Protein AF-A0A6N8WZN9-F1 (afdb_monomer_lite)

Secondary structure (DSSP, 8-state):
-HHHHHHTTS-HHHHHHHHHHHHHHHHHHHHHHHHHHHHHHHHHHHHHHHHHHHHHHTT-HHHHHHHHHHHHHHHHHHHHHHHHHHHHHHHHHHHHHHHHHHHHHHTT-GGGSPPSSS-TT-TT-SPPTT-TTTTTTT-SSTTSHHHHH----SHHHHHHHHHHHHH---HHHHHHHHHHHHHHHH-HHHHHHHHHHHHHHHS-HHHHTSPPPS-------PPPP---SPP--------PPPPHHHHHHHHHHSPPSGGGGHHHHHHHHHHHHHHHHHHHHHHTTSS-HHHHHHHHHHHHHHHGGGHHHHHHHHHHHHHHHHHHHTTHHHHHHHHTS---SHHHHHHHHHTT--S-TTTTTS------TTTTSPPHHHHHHHHHHHHHHHGGGG-HHHHHHHHHHH-HHHHHHHHHHHHHHHHHHHHHHH-

Structure (mmCIF, N/CA/C/O backbone):
data_AF-A0A6N8WZN9-F1
#
_entry.id   AF-A0A6N8WZN9-F1
#
loop_
_atom_site.group_PDB
_atom_site.id
_atom_site.type_symbol
_atom_site.label_atom_id
_atom_site.label_alt_id
_atom_site.label_comp_id
_atom_site.label_asym_id
_atom_site.label_entity_id
_atom_site.label_seq_id
_atom_site.pdbx_PDB_ins_code
_atom_site.Cartn_x
_atom_site.Cartn_y
_atom_site.Cartn_z
_atom_site.occupancy
_atom_site.B_iso_or_equiv
_atom_site.auth_seq_id
_atom_site.auth_comp_id
_atom_site.auth_asym_id
_atom_site.auth_atom_id
_atom_site.pdbx_PDB_model_num
ATOM 1 N N . MET A 1 1 ? -2.997 -20.801 25.954 1.00 38.22 1 MET A N 1
ATOM 2 C CA . MET A 1 1 ? -4.298 -21.282 26.477 1.00 38.22 1 MET A CA 1
ATOM 3 C C . MET A 1 1 ? -4.704 -20.659 27.819 1.00 38.22 1 MET A C 1
ATOM 5 O O . MET A 1 1 ? -5.592 -19.821 27.805 1.00 38.22 1 MET A O 1
ATOM 9 N N . GLN A 1 2 ? -4.076 -20.957 28.968 1.00 27.75 2 GLN A N 1
ATOM 10 C CA . GLN A 1 2 ? -4.517 -20.388 30.267 1.00 27.75 2 GLN A CA 1
ATOM 11 C C . GLN A 1 2 ? -4.234 -18.873 30.415 1.00 27.75 2 GLN A C 1
ATOM 13 O O . GLN A 1 2 ? -5.063 -18.150 30.956 1.00 27.75 2 GLN A O 1
ATOM 18 N N . ARG A 1 3 ? -3.135 -18.368 29.821 1.00 36.88 3 ARG A N 1
ATOM 19 C CA . ARG A 1 3 ? -2.824 -16.921 29.720 1.00 36.88 3 ARG A CA 1
ATOM 20 C C . ARG A 1 3 ? -3.699 -16.141 28.725 1.00 36.88 3 ARG A C 1
ATOM 22 O O . ARG A 1 3 ? -3.828 -14.929 28.850 1.00 36.88 3 ARG A O 1
ATOM 29 N N . GLU A 1 4 ? -4.282 -16.811 27.730 1.00 39.22 4 GLU A N 1
ATOM 30 C CA . GLU A 1 4 ? -5.221 -16.179 26.784 1.00 39.22 4 GLU A CA 1
ATOM 31 C C . GLU A 1 4 ? -6.623 -16.084 27.380 1.00 39.22 4 GLU A C 1
ATOM 33 O O . GLU A 1 4 ? -7.263 -15.047 27.236 1.00 39.22 4 GLU A O 1
ATOM 38 N N . ARG A 1 5 ? -7.053 -17.114 28.128 1.00 37.19 5 ARG A N 1
ATOM 39 C CA . ARG A 1 5 ? -8.320 -17.105 28.877 1.00 37.19 5 ARG A CA 1
ATOM 40 C C . ARG A 1 5 ? -8.324 -16.106 30.038 1.00 37.19 5 ARG A C 1
ATOM 42 O O . ARG A 1 5 ? -9.349 -15.497 30.311 1.00 37.19 5 ARG A O 1
ATOM 49 N N . SER A 1 6 ? -7.188 -15.879 30.704 1.00 40.56 6 SER A N 1
ATOM 50 C CA . SER A 1 6 ? -7.097 -14.858 31.760 1.00 40.56 6 SER A CA 1
ATOM 51 C C . SER A 1 6 ? -7.102 -13.422 31.215 1.00 40.56 6 SER A C 1
ATOM 53 O O . SER A 1 6 ? -7.566 -12.517 31.899 1.00 40.56 6 SER A O 1
ATOM 55 N N . ARG A 1 7 ? -6.639 -13.201 29.974 1.00 47.66 7 ARG A N 1
ATOM 56 C CA . ARG A 1 7 ? -6.723 -11.896 29.287 1.00 47.66 7 ARG A CA 1
ATOM 57 C C . ARG A 1 7 ? -8.144 -11.529 28.858 1.00 47.66 7 ARG A C 1
ATOM 59 O O . ARG A 1 7 ? -8.436 -10.348 28.724 1.00 47.66 7 ARG A O 1
ATOM 66 N N . THR A 1 8 ? -9.022 -12.513 28.671 1.00 48.66 8 THR A N 1
ATOM 67 C CA . THR A 1 8 ? -10.415 -12.291 28.246 1.00 48.66 8 THR A CA 1
ATOM 68 C C . THR A 1 8 ? -11.313 -11.757 29.371 1.00 48.66 8 THR A C 1
ATOM 70 O O . THR A 1 8 ? -12.337 -11.158 29.073 1.00 48.66 8 THR A O 1
ATOM 73 N N . ASN A 1 9 ? -10.911 -11.908 30.643 1.00 53.53 9 ASN A N 1
ATOM 74 C CA . ASN A 1 9 ? -11.650 -11.405 31.815 1.00 53.53 9 ASN A CA 1
ATOM 75 C C . ASN A 1 9 ? -11.148 -10.050 32.350 1.00 53.53 9 ASN A C 1
ATOM 77 O O . ASN A 1 9 ? -11.740 -9.507 33.281 1.00 53.53 9 ASN A O 1
ATOM 81 N N . ALA A 1 10 ? -10.057 -9.499 31.808 1.00 63.69 10 ALA A N 1
ATOM 82 C CA . ALA A 1 10 ? -9.619 -8.152 32.164 1.00 63.69 10 ALA A CA 1
ATOM 83 C C . ALA A 1 10 ? -10.551 -7.112 31.511 1.00 63.69 10 ALA A C 1
ATOM 85 O O . ALA A 1 10 ? -10.981 -7.321 30.372 1.00 63.69 10 ALA A O 1
ATOM 86 N N . PRO A 1 11 ? -10.852 -5.978 32.174 1.00 83.31 11 PRO A N 1
ATOM 87 C CA . PRO A 1 11 ? -11.647 -4.924 31.555 1.00 83.31 11 PRO A CA 1
ATOM 88 C C . PRO A 1 11 ? -10.982 -4.486 30.235 1.00 83.31 11 PRO A C 1
ATOM 90 O O . PRO A 1 11 ? -9.763 -4.284 30.219 1.00 83.31 11 PRO A O 1
ATOM 93 N N . PRO A 1 12 ? -11.732 -4.307 29.128 1.00 84.75 12 PRO A N 1
ATOM 94 C CA . PRO A 1 12 ? -11.156 -4.037 27.806 1.00 84.75 12 PRO A CA 1
ATOM 95 C C . PRO A 1 12 ? -10.160 -2.868 27.773 1.00 84.75 12 PRO A C 1
ATOM 97 O O . PRO A 1 12 ? -9.165 -2.916 27.053 1.00 84.75 12 PRO A O 1
ATOM 100 N N . ALA A 1 13 ? -10.383 -1.843 28.602 1.00 89.50 13 ALA A N 1
ATOM 101 C CA . ALA A 1 13 ? -9.479 -0.705 28.750 1.00 89.50 13 ALA A CA 1
ATOM 102 C C . ALA A 1 13 ? -8.073 -1.106 29.238 1.00 89.50 13 ALA A C 1
ATOM 104 O O . ALA A 1 13 ? -7.085 -0.571 28.741 1.00 89.50 13 ALA A O 1
ATOM 105 N N . ALA A 1 14 ? -7.963 -2.075 30.153 1.00 92.38 14 ALA A N 1
ATOM 106 C CA . ALA A 1 14 ? -6.675 -2.566 30.645 1.00 92.38 14 ALA A CA 1
ATOM 107 C C . ALA A 1 14 ? -5.902 -3.324 29.555 1.00 92.38 14 ALA A C 1
ATOM 109 O O . ALA A 1 14 ? -4.689 -3.160 29.435 1.00 92.38 14 ALA A O 1
ATOM 110 N N . VAL A 1 15 ? -6.604 -4.096 28.715 1.00 92.06 15 VAL A N 1
ATOM 111 C CA . VAL A 1 15 ? -5.990 -4.785 27.567 1.00 92.06 15 VAL A CA 1
ATOM 112 C C . VAL A 1 15 ? -5.456 -3.770 26.557 1.00 92.06 15 VAL A C 1
ATOM 114 O O . VAL A 1 15 ? -4.318 -3.897 26.107 1.00 92.06 15 VAL A O 1
ATOM 117 N N . TYR A 1 16 ? -6.235 -2.734 26.227 1.00 93.06 16 TYR A N 1
ATOM 118 C CA . TYR A 1 16 ? -5.762 -1.660 25.351 1.00 93.06 16 TYR A CA 1
ATOM 119 C C . TYR A 1 16 ? -4.560 -0.910 25.951 1.00 93.06 16 TYR A C 1
ATOM 121 O O . TYR A 1 16 ? -3.616 -0.612 25.222 1.00 93.06 16 TYR A O 1
ATOM 129 N N . ALA A 1 17 ? -4.541 -0.660 27.265 1.00 94.56 17 ALA A N 1
ATOM 130 C CA . ALA A 1 17 ? -3.418 -0.004 27.938 1.00 94.56 17 ALA A CA 1
ATOM 131 C C . ALA A 1 17 ? -2.126 -0.842 27.883 1.00 94.56 17 ALA A C 1
ATOM 133 O O . ALA A 1 17 ? -1.100 -0.346 27.422 1.00 94.56 17 ALA A O 1
ATOM 134 N N . GLU A 1 18 ? -2.183 -2.135 28.241 1.00 95.56 18 GLU A N 1
ATOM 135 C CA . GLU A 1 18 ? -1.027 -3.050 28.165 1.00 95.56 18 GLU A CA 1
ATOM 136 C C . GLU A 1 18 ? -0.432 -3.080 26.747 1.00 95.56 18 GLU A C 1
ATOM 138 O O . GLU A 1 18 ? 0.789 -3.082 26.552 1.00 95.56 18 GLU A O 1
ATOM 143 N N . ARG A 1 19 ? -1.303 -3.099 25.734 1.00 94.62 19 ARG A N 1
ATOM 144 C CA . ARG A 1 19 ? -0.902 -3.142 24.327 1.00 94.62 19 ARG A CA 1
ATOM 145 C C . ARG A 1 19 ? -0.316 -1.821 23.847 1.00 94.62 19 ARG A C 1
ATOM 147 O O . ARG A 1 19 ? 0.688 -1.857 23.136 1.00 94.62 19 ARG A O 1
ATOM 154 N N . ALA A 1 20 ? -0.897 -0.685 24.236 1.00 94.81 20 ALA A N 1
ATOM 155 C CA . ALA A 1 20 ? -0.339 0.630 23.939 1.00 94.81 20 ALA A CA 1
ATOM 156 C C . ALA A 1 20 ? 1.097 0.742 24.476 1.00 94.81 20 ALA A C 1
ATOM 158 O O . ALA A 1 20 ? 2.012 1.026 23.703 1.00 94.81 20 ALA A O 1
ATOM 159 N N . ASP A 1 21 ? 1.316 0.370 25.741 1.00 96.44 21 ASP A N 1
ATOM 160 C CA . ASP A 1 21 ? 2.641 0.384 26.369 1.00 96.44 21 ASP A CA 1
ATOM 161 C C . ASP A 1 21 ? 3.634 -0.556 25.676 1.00 96.44 21 ASP A C 1
ATOM 163 O O . ASP A 1 21 ? 4.810 -0.222 25.500 1.00 96.44 21 ASP A O 1
ATOM 167 N N . ARG A 1 22 ? 3.183 -1.754 25.276 1.00 96.25 22 ARG A N 1
ATOM 168 C CA . ARG A 1 22 ? 4.009 -2.711 24.524 1.00 96.25 22 ARG A CA 1
ATOM 169 C C . ARG A 1 22 ? 4.514 -2.092 23.221 1.00 96.25 22 ARG A C 1
ATOM 171 O O . ARG A 1 22 ? 5.705 -2.189 22.927 1.00 96.25 22 ARG A O 1
ATOM 178 N N . PHE A 1 23 ? 3.625 -1.472 22.449 1.00 95.38 23 PHE A N 1
ATOM 179 C CA . PHE A 1 23 ? 3.979 -0.882 21.159 1.00 95.38 23 PHE A CA 1
ATOM 180 C C . PHE A 1 23 ? 4.780 0.417 21.297 1.00 95.38 23 PHE A C 1
ATOM 182 O O . PHE A 1 23 ? 5.635 0.687 20.457 1.00 95.38 23 PHE A O 1
ATOM 189 N N . ASP A 1 24 ? 4.599 1.175 22.379 1.00 94.06 24 ASP A N 1
ATOM 190 C CA . ASP A 1 24 ? 5.452 2.327 22.691 1.00 94.06 24 ASP A CA 1
ATOM 191 C C . ASP A 1 24 ? 6.895 1.907 23.012 1.00 94.06 24 ASP A C 1
ATOM 193 O O . ASP A 1 24 ? 7.856 2.535 22.547 1.00 94.06 24 ASP A O 1
ATOM 197 N N . ARG A 1 25 ? 7.074 0.796 23.740 1.00 95.56 25 ARG A N 1
ATOM 198 C CA . ARG A 1 25 ? 8.402 0.196 23.956 1.00 95.56 25 ARG A CA 1
ATOM 199 C C . ARG A 1 25 ? 9.020 -0.273 22.641 1.00 95.56 25 ARG A C 1
ATOM 201 O O . ARG A 1 25 ? 10.172 0.056 22.369 1.00 95.56 25 ARG A O 1
ATOM 208 N N . GLU A 1 26 ? 8.249 -0.956 21.794 1.00 94.69 26 GLU A N 1
ATOM 209 C CA . GLU A 1 26 ? 8.715 -1.393 20.473 1.00 94.69 26 GLU A CA 1
ATOM 210 C C . GLU A 1 26 ? 9.131 -0.205 19.588 1.00 94.69 26 GLU A C 1
ATOM 212 O O . GLU A 1 26 ? 10.206 -0.229 18.984 1.00 94.69 26 GLU A O 1
ATOM 217 N N . ALA A 1 27 ? 8.334 0.866 19.549 1.00 92.62 27 ALA A N 1
ATOM 218 C CA . ALA A 1 27 ? 8.673 2.086 18.821 1.00 92.62 27 ALA A CA 1
ATOM 219 C C . ALA A 1 27 ? 9.978 2.710 19.346 1.00 92.62 27 ALA A C 1
ATOM 221 O O . ALA A 1 27 ? 10.851 3.080 18.558 1.00 92.62 27 ALA A O 1
ATOM 222 N N . THR A 1 28 ? 10.152 2.761 20.669 1.00 93.88 28 THR A N 1
ATOM 223 C CA . THR A 1 28 ? 11.369 3.279 21.316 1.00 93.88 28 THR A CA 1
ATOM 224 C C . THR A 1 28 ? 12.602 2.439 20.972 1.00 93.88 28 THR A C 1
ATOM 226 O O . THR A 1 28 ? 13.665 2.986 20.659 1.00 93.88 28 THR A O 1
ATOM 229 N N . ASP A 1 29 ? 12.477 1.113 20.960 1.00 93.44 29 ASP A N 1
ATOM 230 C CA . ASP A 1 29 ? 13.573 0.218 20.584 1.00 93.44 29 ASP A CA 1
ATOM 231 C C . ASP A 1 29 ? 13.947 0.367 19.104 1.00 93.44 29 ASP A C 1
ATOM 233 O O . ASP A 1 29 ? 15.127 0.527 18.776 1.00 93.44 29 ASP A O 1
ATOM 237 N N . GLN A 1 30 ? 12.961 0.446 18.203 1.00 92.19 30 GLN A N 1
ATOM 238 C CA . GLN A 1 30 ? 13.226 0.731 16.788 1.00 92.19 30 GLN A CA 1
ATOM 239 C C . GLN A 1 30 ? 13.857 2.119 16.598 1.00 92.19 30 GLN A C 1
ATOM 241 O O . GLN A 1 30 ? 14.739 2.288 15.751 1.00 92.19 30 GLN A O 1
ATOM 246 N N . GLN A 1 31 ? 13.488 3.111 17.412 1.00 92.25 31 GLN A N 1
ATOM 247 C CA . GLN A 1 31 ? 14.110 4.434 17.386 1.00 92.25 31 GLN A CA 1
ATOM 248 C C . GLN A 1 31 ? 15.607 4.363 17.728 1.00 92.25 31 GLN A C 1
ATOM 250 O O . GLN A 1 31 ? 16.420 5.033 17.077 1.00 92.25 31 GLN A O 1
ATOM 255 N N . ARG A 1 32 ? 16.005 3.529 18.700 1.00 92.81 32 ARG A N 1
ATOM 256 C CA . ARG A 1 32 ? 17.423 3.278 19.023 1.00 92.81 32 ARG A CA 1
ATOM 257 C C . ARG A 1 32 ? 18.154 2.664 17.831 1.00 92.81 32 ARG A C 1
ATOM 259 O O . ARG A 1 32 ? 19.227 3.149 17.469 1.00 92.81 32 ARG A O 1
ATOM 266 N N . THR A 1 33 ? 17.551 1.684 17.157 1.00 91.69 33 THR A N 1
ATOM 267 C CA . THR A 1 33 ? 18.096 1.079 15.929 1.00 91.69 33 THR A CA 1
ATOM 268 C C . THR A 1 33 ? 18.265 2.101 14.799 1.00 91.69 33 THR A C 1
ATOM 270 O O . THR A 1 33 ? 19.305 2.135 14.139 1.00 91.69 33 THR A O 1
ATOM 273 N N . VAL A 1 34 ? 17.288 2.992 14.592 1.00 91.62 34 VAL A N 1
ATOM 274 C CA . VAL A 1 34 ? 17.375 4.066 13.586 1.00 91.62 34 VAL A CA 1
ATOM 275 C C . VAL A 1 34 ? 18.538 5.019 13.883 1.00 91.62 34 VAL A C 1
ATOM 277 O O . VAL A 1 34 ? 19.245 5.422 12.953 1.00 91.62 34 VAL A O 1
ATOM 280 N N . ARG A 1 35 ? 18.754 5.370 15.160 1.00 92.75 35 ARG A N 1
ATOM 281 C CA . ARG A 1 35 ? 19.885 6.208 15.598 1.00 92.75 35 ARG A CA 1
ATOM 282 C C . ARG A 1 35 ? 21.223 5.485 15.431 1.00 92.75 35 ARG A C 1
ATOM 284 O O . ARG A 1 35 ? 22.176 6.103 14.963 1.00 92.75 35 ARG A O 1
ATOM 291 N N . LEU A 1 36 ? 21.286 4.190 15.752 1.00 93.75 36 LEU A N 1
ATOM 292 C CA . LEU A 1 36 ? 22.482 3.362 15.581 1.00 93.75 36 LEU A CA 1
ATOM 293 C C . LEU A 1 36 ? 22.935 3.330 14.117 1.00 93.75 36 LEU A C 1
ATOM 295 O O . LEU A 1 36 ? 24.077 3.681 13.839 1.00 93.75 36 LEU A O 1
ATOM 299 N N . TYR A 1 37 ? 22.044 3.002 13.173 1.00 91.75 37 TYR A N 1
ATOM 300 C CA . TYR A 1 37 ? 22.396 3.008 11.747 1.00 91.75 37 TYR A CA 1
ATOM 301 C C . TYR A 1 37 ? 22.789 4.400 11.242 1.00 91.75 37 TYR A C 1
ATOM 303 O O . TYR A 1 37 ? 23.679 4.514 10.404 1.00 91.75 37 TYR A O 1
ATOM 311 N N . GLY A 1 38 ? 22.188 5.463 11.788 1.00 89.44 38 GLY A N 1
ATOM 312 C CA . GLY A 1 38 ? 22.617 6.835 11.513 1.00 89.44 38 GLY A CA 1
ATOM 313 C C . GLY A 1 38 ? 24.075 7.095 11.914 1.00 89.44 38 GLY A C 1
ATOM 314 O O . GLY A 1 38 ? 24.835 7.631 11.110 1.00 89.44 38 GLY A O 1
ATOM 315 N N . ARG A 1 39 ? 24.479 6.667 13.121 1.00 95.12 39 ARG A N 1
ATOM 316 C CA . ARG A 1 39 ? 25.863 6.791 13.619 1.00 95.12 39 ARG A CA 1
ATOM 317 C C . ARG A 1 39 ? 26.840 5.907 12.845 1.00 95.12 39 ARG A C 1
ATOM 319 O O . ARG A 1 39 ? 27.895 6.390 12.457 1.00 95.12 39 ARG A O 1
ATOM 326 N N . LEU A 1 40 ? 26.477 4.650 12.572 1.00 95.31 40 LEU A N 1
ATOM 327 C CA . LEU A 1 40 ? 27.309 3.718 11.797 1.00 95.31 40 LEU A CA 1
ATOM 328 C C . LEU A 1 40 ? 27.582 4.234 10.385 1.00 95.31 40 LEU A C 1
ATOM 330 O O . LEU A 1 40 ? 28.695 4.120 9.891 1.00 95.31 40 LEU A O 1
ATOM 334 N N . ARG A 1 41 ? 26.582 4.844 9.745 1.00 92.31 41 ARG A N 1
ATOM 335 C CA . ARG A 1 41 ? 26.726 5.446 8.420 1.00 92.31 41 ARG A CA 1
ATOM 336 C C . ARG A 1 41 ? 27.680 6.642 8.423 1.00 92.31 41 ARG A C 1
ATOM 338 O O . ARG A 1 41 ? 28.476 6.773 7.500 1.00 92.31 41 ARG A O 1
ATOM 345 N N . LEU A 1 42 ? 27.605 7.489 9.453 1.00 93.94 42 LEU A N 1
ATOM 346 C CA . LEU A 1 42 ? 28.535 8.606 9.630 1.00 93.94 42 LEU A CA 1
ATOM 347 C C . LEU A 1 42 ? 29.962 8.096 9.872 1.00 93.94 42 LEU A C 1
ATOM 349 O O . LEU A 1 42 ? 30.880 8.539 9.196 1.00 93.94 42 LEU A O 1
ATOM 353 N N . ALA A 1 43 ? 30.132 7.122 10.771 1.00 97.12 43 ALA A N 1
ATOM 354 C CA . ALA A 1 43 ? 31.428 6.506 11.043 1.00 97.12 43 ALA A CA 1
ATOM 355 C C . ALA A 1 43 ? 32.028 5.857 9.785 1.00 97.12 43 ALA A C 1
ATOM 357 O O . ALA A 1 43 ? 33.199 6.075 9.492 1.00 97.12 43 ALA A O 1
ATOM 358 N N . LEU A 1 44 ? 31.214 5.123 9.014 1.00 96.75 44 LEU A N 1
ATOM 359 C CA . LEU A 1 44 ? 31.620 4.515 7.748 1.00 96.75 44 LEU A CA 1
ATOM 360 C C . LEU A 1 44 ? 32.093 5.570 6.746 1.00 96.75 44 LEU A C 1
ATOM 362 O O . LEU A 1 44 ? 33.167 5.407 6.185 1.00 96.75 44 LEU A O 1
ATOM 366 N N . PHE A 1 45 ? 31.322 6.646 6.555 1.00 91.94 45 PHE A N 1
ATOM 367 C CA . PHE A 1 45 ? 31.671 7.727 5.632 1.00 91.94 45 PHE A CA 1
ATOM 368 C C . PHE A 1 45 ? 32.987 8.411 6.021 1.00 91.94 45 PHE A C 1
ATOM 370 O O . PHE A 1 45 ? 33.861 8.607 5.176 1.00 91.94 45 PHE A O 1
ATOM 377 N N . THR A 1 46 ? 33.158 8.741 7.303 1.00 96.88 46 THR A N 1
ATOM 378 C CA . THR A 1 46 ? 34.384 9.377 7.796 1.00 96.88 46 THR A CA 1
ATOM 379 C C . THR A 1 46 ? 35.587 8.444 7.646 1.00 96.88 46 THR A C 1
ATOM 381 O O . THR A 1 46 ? 36.609 8.852 7.100 1.00 96.88 46 THR A O 1
ATOM 384 N N . ALA A 1 47 ? 35.461 7.177 8.058 1.00 97.19 47 ALA A N 1
ATOM 385 C CA . ALA A 1 47 ? 36.541 6.197 7.964 1.00 97.19 47 ALA A CA 1
ATOM 386 C C . ALA A 1 47 ? 36.925 5.886 6.509 1.00 97.19 47 ALA A C 1
ATOM 388 O O . ALA A 1 47 ? 38.112 5.844 6.191 1.00 97.19 47 ALA A O 1
ATOM 389 N N . SER A 1 48 ? 35.946 5.721 5.610 1.00 93.88 48 SER A N 1
ATOM 390 C CA . SER A 1 48 ? 36.218 5.458 4.192 1.00 93.88 48 SER A CA 1
ATOM 391 C C . SER A 1 48 ? 36.872 6.650 3.503 1.00 93.88 48 SER A C 1
ATOM 393 O O . SER A 1 48 ? 37.747 6.456 2.668 1.00 93.88 48 SER A O 1
ATOM 395 N N . THR A 1 49 ? 36.483 7.876 3.862 1.00 92.75 49 THR A N 1
ATOM 396 C CA . THR A 1 49 ? 37.059 9.100 3.285 1.00 92.75 49 THR A CA 1
ATOM 397 C C . THR A 1 49 ? 38.508 9.289 3.730 1.00 92.75 49 THR A C 1
ATOM 399 O O . THR A 1 49 ? 39.381 9.493 2.889 1.00 92.75 49 THR A O 1
ATOM 402 N N . LEU A 1 50 ? 38.785 9.157 5.033 1.00 97.75 50 LEU A N 1
ATOM 403 C CA . LEU A 1 50 ? 40.147 9.257 5.569 1.00 97.75 50 LEU A CA 1
ATOM 404 C C . LEU A 1 50 ? 41.047 8.126 5.048 1.00 97.75 50 LEU A C 1
ATOM 406 O O . LEU A 1 50 ? 42.183 8.379 4.650 1.00 97.75 50 LEU A O 1
ATOM 410 N N . GLY A 1 51 ? 40.528 6.895 4.995 1.00 95.81 51 GLY A N 1
ATOM 411 C CA . GLY A 1 51 ? 41.250 5.740 4.464 1.00 95.81 51 GLY A CA 1
ATOM 412 C C . GLY A 1 51 ? 41.561 5.871 2.972 1.00 95.81 51 GLY A C 1
ATOM 413 O O . GLY A 1 51 ? 42.691 5.619 2.562 1.00 95.81 51 GLY A O 1
ATOM 414 N N . ALA A 1 52 ? 40.597 6.320 2.160 1.00 92.44 52 ALA A N 1
ATOM 415 C CA . ALA A 1 52 ? 40.820 6.553 0.735 1.00 92.44 52 ALA A CA 1
ATOM 416 C C . ALA A 1 52 ? 41.843 7.672 0.500 1.00 92.44 52 ALA A C 1
ATOM 418 O O . ALA A 1 52 ? 42.739 7.502 -0.321 1.00 92.44 52 ALA A O 1
ATOM 419 N N . TRP A 1 53 ? 41.757 8.778 1.249 1.00 96.38 53 TRP A N 1
ATOM 420 C CA . TRP A 1 53 ? 42.736 9.866 1.176 1.00 96.38 53 TRP A CA 1
ATOM 421 C C . TRP A 1 53 ? 44.163 9.379 1.466 1.00 96.38 53 TRP A C 1
ATOM 423 O O . TRP A 1 53 ? 45.071 9.652 0.683 1.00 96.38 53 TRP A O 1
ATOM 433 N N . TRP A 1 54 ? 44.354 8.590 2.529 1.00 97.38 54 TRP A N 1
ATOM 434 C CA . TRP A 1 54 ? 45.657 8.010 2.871 1.00 97.38 54 TRP A CA 1
ATOM 435 C C . TRP A 1 54 ? 46.177 7.026 1.803 1.00 97.38 54 TRP A C 1
ATOM 437 O O . TRP A 1 54 ? 47.357 7.054 1.449 1.00 97.38 54 TRP A O 1
ATOM 447 N N . LEU A 1 55 ? 45.303 6.188 1.234 1.00 94.75 55 LEU A N 1
ATOM 448 C CA . LEU A 1 55 ? 45.666 5.256 0.156 1.00 94.75 55 LEU A CA 1
ATOM 449 C C . LEU A 1 55 ? 46.046 5.975 -1.148 1.00 94.75 55 LEU A C 1
ATOM 451 O O . LEU A 1 55 ? 46.998 5.577 -1.817 1.00 94.75 55 LEU A O 1
ATOM 455 N N . PHE A 1 56 ? 45.355 7.063 -1.493 1.00 90.75 56 PHE A N 1
ATOM 456 C CA . PHE A 1 56 ? 45.748 7.903 -2.626 1.00 90.75 56 PHE A CA 1
ATOM 457 C C . PHE A 1 56 ? 47.084 8.607 -2.374 1.00 90.75 56 PHE A C 1
ATOM 459 O O . PHE A 1 56 ? 47.941 8.609 -3.256 1.00 90.75 56 PHE A O 1
ATOM 466 N N . ALA A 1 57 ? 47.295 9.145 -1.169 1.00 94.25 57 ALA A N 1
ATOM 467 C CA . ALA A 1 57 ? 48.543 9.812 -0.795 1.00 94.25 57 ALA A CA 1
ATOM 468 C C . ALA A 1 57 ? 49.757 8.862 -0.789 1.00 94.25 57 ALA A C 1
ATOM 470 O O . ALA A 1 57 ? 50.875 9.288 -1.058 1.00 94.25 57 ALA A O 1
ATOM 471 N N . SER A 1 58 ? 49.538 7.570 -0.532 1.00 93.44 58 SER A N 1
ATOM 472 C CA . SER A 1 58 ? 50.565 6.517 -0.587 1.00 93.44 58 SER A CA 1
ATOM 473 C C . SER A 1 58 ? 50.759 5.901 -1.983 1.00 93.44 58 SER A C 1
ATOM 475 O O . SER A 1 58 ? 51.465 4.905 -2.122 1.00 93.44 58 SER A O 1
ATOM 477 N N . GLY A 1 59 ? 50.140 6.463 -3.031 1.00 91.25 59 GLY A N 1
ATOM 478 C CA . GLY A 1 59 ? 50.284 5.999 -4.418 1.00 91.25 59 GLY A CA 1
ATOM 479 C C . GLY A 1 59 ? 49.496 4.727 -4.760 1.00 91.25 59 GLY A C 1
ATOM 480 O O . GLY A 1 59 ? 49.601 4.210 -5.870 1.00 91.25 59 GLY A O 1
ATOM 481 N N . SER A 1 60 ? 48.667 4.228 -3.840 1.00 83.00 60 SER A N 1
ATOM 482 C CA . SER A 1 60 ? 47.898 2.989 -3.991 1.00 83.00 60 SER A CA 1
ATOM 483 C C . SER A 1 60 ? 46.452 3.276 -4.425 1.00 83.00 60 SER A C 1
ATOM 485 O O . SER A 1 60 ? 45.500 3.108 -3.663 1.00 83.00 60 SER A O 1
ATOM 487 N N . GLY A 1 61 ? 46.266 3.707 -5.678 1.00 85.00 61 GLY A N 1
ATOM 488 C CA . GLY A 1 61 ? 44.955 4.138 -6.194 1.00 85.00 61 GLY A CA 1
ATOM 489 C C . GLY A 1 61 ? 43.905 3.024 -6.321 1.00 85.00 61 GLY A C 1
ATOM 490 O O . GLY A 1 61 ? 42.741 3.224 -5.975 1.00 85.00 61 GLY A O 1
ATOM 491 N N . THR A 1 62 ? 44.293 1.828 -6.773 1.00 87.81 62 THR A N 1
ATOM 492 C CA . THR A 1 62 ? 43.370 0.687 -6.935 1.00 87.81 62 THR A CA 1
ATOM 493 C C . THR A 1 62 ? 42.694 0.261 -5.620 1.00 87.81 62 THR A C 1
ATOM 495 O O . THR A 1 62 ? 41.463 0.180 -5.598 1.00 87.81 62 THR A O 1
ATOM 498 N N . PRO A 1 63 ? 43.415 0.027 -4.501 1.00 91.69 63 PRO A N 1
ATOM 499 C CA . PRO A 1 63 ? 42.763 -0.304 -3.233 1.00 91.69 63 PRO A CA 1
ATOM 500 C C . PRO A 1 63 ? 41.914 0.847 -2.673 1.00 91.69 63 PRO A C 1
ATOM 502 O O . PRO A 1 63 ? 40.910 0.572 -2.017 1.00 91.69 63 PRO A O 1
ATOM 505 N N . ALA A 1 64 ? 42.237 2.113 -2.969 1.00 87.94 64 ALA A N 1
ATOM 506 C CA . ALA A 1 64 ? 41.394 3.249 -2.587 1.00 87.94 64 ALA A CA 1
ATOM 507 C C . ALA A 1 64 ? 40.011 3.181 -3.261 1.00 87.94 64 ALA A C 1
ATOM 509 O O . ALA A 1 64 ? 38.984 3.314 -2.593 1.00 87.94 64 ALA A O 1
ATOM 510 N N . TRP A 1 65 ? 39.966 2.890 -4.566 1.00 83.38 65 TRP A N 1
ATOM 511 C CA . TRP A 1 65 ? 38.704 2.706 -5.291 1.00 83.38 65 TRP A CA 1
ATOM 512 C C . TRP A 1 65 ? 37.901 1.500 -4.795 1.00 83.38 65 TRP A C 1
ATOM 514 O O . TRP A 1 65 ? 36.683 1.604 -4.642 1.00 83.38 65 TRP A O 1
ATOM 524 N N . LEU A 1 66 ? 38.563 0.379 -4.484 1.00 87.81 66 LEU A N 1
ATOM 525 C CA . LEU A 1 66 ? 37.899 -0.796 -3.909 1.00 87.81 66 LEU A CA 1
ATOM 526 C C . LEU A 1 66 ? 37.300 -0.502 -2.525 1.00 87.81 66 LEU A C 1
ATOM 528 O O . LEU A 1 66 ? 36.163 -0.895 -2.260 1.00 87.81 66 LEU A O 1
ATOM 532 N N . LEU A 1 67 ? 38.018 0.234 -1.667 1.00 92.25 67 LEU A N 1
ATOM 533 C CA . LEU A 1 67 ? 37.516 0.678 -0.363 1.00 92.25 67 LEU A CA 1
ATOM 534 C C . LEU A 1 67 ? 36.265 1.551 -0.517 1.00 92.25 67 LEU A C 1
ATOM 536 O O . LEU A 1 67 ? 35.271 1.325 0.174 1.00 92.25 67 LEU A O 1
ATOM 540 N N . LEU A 1 68 ? 36.294 2.527 -1.432 1.00 85.81 68 LEU A N 1
ATOM 541 C CA . LEU A 1 68 ? 35.155 3.410 -1.693 1.00 85.81 68 LEU A CA 1
ATOM 542 C C . LEU A 1 68 ? 33.946 2.640 -2.238 1.00 85.81 68 LEU A C 1
ATOM 544 O O . LEU A 1 68 ? 32.827 2.865 -1.779 1.00 85.81 68 LEU A O 1
ATOM 548 N N . ALA A 1 69 ? 34.157 1.697 -3.161 1.00 80.75 69 ALA A N 1
ATOM 549 C CA . ALA A 1 69 ? 33.090 0.851 -3.693 1.00 80.75 69 ALA A CA 1
ATOM 550 C C . ALA A 1 69 ? 32.459 -0.032 -2.600 1.00 80.75 69 ALA A C 1
ATOM 552 O O . ALA A 1 69 ? 31.232 -0.099 -2.482 1.00 80.75 69 ALA A O 1
ATOM 553 N N . ALA A 1 70 ? 33.280 -0.657 -1.749 1.00 89.69 70 ALA A N 1
ATOM 554 C CA . ALA A 1 70 ? 32.807 -1.453 -0.618 1.00 89.69 70 ALA A CA 1
ATOM 555 C C . ALA A 1 70 ? 32.051 -0.596 0.414 1.00 89.69 70 ALA A C 1
ATOM 557 O O . ALA A 1 70 ? 30.979 -0.988 0.887 1.00 89.69 70 ALA A O 1
ATOM 558 N N . ALA A 1 71 ? 32.561 0.600 0.724 1.00 92.56 71 ALA A N 1
ATOM 559 C CA . ALA A 1 71 ? 31.900 1.550 1.612 1.00 92.56 71 ALA A CA 1
ATOM 560 C C . ALA A 1 71 ? 30.555 2.020 1.039 1.00 92.56 71 ALA A C 1
ATOM 562 O O . ALA A 1 71 ? 29.571 2.077 1.775 1.00 92.56 71 ALA A O 1
ATOM 563 N N . ALA A 1 72 ? 30.473 2.284 -0.268 1.00 83.81 72 ALA A N 1
ATOM 564 C CA . ALA A 1 72 ? 29.225 2.638 -0.939 1.00 83.81 72 ALA A CA 1
ATOM 565 C C . ALA A 1 72 ? 28.190 1.502 -0.854 1.00 83.81 72 ALA A C 1
ATOM 567 O O . ALA A 1 72 ? 27.038 1.745 -0.488 1.00 83.81 72 ALA A O 1
ATOM 568 N N . ALA A 1 73 ? 28.596 0.253 -1.103 1.00 86.38 73 ALA A N 1
ATOM 569 C CA . ALA A 1 73 ? 27.713 -0.906 -0.965 1.00 86.38 73 ALA A CA 1
ATOM 570 C C . ALA A 1 73 ? 27.193 -1.065 0.478 1.00 86.38 73 ALA A C 1
ATOM 572 O O . ALA A 1 73 ? 25.988 -1.220 0.702 1.00 86.38 73 ALA A O 1
ATOM 573 N N . LEU A 1 74 ? 28.074 -0.956 1.478 1.00 93.00 74 LEU A N 1
ATOM 574 C CA . LEU A 1 74 ? 27.691 -1.047 2.888 1.00 93.00 74 LEU A CA 1
ATOM 575 C C . LEU A 1 74 ? 26.805 0.131 3.331 1.00 93.00 74 LEU A C 1
ATOM 577 O O . LEU A 1 74 ? 25.858 -0.056 4.100 1.00 93.00 74 LEU A O 1
ATOM 581 N N . PHE A 1 75 ? 27.050 1.332 2.802 1.00 90.00 75 PHE A N 1
ATOM 582 C CA . PHE A 1 75 ? 26.214 2.508 3.030 1.00 90.00 75 PHE A CA 1
ATOM 583 C C . PHE A 1 75 ? 24.779 2.265 2.552 1.00 90.00 75 PHE A C 1
ATOM 585 O O . PHE A 1 75 ? 23.836 2.538 3.298 1.00 90.00 75 PHE A O 1
ATOM 592 N N . VAL A 1 76 ? 24.599 1.691 1.357 1.00 85.06 76 VAL A N 1
ATOM 593 C CA . VAL A 1 76 ? 23.275 1.316 0.833 1.00 85.06 76 VAL A CA 1
ATOM 594 C C . VAL A 1 76 ? 22.584 0.310 1.759 1.00 85.06 76 VAL A C 1
ATOM 596 O O . VAL A 1 76 ? 21.410 0.492 2.091 1.00 85.06 76 VAL A O 1
ATOM 599 N N . VAL A 1 77 ? 23.305 -0.698 2.262 1.00 90.62 77 VAL A N 1
ATOM 600 C CA . VAL A 1 77 ? 22.760 -1.669 3.230 1.00 90.62 77 VAL A CA 1
ATOM 601 C C . VAL A 1 77 ? 22.298 -0.982 4.520 1.00 90.62 77 VAL A C 1
ATOM 603 O O . VAL A 1 77 ? 21.203 -1.268 5.012 1.00 90.62 77 VAL A O 1
ATOM 606 N N . PHE A 1 78 ? 23.087 -0.057 5.073 1.00 90.88 78 PHE A N 1
ATOM 607 C CA . PHE A 1 78 ? 22.699 0.698 6.269 1.00 90.88 78 PHE A CA 1
ATOM 608 C C . PHE A 1 78 ? 21.497 1.606 6.026 1.00 90.88 78 PHE A C 1
ATOM 610 O O . PHE A 1 78 ? 20.610 1.664 6.878 1.00 90.88 78 PHE A O 1
ATOM 617 N N . VAL A 1 79 ? 21.417 2.260 4.865 1.00 88.06 79 VAL A N 1
ATOM 618 C CA . VAL A 1 79 ? 20.247 3.056 4.471 1.00 88.06 79 VAL A CA 1
ATOM 619 C C . VAL A 1 79 ? 19.004 2.169 4.403 1.00 88.06 79 VAL A C 1
ATOM 621 O O . VAL A 1 79 ? 17.999 2.497 5.032 1.00 88.06 79 VAL A O 1
ATOM 624 N N . ALA A 1 80 ? 19.075 1.015 3.737 1.00 87.38 80 ALA A N 1
ATOM 625 C CA . ALA A 1 80 ? 17.955 0.081 3.635 1.00 87.38 80 ALA A CA 1
ATOM 626 C C . ALA A 1 80 ? 17.507 -0.439 5.015 1.00 87.38 80 ALA A C 1
ATOM 628 O O . ALA A 1 80 ? 16.316 -0.440 5.335 1.00 87.38 80 ALA A O 1
ATOM 629 N N . ARG A 1 81 ? 18.456 -0.818 5.883 1.00 92.06 81 ARG A N 1
ATOM 630 C CA . ARG A 1 81 ? 18.167 -1.262 7.259 1.00 92.06 81 ARG A CA 1
ATOM 631 C C . ARG A 1 81 ? 17.560 -0.145 8.110 1.00 92.06 81 ARG A C 1
ATOM 633 O O . ARG A 1 81 ? 16.626 -0.402 8.869 1.00 92.06 81 ARG A O 1
ATOM 640 N N . GLN A 1 82 ? 18.038 1.090 7.958 1.00 91.25 82 GLN A N 1
ATOM 641 C CA . GLN A 1 82 ? 17.484 2.257 8.638 1.00 91.25 82 GLN A CA 1
ATOM 642 C C . GLN A 1 82 ? 16.056 2.554 8.170 1.00 91.25 82 GLN A C 1
ATOM 644 O O . GLN A 1 82 ? 15.190 2.816 9.001 1.00 91.25 82 GLN A O 1
ATOM 649 N N . GLN A 1 83 ? 15.794 2.503 6.862 1.00 89.56 83 GLN A N 1
ATOM 650 C CA . GLN A 1 83 ? 14.454 2.693 6.303 1.00 89.56 83 GLN A CA 1
ATOM 651 C C . GLN A 1 83 ? 13.485 1.617 6.809 1.00 89.56 83 GLN A C 1
ATOM 653 O O . GLN A 1 83 ? 12.385 1.948 7.251 1.00 89.56 83 GLN A O 1
ATOM 658 N N . ALA A 1 84 ? 13.914 0.352 6.837 1.00 90.31 84 ALA A N 1
ATOM 659 C CA . ALA A 1 84 ? 13.123 -0.740 7.399 1.00 90.31 84 ALA A CA 1
ATOM 660 C C . ALA A 1 84 ? 12.825 -0.529 8.894 1.00 90.31 84 ALA A C 1
ATOM 662 O O . ALA A 1 84 ? 11.685 -0.697 9.321 1.00 90.31 84 ALA A O 1
ATOM 663 N N . ALA A 1 85 ? 13.816 -0.109 9.689 1.00 91.75 85 ALA A N 1
ATOM 664 C CA . ALA A 1 85 ? 13.622 0.203 11.107 1.00 91.75 85 ALA A CA 1
ATOM 665 C C . ALA A 1 85 ? 12.664 1.391 11.318 1.00 91.75 85 ALA A C 1
ATOM 667 O O . ALA A 1 85 ? 11.796 1.329 12.185 1.00 91.75 85 ALA A O 1
ATOM 668 N N . ARG A 1 86 ? 12.744 2.439 10.484 1.00 91.56 86 ARG A N 1
ATOM 669 C CA . ARG A 1 86 ? 11.787 3.561 10.512 1.00 91.56 86 ARG A CA 1
ATOM 670 C C . ARG A 1 86 ? 10.362 3.108 10.210 1.00 91.56 86 ARG A C 1
ATOM 672 O O . ARG A 1 86 ? 9.438 3.570 10.868 1.00 91.56 86 ARG A O 1
ATOM 679 N N . LEU A 1 87 ? 10.177 2.206 9.246 1.00 89.88 87 LEU A N 1
ATOM 680 C CA . LEU A 1 87 ? 8.851 1.678 8.925 1.00 89.88 87 LEU A CA 1
ATOM 681 C C . LEU A 1 87 ? 8.274 0.854 10.086 1.00 89.88 87 LEU A C 1
ATOM 683 O O . LEU A 1 87 ? 7.106 1.028 10.424 1.00 89.88 87 LEU A O 1
ATOM 687 N N . ARG A 1 88 ? 9.093 0.016 10.739 1.00 92.12 88 ARG A N 1
ATOM 688 C CA . ARG A 1 88 ? 8.682 -0.729 11.945 1.00 92.12 88 ARG A CA 1
ATOM 689 C C . ARG A 1 88 ? 8.321 0.205 13.097 1.00 92.12 88 ARG A C 1
ATOM 691 O O . ARG A 1 88 ? 7.273 0.029 13.702 1.00 92.12 88 ARG A O 1
ATOM 698 N N . MET A 1 89 ? 9.137 1.235 13.336 1.00 92.56 89 MET A N 1
ATOM 699 C CA . MET A 1 89 ? 8.860 2.276 14.330 1.00 92.56 89 MET A CA 1
ATOM 700 C C . MET A 1 89 ? 7.503 2.943 14.070 1.00 92.56 89 MET A C 1
ATOM 702 O O . MET A 1 89 ? 6.664 2.988 14.960 1.00 92.56 89 MET A O 1
ATOM 706 N N . ARG A 1 90 ? 7.249 3.385 12.830 1.00 91.06 90 ARG A N 1
ATOM 707 C CA . ARG A 1 90 ? 5.966 3.986 12.429 1.00 91.06 90 ARG A CA 1
ATOM 708 C C . ARG A 1 90 ? 4.785 3.049 12.633 1.00 91.06 90 ARG A C 1
ATOM 710 O O . ARG A 1 90 ? 3.739 3.474 13.111 1.00 91.06 90 ARG A O 1
ATOM 717 N N . ARG A 1 91 ? 4.940 1.780 12.256 1.00 92.69 91 ARG A N 1
ATOM 718 C CA . ARG A 1 91 ? 3.902 0.765 12.446 1.00 92.69 91 ARG A CA 1
ATOM 719 C C . ARG A 1 91 ? 3.561 0.607 13.929 1.00 92.69 91 ARG A C 1
ATOM 721 O O . ARG A 1 91 ? 2.383 0.641 14.267 1.00 92.69 91 ARG A O 1
ATOM 728 N N . ALA A 1 92 ? 4.571 0.514 14.794 1.00 93.25 92 ALA A N 1
ATOM 729 C CA . ALA A 1 92 ? 4.392 0.427 16.241 1.00 93.25 92 ALA A CA 1
ATOM 730 C C . ALA A 1 92 ? 3.726 1.691 16.822 1.00 93.25 92 ALA A C 1
ATOM 732 O O . ALA A 1 92 ? 2.762 1.572 17.572 1.00 93.25 92 ALA A O 1
ATOM 733 N N . GLU A 1 93 ? 4.134 2.895 16.398 1.00 92.12 93 GLU A N 1
ATOM 734 C CA . GLU A 1 93 ? 3.475 4.158 16.784 1.00 92.12 93 GLU A CA 1
ATOM 735 C C . GLU A 1 93 ? 1.976 4.155 16.429 1.00 92.12 93 GLU A C 1
ATOM 737 O O . GLU A 1 93 ? 1.137 4.565 17.235 1.00 92.12 93 GLU A O 1
ATOM 742 N N . PHE A 1 94 ? 1.610 3.666 15.236 1.00 91.88 94 PHE A N 1
ATOM 743 C CA . PHE A 1 94 ? 0.205 3.564 14.837 1.00 91.88 94 PHE A CA 1
ATOM 744 C C . PHE A 1 94 ? -0.574 2.536 15.646 1.00 91.88 94 PHE A C 1
ATOM 746 O O . PHE A 1 94 ? -1.728 2.800 15.986 1.00 91.88 94 PHE A O 1
ATOM 753 N N . MET A 1 95 ? 0.038 1.396 15.968 1.00 92.81 95 MET A N 1
ATOM 754 C CA . MET A 1 95 ? -0.576 0.386 16.827 1.00 92.81 95 MET A CA 1
ATOM 755 C C . MET A 1 95 ? -0.806 0.930 18.241 1.00 92.81 95 MET A C 1
ATOM 757 O O . MET A 1 95 ? -1.903 0.776 18.778 1.00 92.81 95 MET A O 1
ATOM 761 N N . ALA A 1 96 ? 0.175 1.631 18.819 1.00 93.31 96 ALA A N 1
ATOM 762 C CA . ALA A 1 96 ? 0.030 2.282 20.119 1.00 93.31 96 ALA A CA 1
ATOM 763 C C . ALA A 1 96 ? -1.101 3.322 20.098 1.00 93.31 96 ALA A C 1
ATOM 765 O O . ALA A 1 96 ? -2.008 3.276 20.929 1.00 93.31 96 ALA A O 1
ATOM 766 N N . GLY A 1 97 ? -1.107 4.207 19.095 1.00 91.19 97 GLY A N 1
ATOM 767 C CA . GLY A 1 97 ? -2.154 5.215 18.922 1.00 91.19 97 GLY A CA 1
ATOM 768 C C . GLY A 1 97 ? -3.552 4.614 18.750 1.00 91.19 97 GLY A C 1
ATOM 769 O O . GLY A 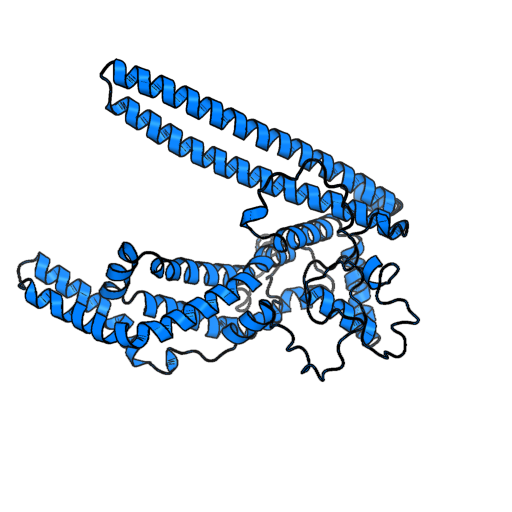1 97 ? -4.505 5.112 19.341 1.00 91.19 97 GLY A O 1
ATOM 770 N N . PHE A 1 98 ? -3.683 3.516 18.002 1.00 91.31 98 PHE A N 1
ATOM 771 C CA . PHE A 1 98 ? -4.960 2.818 17.833 1.00 91.31 98 PHE A CA 1
ATOM 772 C C . PHE A 1 98 ? -5.496 2.244 19.152 1.00 91.31 98 PHE A C 1
ATOM 774 O O . PHE A 1 98 ? -6.684 2.375 19.442 1.00 91.31 98 PHE A O 1
ATOM 781 N N . ASN A 1 99 ? -4.625 1.664 19.982 1.00 93.50 99 ASN A N 1
ATOM 782 C CA . ASN A 1 99 ? -5.016 1.161 21.298 1.00 93.50 99 ASN A CA 1
ATOM 783 C C . ASN A 1 99 ? -5.426 2.305 22.245 1.00 93.50 99 ASN A C 1
ATOM 785 O O . ASN A 1 99 ? -6.441 2.187 22.928 1.00 93.50 99 ASN A O 1
ATOM 789 N N . ARG A 1 100 ? -4.716 3.446 22.234 1.00 93.75 100 ARG A N 1
ATOM 790 C CA . ARG A 1 100 ? -5.115 4.639 23.012 1.00 93.75 100 ARG A CA 1
ATOM 791 C C . ARG A 1 100 ? -6.468 5.197 22.571 1.00 93.75 100 ARG A C 1
ATOM 793 O O . ARG A 1 100 ? -7.298 5.510 23.416 1.00 93.75 100 ARG A O 1
ATOM 800 N N . GLU A 1 101 ? -6.736 5.239 21.266 1.00 91.69 101 GLU A N 1
ATOM 801 C CA . GLU A 1 101 ? -8.073 5.575 20.759 1.00 91.69 101 GLU A CA 1
ATOM 802 C C . GLU A 1 101 ? -9.136 4.584 21.252 1.00 91.69 101 GLU A C 1
ATOM 804 O O . GLU A 1 101 ? -10.264 4.985 21.515 1.00 91.69 101 GLU A O 1
ATOM 809 N N . GLY A 1 102 ? -8.803 3.298 21.402 1.00 91.81 102 GLY A N 1
ATOM 810 C CA . GLY A 1 102 ? -9.690 2.301 22.008 1.00 91.81 102 GLY A CA 1
ATOM 811 C C . GLY A 1 102 ? -10.080 2.649 23.448 1.00 91.81 102 GLY A C 1
ATOM 812 O O . GLY A 1 102 ? -11.257 2.565 23.799 1.00 91.81 102 GLY A O 1
ATOM 813 N N . ILE A 1 103 ? -9.122 3.111 24.256 1.00 93.31 103 ILE A N 1
ATOM 814 C CA . ILE A 1 103 ? -9.364 3.597 25.626 1.00 93.31 103 ILE A CA 1
ATOM 815 C C . ILE A 1 103 ? -10.264 4.838 25.596 1.00 93.31 103 ILE A C 1
ATOM 817 O O . ILE A 1 103 ? -11.283 4.868 26.286 1.00 93.31 103 ILE A O 1
ATOM 821 N N . ALA A 1 104 ? -9.945 5.817 24.745 1.00 92.19 104 ALA A N 1
ATOM 822 C CA . ALA A 1 104 ? -10.732 7.040 24.592 1.00 92.19 104 ALA A CA 1
ATOM 823 C C . ALA A 1 104 ? -12.177 6.761 24.139 1.00 92.19 104 ALA A C 1
ATOM 825 O O . ALA A 1 104 ? -13.100 7.421 24.608 1.00 92.19 104 ALA A O 1
ATOM 826 N N . ARG A 1 105 ? -12.411 5.751 23.287 1.00 91.94 105 ARG A N 1
ATOM 827 C CA . ARG A 1 105 ? -13.769 5.319 22.894 1.00 91.94 105 ARG A CA 1
ATOM 828 C C . ARG A 1 105 ? -14.551 4.747 24.070 1.00 91.94 105 ARG A C 1
ATOM 830 O O . ARG A 1 105 ? -15.717 5.091 24.234 1.00 91.94 105 ARG A O 1
ATOM 837 N N . ILE A 1 106 ? -13.922 3.906 24.894 1.00 91.81 106 ILE A N 1
ATOM 838 C CA . ILE A 1 106 ? -14.560 3.347 26.099 1.00 91.81 106 ILE A CA 1
ATOM 839 C C . ILE A 1 106 ? -14.916 4.471 27.075 1.00 91.81 106 ILE A C 1
ATOM 841 O O . ILE A 1 106 ? -16.028 4.502 27.596 1.00 91.81 106 ILE A O 1
ATOM 845 N N . ALA A 1 107 ? -13.994 5.413 27.280 1.00 93.06 107 ALA A N 1
ATOM 846 C CA . ALA A 1 107 ? -14.188 6.568 28.152 1.00 93.06 107 ALA A CA 1
ATOM 847 C C . ALA A 1 107 ? -15.100 7.651 27.550 1.00 93.06 107 ALA A C 1
ATOM 849 O O . ALA A 1 107 ? -15.439 8.605 28.245 1.00 93.06 107 ALA A O 1
ATOM 850 N N . ARG A 1 108 ? -15.480 7.526 26.269 1.00 92.25 108 ARG A N 1
ATOM 851 C CA . ARG A 1 108 ? -16.191 8.556 25.499 1.00 92.25 108 ARG A CA 1
ATOM 852 C C . ARG A 1 108 ? -15.493 9.925 25.597 1.00 92.25 108 ARG A C 1
ATOM 854 O O . ARG A 1 108 ? -16.119 10.948 25.838 1.00 92.25 108 ARG A O 1
ATOM 861 N N . SER A 1 109 ? -14.171 9.942 25.425 1.00 90.94 109 SER A N 1
ATOM 862 C CA . SER A 1 109 ? -13.350 11.161 25.418 1.00 90.94 109 SER A CA 1
ATOM 863 C C . SER A 1 109 ? -13.108 11.630 23.980 1.00 90.94 109 SER A C 1
ATOM 865 O O . SER A 1 109 ? -12.107 11.285 23.355 1.00 90.94 109 SER A O 1
ATOM 867 N N . TRP A 1 110 ? -14.036 12.416 23.425 1.00 88.62 110 TRP A N 1
ATOM 868 C CA . TRP A 1 110 ? -13.922 12.964 22.063 1.00 88.62 110 TRP A CA 1
ATOM 869 C C . TRP A 1 110 ? -12.655 13.792 21.788 1.00 88.62 110 TRP A C 1
ATOM 871 O O . TRP A 1 110 ? -12.125 13.670 20.683 1.00 88.62 110 TRP A O 1
ATOM 881 N N . PRO A 1 111 ? -12.116 14.590 22.733 1.00 88.50 111 PRO A N 1
ATOM 882 C CA . PRO A 1 111 ? -10.870 15.329 22.511 1.00 88.50 111 PRO A CA 1
ATOM 883 C C . PRO A 1 111 ? -9.639 14.438 22.288 1.00 88.50 111 PRO A C 1
ATOM 885 O O . PRO A 1 111 ? -8.664 14.882 21.683 1.00 88.50 111 PRO A O 1
ATOM 888 N N . GLU A 1 112 ? -9.668 13.197 22.779 1.00 87.31 112 GLU A N 1
ATOM 889 C CA . GLU A 1 112 ? -8.583 12.219 22.622 1.00 87.31 112 GLU A CA 1
ATOM 890 C C . GLU A 1 112 ? -8.741 11.343 21.372 1.00 87.31 112 GLU A C 1
ATOM 892 O O . GLU A 1 112 ? -7.814 10.623 20.989 1.00 87.31 112 GLU A O 1
ATOM 897 N N . LEU A 1 113 ? -9.900 11.410 20.712 1.00 86.31 113 LEU A N 1
ATOM 898 C CA . LEU A 1 113 ? -10.115 10.789 19.412 1.00 86.31 113 LEU A CA 1
ATOM 899 C C . LEU A 1 113 ? -9.486 11.631 18.296 1.00 86.31 113 LEU A C 1
ATOM 901 O O . LEU A 1 113 ? -9.076 12.781 18.465 1.00 86.31 113 LEU A O 1
ATOM 905 N N . ARG A 1 114 ? -9.393 11.034 17.105 1.00 82.12 114 ARG A N 1
ATOM 906 C CA . ARG A 1 114 ? -8.945 11.761 15.913 1.00 82.12 114 ARG A CA 1
ATOM 907 C C . ARG A 1 114 ? -9.902 12.929 15.645 1.00 82.12 114 ARG A C 1
ATOM 909 O O . ARG A 1 114 ? -11.105 12.695 15.652 1.00 82.12 114 ARG A O 1
ATOM 916 N N . PRO A 1 115 ? -9.404 14.145 15.350 1.00 80.00 115 PRO A N 1
ATOM 917 C CA . PRO A 1 115 ? -10.276 15.289 15.120 1.00 80.00 115 PRO A CA 1
ATOM 918 C C . PRO A 1 115 ? -11.323 15.012 14.043 1.00 80.00 115 PRO A C 1
ATOM 920 O O . PRO A 1 115 ? -11.017 14.428 13.001 1.00 80.00 115 PRO A O 1
ATOM 923 N N . TRP A 1 116 ? -12.549 15.462 14.294 1.00 71.56 116 TRP A N 1
ATOM 924 C CA . TRP A 1 116 ? -13.612 15.428 13.301 1.00 71.56 116 TRP A CA 1
ATOM 925 C C . TRP A 1 116 ? -13.429 16.558 12.269 1.00 71.56 116 TRP A C 1
ATOM 927 O O . TRP A 1 116 ? -13.088 17.676 12.666 1.00 71.56 116 TRP A O 1
ATOM 937 N N . PRO A 1 117 ? -13.705 16.321 10.971 1.00 69.81 117 PRO A N 1
ATOM 938 C CA . PRO A 1 117 ? -14.039 15.032 10.362 1.00 69.81 117 PRO A CA 1
ATOM 939 C C . PRO A 1 117 ? -12.831 14.091 10.311 1.00 69.81 117 PRO A C 1
ATOM 941 O O . PRO A 1 117 ? -11.749 14.489 9.894 1.00 69.81 117 PRO A O 1
ATOM 944 N N . ILE A 1 118 ? -13.024 12.821 10.694 1.00 66.31 118 ILE A N 1
ATOM 945 C CA . ILE A 1 118 ? -11.937 11.818 10.728 1.00 66.31 118 ILE A CA 1
ATOM 946 C C . ILE A 1 118 ? -11.381 11.556 9.319 1.00 66.31 118 ILE A C 1
ATOM 948 O O . ILE A 1 118 ? -10.215 11.192 9.154 1.00 66.31 118 ILE A O 1
ATOM 952 N N . ALA A 1 119 ? -12.220 11.761 8.302 1.00 62.47 119 ALA A N 1
ATOM 953 C CA . ALA A 1 119 ? -11.896 11.591 6.897 1.00 62.47 119 ALA A CA 1
ATOM 954 C C . ALA A 1 119 ? -12.355 12.825 6.084 1.00 62.47 119 ALA A C 1
ATOM 956 O O . ALA A 1 119 ? -13.288 12.720 5.289 1.00 62.47 119 ALA A O 1
ATOM 957 N N . PRO A 1 120 ? -11.712 14.003 6.259 1.00 52.94 120 PRO A N 1
ATOM 958 C CA . PRO A 1 120 ? -12.123 15.253 5.601 1.00 52.94 120 PRO A CA 1
ATOM 959 C C . PRO A 1 120 ? -12.095 15.169 4.069 1.00 52.94 120 PRO A C 1
ATOM 961 O O . PRO A 1 120 ? -12.684 15.995 3.383 1.00 52.94 120 PRO A O 1
ATOM 964 N N . SER A 1 121 ? -11.357 14.194 3.542 1.00 53.81 121 SER A N 1
ATOM 965 C CA . SER A 1 121 ? -11.040 14.015 2.133 1.00 53.81 121 SER A CA 1
ATOM 966 C C . SER A 1 121 ? -11.807 12.875 1.460 1.00 53.81 121 SER A C 1
ATOM 968 O O . SER A 1 121 ? -11.435 12.508 0.350 1.00 53.81 121 SER A O 1
ATOM 970 N N . VAL A 1 122 ? -12.832 12.288 2.094 1.00 61.88 122 VAL A N 1
ATOM 971 C CA . VAL A 1 122 ? -13.672 11.249 1.467 1.00 61.88 122 VAL A CA 1
ATOM 972 C C . VAL A 1 122 ? -14.928 11.900 0.879 1.00 61.88 122 VAL A C 1
ATOM 974 O O . VAL A 1 122 ? -15.828 12.269 1.639 1.00 61.88 122 VAL A O 1
ATOM 977 N N . PRO A 1 123 ? -15.030 12.047 -0.458 1.00 57.72 123 PRO A N 1
ATOM 978 C CA . PRO A 1 123 ? -16.236 12.564 -1.092 1.00 57.72 123 PRO A CA 1
ATOM 979 C C . PRO A 1 123 ? -17.419 11.633 -0.807 1.00 57.72 123 PRO A C 1
ATOM 981 O O . PRO A 1 123 ? -17.282 10.408 -0.905 1.00 57.72 123 PRO A O 1
ATOM 984 N N . GLY A 1 124 ? -18.566 12.221 -0.460 1.00 61.91 124 GLY A N 1
ATOM 985 C CA . GLY A 1 124 ? -19.812 11.500 -0.179 1.00 61.91 124 GLY A CA 1
ATOM 986 C C . GLY A 1 124 ? -20.065 11.166 1.295 1.00 61.91 124 GLY A C 1
ATOM 987 O O . GLY A 1 124 ? -21.183 10.804 1.629 1.00 61.91 124 GLY A O 1
ATOM 988 N N . LEU A 1 125 ? -19.098 11.375 2.201 1.00 69.56 125 LEU A N 1
ATOM 989 C CA . LEU A 1 125 ? -19.297 11.136 3.642 1.00 69.56 125 LEU A CA 1
ATOM 990 C C . LEU A 1 125 ? -20.068 12.261 4.366 1.00 69.56 125 LEU A C 1
ATOM 992 O O . LEU A 1 125 ? -20.005 12.383 5.590 1.00 69.56 125 LEU A O 1
ATOM 996 N N . ALA A 1 126 ? -20.736 13.136 3.612 1.00 72.44 126 ALA A N 1
ATOM 997 C CA . ALA A 1 126 ? -21.560 14.190 4.184 1.00 72.44 126 ALA A CA 1
ATOM 998 C C . ALA A 1 126 ? -22.826 13.583 4.799 1.00 72.44 126 ALA A C 1
ATOM 1000 O O . ALA A 1 126 ? -23.343 12.583 4.299 1.00 72.44 126 ALA A O 1
ATOM 1001 N N . ALA A 1 127 ? -23.325 14.213 5.862 1.00 70.50 127 ALA A N 1
ATOM 1002 C CA . ALA A 1 127 ? -24.625 13.869 6.416 1.00 70.50 127 ALA A CA 1
ATOM 1003 C C . ALA A 1 127 ? -25.695 14.020 5.314 1.00 70.50 127 ALA A C 1
ATOM 1005 O O . ALA A 1 127 ? -25.741 15.081 4.673 1.00 70.50 127 ALA A O 1
ATOM 1006 N N . PRO A 1 128 ? -26.513 12.985 5.045 1.00 78.50 128 PRO A N 1
ATOM 1007 C CA . PRO A 1 128 ? -27.670 13.131 4.179 1.00 78.50 128 PRO A CA 1
ATOM 1008 C C . PRO A 1 128 ? -28.574 14.223 4.746 1.00 78.50 128 PRO A C 1
ATOM 1010 O O . PRO A 1 128 ? -28.766 14.299 5.957 1.00 78.50 128 PRO A O 1
ATOM 1013 N N . ARG A 1 129 ? -29.113 15.075 3.874 1.00 74.31 129 ARG A N 1
ATOM 1014 C CA . ARG A 1 129 ? -30.156 16.019 4.281 1.00 74.31 129 ARG A CA 1
ATOM 1015 C C . ARG A 1 129 ? -31.457 15.231 4.421 1.00 74.31 129 ARG A C 1
ATOM 1017 O O . ARG A 1 129 ? -31.749 14.431 3.537 1.00 74.31 129 ARG A O 1
ATOM 1024 N N . ASP A 1 130 ? -32.182 15.455 5.511 1.00 78.56 130 ASP A N 1
ATOM 1025 C CA . ASP A 1 130 ? -33.530 14.921 5.742 1.00 78.56 130 ASP A CA 1
ATOM 1026 C C . ASP A 1 130 ? -33.608 13.380 5.795 1.00 78.56 130 ASP A C 1
ATOM 1028 O O . ASP A 1 130 ? -34.477 12.766 5.183 1.00 78.56 130 ASP A O 1
ATOM 1032 N N . HIS A 1 131 ? -32.683 12.729 6.510 1.00 85.00 131 HIS A N 1
ATOM 1033 C CA . HIS A 1 131 ? -32.782 11.289 6.774 1.00 85.00 131 HIS A CA 1
ATOM 1034 C C . HIS A 1 131 ? -33.629 11.021 8.020 1.00 85.00 131 HIS A C 1
ATOM 1036 O O . HIS A 1 131 ? -33.345 11.603 9.064 1.00 85.00 131 HIS A O 1
ATOM 1042 N N . ASP A 1 132 ? -34.555 10.059 7.939 1.00 86.19 132 ASP A N 1
ATOM 1043 C CA . ASP A 1 132 ? -35.596 9.747 8.941 1.00 86.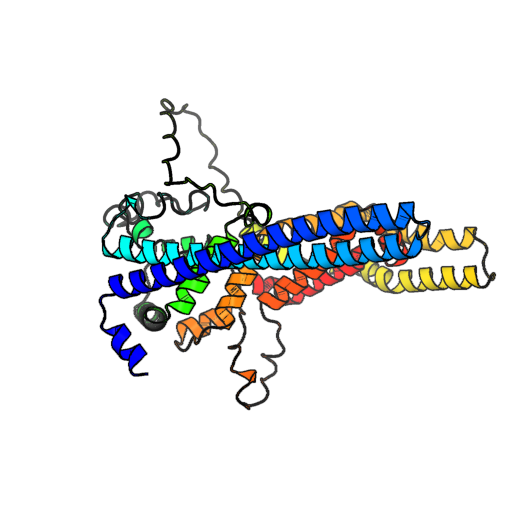19 132 ASP A CA 1
ATOM 1044 C C . ASP A 1 132 ? -35.142 9.699 10.411 1.00 86.19 132 ASP A C 1
ATOM 1046 O O . ASP A 1 132 ? -35.947 9.914 11.309 1.00 86.19 132 ASP A O 1
ATOM 1050 N N . TYR A 1 133 ? -33.875 9.368 10.667 1.00 88.38 133 TYR A N 1
ATOM 1051 C CA . TYR A 1 133 ? -33.325 9.185 12.015 1.00 88.38 133 TYR A CA 1
ATOM 1052 C C . TYR A 1 133 ? -31.854 9.601 12.174 1.00 88.38 133 TYR A C 1
ATOM 1054 O O . TYR A 1 133 ? -31.267 9.384 13.234 1.00 88.38 133 TYR A O 1
ATOM 1062 N N . ALA A 1 134 ? -31.190 10.109 11.125 1.00 89.00 134 ALA A N 1
ATOM 1063 C CA . ALA A 1 134 ? -29.730 10.273 11.182 1.00 89.00 134 ALA A CA 1
ATOM 1064 C C . ALA A 1 134 ? -29.294 11.390 12.138 1.00 89.00 134 ALA A C 1
ATOM 1066 O O . ALA A 1 134 ? -28.260 11.249 12.796 1.00 89.00 134 ALA A O 1
ATOM 1067 N N . ASP A 1 135 ? -30.085 12.460 12.200 1.00 87.44 135 ASP A N 1
ATOM 1068 C CA . ASP A 1 135 ? -29.867 13.578 13.113 1.00 87.44 135 ASP A CA 1
ATOM 1069 C C . ASP A 1 135 ? -30.268 13.188 14.543 1.00 87.44 135 ASP A C 1
ATOM 1071 O O . ASP A 1 13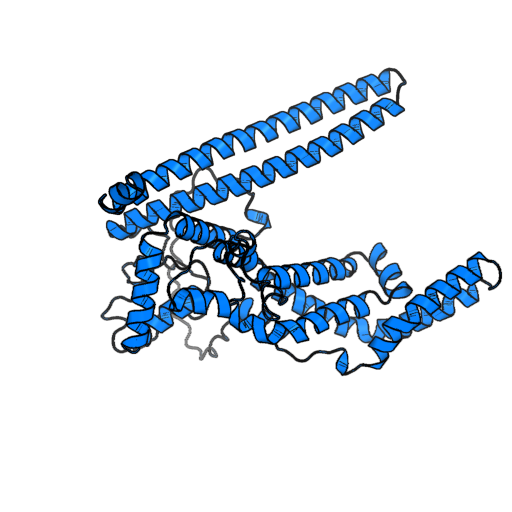5 ? -29.487 13.390 15.467 1.00 87.44 135 ASP A O 1
ATOM 1075 N N . ASP A 1 136 ? -31.412 12.514 14.716 1.00 90.44 136 ASP A N 1
ATOM 1076 C CA . ASP A 1 136 ? -31.909 12.070 16.028 1.00 90.44 136 ASP A CA 1
ATOM 1077 C C . ASP A 1 136 ? -30.980 11.067 16.732 1.00 90.44 136 ASP A C 1
ATOM 1079 O O . ASP A 1 136 ? -30.889 11.046 17.959 1.00 90.44 136 ASP A O 1
ATOM 1083 N N . LEU A 1 137 ? -30.289 10.213 15.967 1.00 90.62 137 LEU A N 1
ATOM 1084 C CA . LEU A 1 137 ? -29.329 9.237 16.496 1.00 90.62 137 LEU A CA 1
ATOM 1085 C C . LEU A 1 137 ? -27.886 9.759 16.540 1.00 90.62 137 LEU A C 1
ATOM 1087 O O . LEU A 1 137 ? -26.968 8.963 16.766 1.00 90.62 137 LEU A O 1
ATOM 1091 N N . ASP A 1 138 ? -27.671 11.056 16.292 1.00 90.44 138 ASP A N 1
ATOM 1092 C CA . ASP A 1 138 ? -26.349 11.684 16.228 1.00 90.44 138 ASP A CA 1
ATOM 1093 C C . ASP A 1 138 ? -25.367 10.851 15.380 1.00 90.44 138 ASP A C 1
ATOM 1095 O O . ASP A 1 138 ? -24.253 10.511 15.801 1.00 90.44 138 ASP A O 1
ATOM 1099 N N . LEU A 1 139 ? -25.768 10.449 14.166 1.00 88.50 139 LEU A N 1
ATOM 1100 C CA . LEU A 1 139 ? -24.908 9.613 13.323 1.00 88.50 139 LEU A CA 1
ATOM 1101 C C . LEU A 1 139 ? -23.671 10.376 12.833 1.00 88.50 139 LEU A C 1
ATOM 1103 O O . LEU A 1 139 ? -22.614 9.764 12.673 1.00 88.50 139 LEU A O 1
ATOM 1107 N N . TYR A 1 140 ? -23.769 11.700 12.659 1.00 86.94 140 TYR A N 1
ATOM 1108 C CA . TYR A 1 140 ? -22.707 12.575 12.145 1.00 86.94 140 TYR A CA 1
ATOM 1109 C C . TYR A 1 140 ? -22.350 13.700 13.122 1.00 86.94 140 TYR A C 1
ATOM 1111 O O . TYR A 1 140 ? -23.155 14.111 13.945 1.00 86.94 140 TYR A O 1
ATOM 1119 N N . GLY A 1 141 ? -21.128 14.237 13.011 1.00 83.62 141 GLY A N 1
ATOM 1120 C CA . GLY A 1 141 ? -20.682 15.402 13.786 1.00 83.62 141 GLY A CA 1
ATOM 1121 C C . GLY A 1 141 ? -19.631 15.085 14.849 1.00 83.62 141 GLY A C 1
ATOM 1122 O O . GLY A 1 141 ? -19.067 13.988 14.887 1.00 83.62 141 GLY A O 1
ATOM 1123 N N . HIS A 1 142 ? -19.333 16.070 15.704 1.00 84.62 142 HIS A N 1
ATOM 1124 C CA . HIS A 1 142 ? -18.290 15.935 16.723 1.00 84.62 142 HIS A CA 1
ATOM 1125 C C . HIS A 1 142 ? -18.635 14.851 17.746 1.00 84.62 142 HIS A C 1
ATOM 1127 O O . HIS A 1 142 ? -17.802 13.988 17.971 1.00 84.62 142 HIS A O 1
ATOM 1133 N N . ALA A 1 143 ? -19.842 14.839 18.312 1.00 89.38 143 ALA A N 1
ATOM 1134 C CA . ALA A 1 143 ? -20.244 13.890 19.351 1.00 89.38 143 ALA A CA 1
ATOM 1135 C C . ALA A 1 143 ? -21.048 12.693 18.799 1.00 89.38 143 ALA A C 1
ATOM 1137 O O . ALA A 1 143 ? -22.068 12.327 19.361 1.00 89.38 143 ALA A O 1
ATOM 1138 N N . SER A 1 144 ? -20.608 12.098 17.684 1.00 88.50 144 SER A N 1
ATOM 1139 C CA . SER A 1 144 ? -21.441 11.183 16.884 1.00 88.50 144 SER A CA 1
ATOM 1140 C C . SER A 1 144 ? -21.065 9.702 16.946 1.00 88.50 144 SER A C 1
ATOM 1142 O O . SER A 1 144 ? -19.928 9.344 17.286 1.00 88.50 144 SER A O 1
ATOM 1144 N N . LEU A 1 145 ? -21.988 8.829 16.520 1.00 89.00 145 LEU A N 1
ATOM 1145 C CA . LEU A 1 145 ? -21.739 7.391 16.388 1.00 89.00 145 LEU A CA 1
ATOM 1146 C C . LEU A 1 145 ? -20.651 7.089 15.347 1.00 89.00 145 LEU A C 1
ATOM 1148 O O . LEU A 1 145 ? -19.796 6.236 15.595 1.00 89.00 145 LEU A O 1
ATOM 1152 N N . LEU A 1 146 ? -20.610 7.795 14.210 1.00 87.00 146 LEU A N 1
ATOM 1153 C CA . LEU A 1 146 ? -19.527 7.636 13.227 1.00 87.00 146 LEU A CA 1
ATOM 1154 C C . LEU A 1 146 ? -18.171 8.065 13.793 1.00 87.00 146 LEU A C 1
ATOM 1156 O O . LEU A 1 146 ? -17.157 7.413 13.527 1.00 87.00 146 LEU A O 1
ATOM 1160 N N . HIS A 1 147 ? -18.128 9.122 14.610 1.00 86.50 147 HIS A N 1
ATOM 1161 C CA . HIS A 1 147 ? -16.895 9.503 15.293 1.00 86.50 147 HIS A CA 1
ATOM 1162 C C . HIS A 1 147 ? -16.467 8.402 16.276 1.00 86.50 147 HIS A C 1
ATOM 1164 O O . HIS A 1 147 ? -15.333 7.912 16.221 1.00 86.50 147 HIS A O 1
ATOM 1170 N N . LEU A 1 148 ? -17.399 7.931 17.109 1.00 88.12 148 LEU A N 1
ATOM 1171 C CA . LEU A 1 148 ? -17.133 6.916 18.126 1.00 88.12 148 LEU A CA 1
ATOM 1172 C C . LEU A 1 148 ? -16.737 5.558 17.531 1.00 88.12 148 LEU A C 1
ATOM 1174 O O . LEU A 1 148 ? -15.901 4.858 18.102 1.00 88.12 148 LEU A O 1
ATOM 1178 N N . THR A 1 149 ? -17.288 5.186 16.374 1.00 83.38 149 THR A N 1
ATOM 1179 C CA . THR A 1 149 ? -17.004 3.923 15.667 1.00 83.38 149 THR A CA 1
ATOM 1180 C C . THR A 1 149 ? -15.859 4.018 14.673 1.00 83.38 149 THR A C 1
ATOM 1182 O O . THR A 1 149 ? -15.400 2.970 14.239 1.00 83.38 149 THR A O 1
ATOM 1185 N N . GLY A 1 150 ? -15.344 5.222 14.372 1.00 73.25 150 GLY A N 1
ATOM 1186 C CA . GLY A 1 150 ? -14.356 5.559 13.334 1.00 73.25 150 GLY A CA 1
ATOM 1187 C C . GLY A 1 150 ? -13.005 4.834 13.356 1.00 73.25 150 GLY A C 1
ATOM 1188 O O . GLY A 1 150 ? -11.946 5.451 13.490 1.00 73.25 150 GLY A O 1
ATOM 1189 N N . VAL A 1 151 ? -13.046 3.513 13.273 1.00 75.44 151 VAL A N 1
ATOM 1190 C CA . VAL A 1 151 ? -11.960 2.538 13.168 1.00 75.44 151 VAL A CA 1
ATOM 1191 C C . VAL A 1 151 ? -11.618 2.315 11.694 1.00 75.44 151 VAL A C 1
ATOM 1193 O O . VAL A 1 151 ? -10.495 1.925 11.382 1.00 75.44 151 VAL A O 1
ATOM 1196 N N . CYS A 1 152 ? -12.550 2.627 10.784 1.00 85.06 152 CYS A N 1
ATOM 1197 C CA . CYS A 1 152 ? -12.357 2.540 9.344 1.00 85.06 152 CYS A CA 1
ATOM 1198 C C . CYS A 1 152 ? -11.101 3.309 8.908 1.00 85.06 152 CYS A C 1
ATOM 1200 O O . CYS A 1 152 ? -10.908 4.492 9.216 1.00 85.06 152 CYS A O 1
ATOM 1202 N N . GLY A 1 153 ? -10.221 2.602 8.203 1.00 80.19 153 GLY A N 1
ATOM 1203 C CA . GLY A 1 153 ? -8.945 3.128 7.726 1.00 80.19 153 GLY A CA 1
ATOM 1204 C C . GLY A 1 153 ? -8.909 3.429 6.227 1.00 80.19 153 GLY A C 1
ATOM 1205 O O . GLY A 1 153 ? -7.892 3.908 5.736 1.00 80.19 153 GLY A O 1
ATOM 1206 N N . THR A 1 154 ? -9.992 3.150 5.494 1.00 82.56 154 THR A N 1
ATOM 1207 C CA . THR A 1 154 ? -10.071 3.302 4.034 1.00 82.56 154 THR A CA 1
ATOM 1208 C C . THR A 1 154 ? -11.332 4.071 3.621 1.00 82.56 154 THR A C 1
ATOM 1210 O O . THR A 1 154 ? -12.362 3.922 4.282 1.00 82.56 154 THR A O 1
ATOM 1213 N N . PRO A 1 155 ? -11.295 4.865 2.531 1.00 80.69 155 PRO A N 1
ATOM 1214 C CA . PRO A 1 155 ? -12.489 5.543 2.018 1.00 80.69 155 PRO A CA 1
ATOM 1215 C C . PRO A 1 155 ? -13.666 4.598 1.701 1.00 80.69 155 PRO A C 1
ATOM 1217 O O . PRO A 1 155 ? -14.767 4.882 2.171 1.00 80.69 155 PRO A O 1
ATOM 1220 N N . PRO A 1 156 ? -13.475 3.442 1.022 1.00 81.31 156 PRO A N 1
ATOM 1221 C CA . PRO A 1 156 ? -14.571 2.493 0.792 1.00 81.31 156 PRO A CA 1
ATOM 1222 C C . PRO A 1 156 ? -15.151 1.911 2.089 1.00 81.31 156 PRO A C 1
ATOM 1224 O O . PRO A 1 156 ? -16.364 1.744 2.208 1.00 81.31 156 PRO A O 1
ATOM 1227 N N . GLY A 1 157 ? -14.310 1.670 3.102 1.00 85.62 157 GLY A N 1
ATOM 1228 C CA . GLY A 1 157 ? -14.764 1.187 4.408 1.00 85.62 157 GLY A CA 1
ATOM 1229 C C . GLY A 1 157 ? -15.627 2.208 5.151 1.00 85.62 157 GLY A C 1
ATOM 1230 O O . GLY A 1 157 ? -16.589 1.836 5.817 1.00 85.62 157 GLY A O 1
ATOM 1231 N N . TRP A 1 158 ? -15.323 3.500 5.003 1.00 84.75 158 TRP A N 1
ATOM 1232 C CA . TRP A 1 158 ? -16.160 4.578 5.531 1.00 84.75 158 TRP A CA 1
ATOM 1233 C C . TRP A 1 158 ? -17.529 4.648 4.847 1.00 84.75 158 TRP A C 1
ATOM 1235 O O . TRP A 1 158 ? -18.531 4.748 5.549 1.00 84.75 158 TRP A O 1
ATOM 1245 N N . ARG A 1 159 ? -17.587 4.521 3.514 1.00 84.19 159 ARG A N 1
ATOM 1246 C CA . ARG A 1 159 ? -18.861 4.468 2.770 1.00 84.19 159 ARG A CA 1
ATOM 1247 C C . ARG A 1 159 ? -19.694 3.247 3.142 1.00 84.19 159 ARG A C 1
ATOM 1249 O O . ARG A 1 159 ? -20.868 3.385 3.445 1.00 84.19 159 ARG A O 1
ATOM 1256 N N . THR A 1 160 ? -19.062 2.078 3.237 1.00 87.50 160 THR A N 1
ATOM 1257 C CA . THR A 1 160 ? -19.735 0.838 3.660 1.00 87.50 160 THR A CA 1
ATOM 1258 C C . THR A 1 160 ? -20.345 0.985 5.056 1.00 87.50 160 THR A C 1
ATOM 1260 O O . THR A 1 160 ? -21.481 0.582 5.287 1.00 87.50 160 THR A O 1
ATOM 1263 N N . LEU A 1 161 ? -19.606 1.580 6.002 1.00 89.00 161 LEU A N 1
ATOM 1264 C CA . LEU A 1 161 ? -20.117 1.831 7.350 1.00 89.00 161 LEU A CA 1
ATOM 1265 C C . LEU A 1 161 ? -21.306 2.801 7.329 1.00 89.00 161 LEU A C 1
ATOM 1267 O O . LEU A 1 161 ? -22.297 2.559 8.011 1.00 89.00 161 LEU A O 1
ATOM 1271 N N . GLN A 1 162 ? -21.212 3.870 6.540 1.00 86.88 162 GLN A N 1
ATOM 1272 C CA . GLN A 1 162 ? -22.289 4.840 6.361 1.00 86.88 162 GLN A CA 1
ATOM 1273 C C . GLN A 1 162 ? -23.555 4.170 5.809 1.00 86.88 162 GLN A C 1
ATOM 1275 O O . GLN A 1 162 ? -24.619 4.277 6.412 1.00 86.88 162 GLN A O 1
ATOM 1280 N N . GLU A 1 163 ? -23.426 3.417 4.717 1.00 88.38 163 GLU A N 1
ATOM 1281 C CA . GLU A 1 163 ? -24.516 2.653 4.104 1.00 88.38 163 GLU A CA 1
ATOM 1282 C C . GLU A 1 163 ? -25.166 1.688 5.101 1.00 88.38 163 GLU A C 1
ATOM 1284 O O . GLU A 1 163 ? -26.387 1.577 5.145 1.00 88.38 163 GLU A O 1
ATOM 1289 N N . TRP A 1 164 ? -24.379 1.012 5.942 1.00 90.88 164 TRP A N 1
ATOM 1290 C CA . TRP A 1 164 ? -24.923 0.081 6.935 1.00 90.88 164 TRP A CA 1
ATOM 1291 C C . TRP A 1 164 ? -25.678 0.775 8.068 1.00 90.88 164 TRP A C 1
ATOM 1293 O O . TRP A 1 164 ? -26.635 0.199 8.581 1.00 90.88 164 TRP A O 1
ATOM 1303 N N . LEU A 1 165 ? -25.262 1.981 8.463 1.00 88.44 165 LEU A N 1
ATOM 1304 C CA . LEU A 1 165 ? -25.961 2.762 9.486 1.00 88.44 165 LEU A CA 1
ATOM 1305 C C . LEU A 1 165 ? -27.265 3.379 8.956 1.00 88.44 165 LEU A C 1
ATOM 1307 O O . LEU A 1 165 ? -28.217 3.526 9.720 1.00 88.44 165 LEU A O 1
ATOM 1311 N N . LEU A 1 166 ? -27.329 3.708 7.663 1.00 89.19 166 LEU A N 1
ATOM 1312 C CA . LEU A 1 166 ? -28.504 4.325 7.032 1.00 89.19 166 LEU A CA 1
ATOM 1313 C C . LEU A 1 166 ? -29.497 3.311 6.432 1.00 89.19 166 LEU A C 1
ATOM 1315 O O . LEU A 1 166 ? -30.681 3.599 6.342 1.00 89.19 166 LEU A O 1
ATOM 1319 N N . GLY A 1 167 ? -29.032 2.136 5.995 1.00 88.00 167 GLY A N 1
ATOM 1320 C CA . GLY A 1 167 ? -29.852 1.174 5.244 1.00 88.00 167 GLY A CA 1
ATOM 1321 C C . GLY A 1 167 ? -30.334 -0.050 6.027 1.00 88.00 167 GLY A C 1
ATOM 1322 O O . GLY A 1 167 ? -31.129 -0.828 5.502 1.00 88.00 167 GLY A O 1
ATOM 1323 N N . GLY A 1 168 ? -29.854 -0.259 7.258 1.00 84.69 168 GLY A N 1
ATOM 1324 C CA . GLY A 1 168 ? -30.146 -1.470 8.032 1.00 84.69 168 GLY A CA 1
ATOM 1325 C C . GLY A 1 168 ? -29.717 -2.771 7.327 1.00 84.69 168 GLY A C 1
ATOM 1326 O O . GLY A 1 168 ? -29.022 -2.770 6.310 1.00 84.69 168 GLY A O 1
ATOM 1327 N N . ALA A 1 169 ? -30.077 -3.922 7.896 1.00 91.81 169 ALA A N 1
ATOM 1328 C CA . ALA A 1 169 ? -29.872 -5.233 7.275 1.00 91.81 169 ALA A CA 1
ATOM 1329 C C . ALA A 1 169 ? -30.934 -6.228 7.765 1.00 91.81 169 ALA A C 1
ATOM 1331 O O . ALA A 1 169 ? -31.474 -6.069 8.859 1.00 91.81 169 ALA A O 1
ATOM 1332 N N . ASP A 1 170 ? -31.211 -7.272 6.981 1.00 95.62 170 ASP A N 1
ATOM 1333 C CA . ASP A 1 170 ? -32.119 -8.341 7.399 1.00 95.62 170 ASP A CA 1
ATOM 1334 C C . ASP A 1 170 ? -31.533 -9.159 8.576 1.00 95.62 170 ASP A C 1
ATOM 1336 O O . ASP A 1 170 ? -30.306 -9.233 8.725 1.00 95.62 170 ASP A O 1
ATOM 1340 N N . PRO A 1 171 ? -32.369 -9.826 9.398 1.00 96.25 171 PRO A N 1
ATOM 1341 C CA . PRO A 1 171 ? -31.909 -10.525 10.601 1.00 96.25 171 PRO A CA 1
ATOM 1342 C C . PRO A 1 171 ? -30.812 -11.570 10.357 1.00 96.25 171 PRO A C 1
ATOM 1344 O O . PRO A 1 171 ? -29.919 -11.739 11.188 1.00 96.25 171 PRO A O 1
ATOM 1347 N N . LYS A 1 172 ? -30.832 -12.257 9.208 1.00 95.19 172 LYS A N 1
ATOM 1348 C CA . LYS A 1 172 ? -29.821 -13.267 8.873 1.00 95.19 172 LYS A CA 1
ATOM 1349 C C . LYS A 1 172 ? -28.478 -12.609 8.570 1.00 95.19 172 LYS A C 1
ATOM 1351 O O . LYS A 1 172 ? -27.441 -13.100 9.015 1.00 95.19 172 LYS A O 1
ATOM 1356 N N . THR A 1 173 ? -28.484 -11.490 7.849 1.00 93.94 173 THR A N 1
ATOM 1357 C CA . THR A 1 173 ? -27.276 -10.689 7.616 1.00 93.94 173 THR A CA 1
ATOM 1358 C C . THR A 1 173 ? -26.739 -10.088 8.916 1.00 93.94 173 THR A C 1
ATOM 1360 O O . THR A 1 173 ? -25.524 -10.084 9.122 1.00 93.94 173 THR A O 1
ATOM 1363 N N . VAL A 1 174 ? -27.614 -9.630 9.818 1.00 94.69 174 VAL A N 1
ATOM 1364 C CA . VAL A 1 174 ? -27.213 -9.134 11.146 1.00 94.69 174 VAL A CA 1
ATOM 1365 C C . VAL A 1 174 ? -26.493 -10.224 11.942 1.00 94.69 174 VAL A C 1
ATOM 1367 O O . VAL A 1 174 ? -25.382 -9.974 12.406 1.00 94.69 174 VAL A O 1
ATOM 1370 N N . ALA A 1 175 ? -27.054 -11.434 12.023 1.00 95.44 175 ALA A N 1
ATOM 1371 C CA . ALA A 1 175 ? -26.426 -12.559 12.723 1.00 95.44 175 ALA A CA 1
ATOM 1372 C C . ALA A 1 175 ? -25.032 -12.887 12.153 1.00 95.44 175 ALA A C 1
ATOM 1374 O O . ALA A 1 175 ? -24.055 -12.962 12.893 1.00 95.44 175 ALA A O 1
ATOM 1375 N N . LEU A 1 176 ? -24.902 -12.957 10.821 1.00 94.56 176 LEU A N 1
ATOM 1376 C CA . LEU A 1 176 ? -23.612 -13.194 10.158 1.00 94.56 176 LEU A CA 1
ATOM 1377 C C . LEU A 1 176 ? -22.560 -12.121 10.486 1.00 94.56 176 LEU A C 1
ATOM 1379 O O . LEU A 1 176 ? -21.375 -12.433 10.630 1.00 94.56 176 LEU A O 1
ATOM 1383 N N . ARG A 1 177 ? -22.973 -10.852 10.590 1.00 93.69 177 ARG A N 1
ATOM 1384 C CA . ARG A 1 177 ? -22.083 -9.749 10.979 1.00 93.69 177 ARG A CA 1
ATOM 1385 C C . ARG A 1 177 ? -21.731 -9.804 12.466 1.00 93.69 177 ARG A C 1
ATOM 1387 O O . ARG A 1 177 ? -20.590 -9.513 12.807 1.00 93.69 177 ARG A O 1
ATOM 1394 N N . GLN A 1 178 ? -22.664 -10.183 13.338 1.00 94.38 178 GLN A N 1
ATOM 1395 C CA . GLN A 1 178 ? -22.411 -10.346 14.774 1.00 94.38 178 GLN A CA 1
ATOM 1396 C C . GLN A 1 178 ? -21.412 -11.475 15.045 1.00 94.38 178 GLN A C 1
ATOM 1398 O O . GLN A 1 178 ? -20.488 -11.278 15.835 1.00 94.38 178 GLN A O 1
ATOM 1403 N N . ASP A 1 179 ? -21.523 -12.599 14.335 1.00 93.56 179 ASP A N 1
ATOM 1404 C CA . ASP A 1 179 ? -20.552 -13.697 14.404 1.00 93.56 179 ASP A CA 1
ATOM 1405 C C . ASP A 1 179 ? -19.153 -13.216 13.995 1.00 93.56 179 ASP A C 1
ATOM 1407 O O . ASP A 1 179 ? -18.176 -13.418 14.718 1.00 93.56 179 ASP A O 1
ATOM 1411 N N . ALA A 1 180 ? -19.064 -12.495 12.871 1.00 92.31 180 ALA A N 1
ATOM 1412 C CA . ALA A 1 180 ? -17.815 -11.904 12.398 1.00 92.31 180 ALA A CA 1
ATOM 1413 C C . ALA A 1 180 ? -17.213 -10.906 13.402 1.00 92.31 180 ALA A C 1
ATOM 1415 O O . ALA A 1 180 ? -16.006 -10.910 13.638 1.00 92.31 180 ALA A O 1
ATOM 1416 N N . VAL A 1 181 ? -18.035 -10.045 14.010 1.00 91.69 181 VAL A N 1
ATOM 1417 C CA . VAL A 1 181 ? -17.583 -9.095 15.038 1.00 91.69 181 VAL A CA 1
ATOM 1418 C C . VAL A 1 181 ? -17.113 -9.828 16.292 1.00 91.69 181 VAL A C 1
ATOM 1420 O O . VAL A 1 181 ? -16.107 -9.427 16.872 1.00 91.69 181 VAL A O 1
ATOM 1423 N N . SER A 1 182 ? -17.790 -10.906 16.686 1.00 91.12 182 SER A N 1
ATOM 1424 C CA . SER A 1 182 ? -17.451 -11.703 17.870 1.00 91.12 182 SER A CA 1
ATOM 1425 C C . SER A 1 182 ? -16.112 -12.417 17.701 1.00 91.12 182 SER A C 1
ATOM 1427 O O . SER A 1 182 ? -15.268 -12.362 18.595 1.00 91.12 182 SER A O 1
ATOM 1429 N N . GLU A 1 183 ? -15.865 -12.999 16.526 1.00 90.00 183 GLU A N 1
ATOM 1430 C CA . GLU A 1 183 ? -14.560 -13.556 16.163 1.00 90.00 183 GLU A CA 1
ATOM 1431 C C . GLU A 1 183 ? -13.466 -12.476 16.185 1.00 90.00 183 GLU A C 1
ATOM 1433 O O . GLU A 1 183 ? -12.407 -12.633 16.799 1.00 90.00 183 GLU A O 1
ATOM 1438 N N . MET A 1 184 ? -13.747 -11.324 15.571 1.00 89.00 184 MET A N 1
ATOM 1439 C CA . MET A 1 184 ? -12.804 -10.210 15.493 1.00 89.00 184 MET A CA 1
ATOM 1440 C C . MET A 1 184 ? -12.538 -9.548 16.849 1.00 89.00 184 MET A C 1
ATOM 1442 O O . MET A 1 184 ? -11.463 -8.976 17.043 1.00 89.00 184 MET A O 1
ATOM 1446 N N . ALA A 1 185 ? -13.472 -9.613 17.800 1.00 87.75 185 ALA A N 1
ATOM 1447 C CA . ALA A 1 185 ? -13.366 -8.939 19.090 1.00 87.75 185 ALA A CA 1
ATOM 1448 C C . ALA A 1 185 ? -12.092 -9.346 19.848 1.00 87.75 185 ALA A C 1
ATOM 1450 O O . ALA A 1 185 ? -11.395 -8.470 20.365 1.00 87.75 185 ALA A O 1
ATOM 1451 N N . GLY A 1 186 ? -11.745 -10.639 19.833 1.00 84.19 186 GLY A N 1
ATOM 1452 C CA . GLY A 1 186 ? -10.542 -11.182 20.476 1.00 84.19 186 GLY A CA 1
ATOM 1453 C C . GLY A 1 186 ? -9.262 -11.107 19.634 1.00 84.19 186 GLY A C 1
ATOM 1454 O O . GLY A 1 186 ? -8.165 -11.282 20.165 1.00 84.19 186 GLY A O 1
ATOM 1455 N N . ALA A 1 187 ? -9.363 -10.810 18.336 1.00 88.31 187 ALA A N 1
ATOM 1456 C CA . ALA A 1 187 ? -8.246 -10.830 17.390 1.00 88.31 187 ALA A CA 1
ATOM 1457 C C . ALA A 1 187 ? -7.395 -9.541 17.439 1.00 88.31 187 ALA A C 1
ATOM 1459 O O . ALA A 1 187 ? -7.172 -8.878 16.422 1.00 88.31 187 ALA A O 1
ATOM 1460 N N . PHE A 1 188 ? -6.918 -9.153 18.626 1.00 88.50 188 PHE A N 1
ATOM 1461 C CA . PHE A 1 188 ? -6.256 -7.861 18.847 1.00 88.50 188 PHE A CA 1
ATOM 1462 C C . PHE A 1 188 ? -5.016 -7.634 17.967 1.00 88.50 188 PHE A C 1
ATOM 1464 O O . PHE A 1 188 ? -4.877 -6.569 17.372 1.00 88.50 188 PHE A O 1
ATOM 1471 N N . ASP A 1 189 ? -4.114 -8.615 17.845 1.00 88.81 189 ASP A N 1
ATOM 1472 C CA . ASP A 1 189 ? -2.903 -8.458 17.019 1.00 88.81 189 ASP A CA 1
ATOM 1473 C C . ASP A 1 189 ? -3.242 -8.287 15.531 1.00 88.81 189 ASP A C 1
ATOM 1475 O O . ASP A 1 189 ? -2.613 -7.488 14.831 1.00 88.81 189 ASP A O 1
ATOM 1479 N N . PHE A 1 190 ? -4.286 -8.972 15.060 1.00 89.12 190 PHE A N 1
ATOM 1480 C CA . PHE A 1 190 ? -4.775 -8.805 13.699 1.00 89.12 190 PHE A CA 1
ATOM 1481 C C . PHE A 1 190 ? -5.392 -7.418 13.490 1.00 89.12 190 PHE A C 1
ATOM 1483 O O . PHE A 1 190 ? -5.002 -6.725 12.548 1.00 89.12 190 PHE A O 1
ATOM 1490 N N . ARG A 1 191 ? -6.293 -6.986 14.381 1.00 89.81 191 ARG A N 1
ATOM 1491 C CA . ARG A 1 191 ? -6.960 -5.676 14.321 1.00 89.81 191 ARG A CA 1
ATOM 1492 C C . ARG A 1 191 ? -5.974 -4.515 14.366 1.00 89.81 191 ARG A C 1
ATOM 1494 O O . ARG A 1 191 ? -6.057 -3.621 13.527 1.00 89.81 191 ARG A O 1
ATOM 1501 N N . ASP A 1 192 ? -5.021 -4.552 15.291 1.00 91.12 192 ASP A N 1
ATOM 1502 C CA . ASP A 1 192 ? -4.006 -3.507 15.438 1.00 91.12 192 ASP A CA 1
ATOM 1503 C C . ASP A 1 192 ? -3.087 -3.459 14.215 1.00 91.12 192 ASP A C 1
ATOM 1505 O O . ASP A 1 192 ? -2.748 -2.382 13.724 1.00 91.12 192 ASP A O 1
ATOM 1509 N N . GLY A 1 193 ? -2.725 -4.630 13.678 1.00 91.31 193 GLY A N 1
ATOM 1510 C CA . GLY A 1 193 ? -1.988 -4.737 12.425 1.00 91.31 193 GLY A CA 1
ATOM 1511 C C . GLY A 1 193 ? -2.738 -4.119 11.253 1.00 91.31 193 GLY A C 1
ATOM 1512 O O . GLY A 1 193 ? -2.174 -3.286 10.548 1.00 91.31 193 GLY A O 1
ATOM 1513 N N . LEU A 1 194 ? -4.019 -4.450 11.093 1.00 90.12 194 LEU A N 1
ATOM 1514 C CA . LEU A 1 194 ? -4.855 -3.917 10.023 1.00 90.12 194 LEU A CA 1
ATOM 1515 C C . LEU A 1 194 ? -5.016 -2.393 10.148 1.00 90.12 194 LEU A C 1
ATOM 1517 O O . LEU A 1 194 ? -4.854 -1.659 9.172 1.00 90.12 194 LEU A O 1
ATOM 1521 N N . ALA A 1 195 ? -5.263 -1.897 11.363 1.00 89.06 195 ALA A N 1
ATOM 1522 C CA . ALA A 1 195 ? -5.342 -0.469 11.648 1.00 89.06 195 ALA A CA 1
ATOM 1523 C C . ALA A 1 195 ? -4.021 0.256 11.332 1.00 89.06 195 ALA A C 1
ATOM 1525 O O . ALA A 1 195 ? -4.035 1.345 10.760 1.00 89.06 195 ALA A O 1
ATOM 1526 N N . ALA A 1 196 ? -2.872 -0.347 11.637 1.00 90.56 196 ALA A N 1
ATOM 1527 C CA . ALA A 1 196 ? -1.575 0.239 11.316 1.00 90.56 196 ALA A CA 1
ATOM 1528 C C . ALA A 1 196 ? -1.298 0.271 9.805 1.00 90.56 196 ALA A C 1
ATOM 1530 O O . ALA A 1 196 ? -0.873 1.307 9.292 1.00 90.56 196 ALA A O 1
ATOM 1531 N N . GLU A 1 197 ? -1.585 -0.816 9.079 1.00 89.88 197 GLU A N 1
ATOM 1532 C CA . GLU A 1 197 ? -1.404 -0.867 7.621 1.00 89.88 197 GLU A CA 1
ATOM 1533 C C . GLU A 1 197 ? -2.294 0.160 6.911 1.00 89.88 197 GLU A C 1
ATOM 1535 O O . GLU A 1 197 ? -1.832 0.865 6.015 1.00 89.88 197 GLU A O 1
ATOM 1540 N N . THR A 1 198 ? -3.543 0.329 7.356 1.00 88.31 198 THR A N 1
ATOM 1541 C CA . THR A 1 198 ? -4.446 1.344 6.785 1.00 88.31 198 THR A CA 1
ATOM 1542 C C . THR A 1 198 ? -3.958 2.777 7.029 1.00 88.31 198 THR A C 1
ATOM 1544 O O . THR A 1 198 ? -3.988 3.604 6.116 1.00 88.31 198 THR A O 1
ATOM 1547 N N . ARG A 1 199 ? -3.423 3.083 8.220 1.00 85.88 199 ARG A N 1
ATOM 1548 C CA . ARG A 1 199 ? -2.844 4.407 8.521 1.00 85.88 199 ARG A CA 1
ATOM 1549 C C . ARG A 1 199 ? -1.562 4.674 7.735 1.00 85.88 199 ARG A C 1
ATOM 1551 O O . ARG A 1 199 ? -1.371 5.780 7.237 1.00 85.88 199 ARG A O 1
ATOM 1558 N N . LEU A 1 200 ? -0.707 3.665 7.572 1.00 85.62 200 LEU A N 1
ATOM 1559 C CA . LEU A 1 200 ? 0.493 3.759 6.736 1.00 85.62 200 LEU A CA 1
ATOM 1560 C C . LEU A 1 200 ? 0.141 3.962 5.258 1.00 85.62 200 LEU A C 1
ATOM 1562 O O . LEU A 1 200 ? 0.791 4.751 4.570 1.00 85.62 200 LEU A O 1
ATOM 1566 N N . ALA A 1 201 ? -0.898 3.277 4.782 1.00 82.81 201 ALA A N 1
ATOM 1567 C CA . ALA A 1 201 ? -1.417 3.395 3.427 1.00 82.81 201 ALA A CA 1
ATOM 1568 C C . ALA A 1 201 ? -1.959 4.802 3.124 1.00 82.81 201 ALA A C 1
ATOM 1570 O O . ALA A 1 201 ? -1.742 5.300 2.019 1.00 82.81 201 ALA A O 1
ATOM 1571 N N . ALA A 1 202 ? -2.594 5.453 4.106 1.00 78.81 202 ALA A N 1
ATOM 1572 C CA . ALA A 1 202 ? -3.122 6.813 3.982 1.00 78.81 202 ALA A CA 1
ATOM 1573 C C . ALA A 1 202 ? -2.031 7.894 3.859 1.00 78.81 202 ALA A C 1
ATOM 1575 O O . ALA A 1 202 ? -2.289 8.973 3.329 1.00 78.81 202 ALA A O 1
ATOM 1576 N N . ILE A 1 203 ? -0.806 7.620 4.322 1.00 77.94 203 ILE A N 1
ATOM 1577 C CA . ILE A 1 203 ? 0.311 8.568 4.238 1.00 77.94 203 ILE A CA 1
ATOM 1578 C C . ILE A 1 203 ? 1.041 8.394 2.895 1.00 77.94 203 ILE A C 1
ATOM 1580 O O . ILE A 1 203 ? 1.438 7.267 2.558 1.00 77.94 203 ILE A O 1
ATOM 1584 N N . PRO A 1 204 ? 1.283 9.485 2.138 1.00 72.94 204 PRO A N 1
ATOM 1585 C CA . PRO A 1 204 ? 2.079 9.438 0.916 1.00 72.94 204 PRO A CA 1
ATOM 1586 C C . PRO A 1 204 ? 3.449 8.796 1.153 1.00 72.94 204 PRO A C 1
ATOM 1588 O O . PRO A 1 204 ? 4.126 9.094 2.134 1.00 72.94 204 PRO A O 1
ATOM 1591 N N . ALA A 1 205 ? 3.894 7.929 0.240 1.00 69.81 205 ALA A N 1
ATOM 1592 C CA . ALA A 1 205 ? 5.141 7.173 0.410 1.00 69.81 205 ALA A CA 1
ATOM 1593 C C . ALA A 1 205 ? 6.358 8.073 0.705 1.00 69.81 205 ALA A C 1
ATOM 1595 O O . ALA A 1 205 ? 7.172 7.730 1.562 1.00 69.81 205 ALA A O 1
ATOM 1596 N N . ALA A 1 206 ? 6.420 9.249 0.070 1.00 66.50 206 ALA A N 1
ATOM 1597 C CA . ALA A 1 206 ? 7.474 10.242 0.267 1.00 66.50 206 ALA A CA 1
ATOM 1598 C C . ALA A 1 206 ? 7.575 10.759 1.717 1.00 66.50 206 ALA A C 1
ATOM 1600 O O . ALA A 1 206 ? 8.667 11.081 2.179 1.00 66.50 206 ALA A O 1
ATOM 1601 N N . THR A 1 207 ? 6.465 10.806 2.462 1.00 72.44 207 THR A N 1
ATOM 1602 C CA . THR A 1 207 ? 6.419 11.356 3.827 1.00 72.44 207 THR A CA 1
ATOM 1603 C C . THR A 1 207 ? 6.377 10.290 4.921 1.00 72.44 207 THR A C 1
ATOM 1605 O O . THR A 1 207 ? 6.626 10.613 6.081 1.00 72.44 207 THR A O 1
ATOM 1608 N N . ARG A 1 208 ? 6.170 9.005 4.590 1.00 74.56 208 ARG A N 1
ATOM 1609 C CA . ARG A 1 208 ? 6.139 7.895 5.576 1.00 74.56 208 ARG A CA 1
ATOM 1610 C C . AR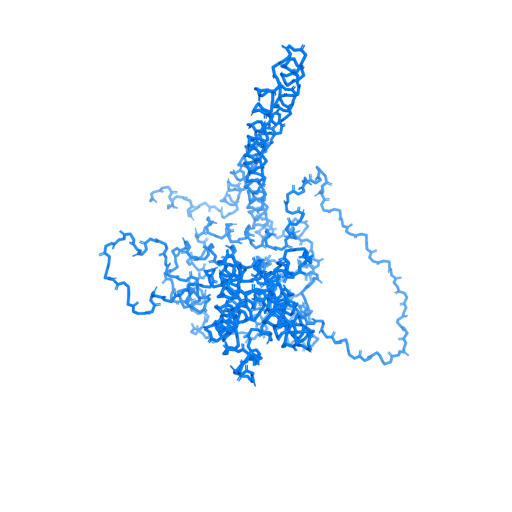G A 1 208 ? 7.391 7.826 6.452 1.00 74.56 208 ARG A C 1
ATOM 1612 O O . ARG A 1 208 ? 7.311 7.507 7.636 1.00 74.56 208 ARG A O 1
ATOM 1619 N N . LEU A 1 209 ? 8.549 8.120 5.861 1.00 72.50 209 LEU A N 1
ATOM 1620 C CA . LEU A 1 209 ? 9.862 8.038 6.510 1.00 72.50 209 LEU A CA 1
ATOM 1621 C C . LEU A 1 209 ? 10.371 9.388 7.033 1.00 72.50 209 LEU A C 1
ATOM 1623 O O . LEU A 1 209 ? 11.494 9.445 7.554 1.00 72.50 209 LEU A O 1
ATOM 1627 N N . ALA A 1 210 ? 9.575 10.454 6.883 1.00 67.88 210 ALA A N 1
ATOM 1628 C CA . ALA A 1 210 ? 9.890 11.760 7.437 1.00 67.88 210 ALA A CA 1
ATOM 1629 C C . ALA A 1 210 ? 9.908 11.672 8.974 1.00 67.88 210 ALA A C 1
ATOM 1631 O O . ALA A 1 210 ? 9.102 10.928 9.549 1.00 67.88 210 ALA A O 1
ATOM 1632 N N . PRO A 1 211 ? 10.823 12.383 9.656 1.00 57.25 211 PRO A N 1
ATOM 1633 C CA . PRO A 1 211 ? 10.842 12.416 11.112 1.00 57.25 211 PRO A CA 1
ATOM 1634 C C . PRO A 1 211 ? 9.498 12.934 11.631 1.00 57.25 211 PRO A C 1
ATOM 1636 O O . PRO A 1 211 ? 8.966 13.922 11.127 1.00 57.25 211 PRO A O 1
ATOM 1639 N N . THR A 1 212 ? 8.925 12.252 12.624 1.00 52.38 212 THR A N 1
ATOM 1640 C CA . THR A 1 212 ? 7.773 12.777 13.362 1.00 52.38 212 THR A CA 1
ATOM 1641 C C . THR A 1 212 ? 8.209 14.101 13.977 1.00 52.38 212 THR A C 1
ATOM 1643 O O . THR A 1 212 ? 9.207 14.094 14.703 1.00 52.38 212 THR A O 1
ATOM 1646 N N . PRO A 1 213 ? 7.543 15.235 13.699 1.00 42.28 213 PRO A N 1
ATOM 1647 C CA . PRO A 1 213 ? 7.836 16.446 14.447 1.00 42.28 213 PRO A CA 1
ATOM 1648 C C . PRO A 1 213 ? 7.633 16.134 15.934 1.00 42.28 213 PRO A C 1
ATOM 1650 O O . PRO A 1 213 ? 6.607 15.568 16.312 1.00 42.28 213 PRO A O 1
ATOM 1653 N N . ALA A 1 214 ? 8.632 16.457 16.760 1.00 36.62 214 ALA A N 1
ATOM 1654 C CA . ALA A 1 214 ? 8.684 16.107 18.185 1.00 36.62 214 ALA A CA 1
ATOM 1655 C C . ALA A 1 214 ? 7.561 16.749 19.025 1.00 36.62 214 ALA A C 1
ATOM 1657 O O . ALA A 1 214 ? 7.405 16.452 20.203 1.00 36.62 214 ALA A O 1
ATOM 1658 N N . THR A 1 215 ? 6.738 17.590 18.415 1.00 36.31 215 THR A N 1
ATOM 1659 C CA . THR A 1 215 ? 5.616 18.276 19.038 1.00 36.31 215 THR A CA 1
ATOM 1660 C C . THR A 1 215 ? 4.518 18.442 18.002 1.00 36.31 215 THR A C 1
ATOM 1662 O O . THR A 1 215 ? 4.391 19.459 17.329 1.00 36.31 215 THR A O 1
ATOM 1665 N N . ARG A 1 216 ? 3.668 17.426 17.886 1.00 36.84 216 ARG A N 1
ATOM 1666 C CA . ARG A 1 216 ? 2.285 17.657 17.482 1.00 36.84 216 ARG A CA 1
ATOM 1667 C C . ARG A 1 216 ? 1.384 16.983 18.506 1.00 36.84 216 ARG A C 1
ATOM 1669 O O . ARG A 1 216 ? 0.783 15.951 18.240 1.00 36.84 216 ARG A O 1
ATOM 1676 N N . ARG A 1 217 ? 1.227 17.633 19.672 1.00 37.16 217 ARG A N 1
ATOM 1677 C CA . ARG A 1 217 ? -0.151 17.790 20.163 1.00 37.16 217 ARG A CA 1
ATOM 1678 C C . ARG A 1 217 ? -0.905 18.302 18.944 1.00 37.16 217 ARG A C 1
ATOM 1680 O O . ARG A 1 217 ? -0.430 19.257 18.328 1.00 37.16 217 ARG A O 1
ATOM 1687 N N . LEU A 1 218 ? -1.931 17.583 18.507 1.00 39.19 218 LEU A N 1
ATOM 1688 C CA . LEU A 1 218 ? -2.811 18.005 17.425 1.00 39.19 218 LEU A CA 1
ATOM 1689 C C . LEU A 1 218 ? -3.328 19.400 17.784 1.00 39.19 218 LEU A C 1
ATOM 1691 O O . LEU A 1 218 ? -4.317 19.539 18.490 1.00 39.19 218 LEU A O 1
ATOM 1695 N N . ALA A 1 219 ? -2.594 20.436 17.383 1.00 25.45 219 ALA A N 1
ATOM 1696 C CA . ALA A 1 219 ? -3.079 21.792 17.448 1.00 25.45 219 ALA A CA 1
ATOM 1697 C C . ALA A 1 219 ? -4.305 21.803 16.535 1.00 25.45 219 ALA A C 1
ATOM 1699 O O . ALA A 1 219 ? -4.188 21.321 15.397 1.00 25.45 219 ALA A O 1
ATOM 1700 N N . PRO A 1 220 ? -5.469 22.268 17.015 1.00 30.17 220 PRO A N 1
ATOM 1701 C CA . PRO A 1 220 ? -6.607 22.444 16.140 1.00 30.17 220 PRO A CA 1
ATOM 1702 C C . PRO A 1 220 ? -6.145 23.319 14.977 1.00 30.17 220 PRO A C 1
ATOM 1704 O O . PRO A 1 220 ? -5.511 24.358 15.171 1.00 30.17 220 PRO A O 1
ATOM 1707 N N . THR A 1 221 ? -6.400 22.848 13.759 1.00 31.11 221 THR A N 1
ATOM 1708 C CA . THR A 1 221 ? -6.335 23.669 12.553 1.00 31.11 221 THR A CA 1
ATOM 1709 C C . THR A 1 221 ? -7.017 25.002 12.875 1.00 31.11 221 THR A C 1
ATOM 1711 O O . THR A 1 221 ? -8.096 24.956 13.476 1.00 31.11 221 THR A O 1
ATOM 1714 N N . PRO A 1 222 ? -6.426 26.171 12.562 1.00 29.75 222 PRO A N 1
ATOM 1715 C CA . PRO A 1 222 ? -7.088 27.436 12.843 1.00 29.75 222 PRO A CA 1
ATOM 1716 C C . PRO A 1 222 ? -8.480 27.384 12.218 1.00 29.75 222 PRO A C 1
ATOM 1718 O O . PRO A 1 222 ? -8.623 27.025 11.046 1.00 29.75 222 PRO A O 1
ATOM 1721 N N . ALA A 1 223 ? -9.492 27.639 13.051 1.00 32.69 223 ALA A N 1
ATOM 1722 C CA . ALA A 1 223 ? -10.880 27.683 12.637 1.00 32.69 223 ALA A CA 1
ATOM 1723 C C . ALA A 1 223 ? -10.969 28.539 11.374 1.00 32.69 223 ALA A C 1
ATOM 1725 O O . ALA A 1 223 ? -10.473 29.667 11.361 1.00 32.69 223 ALA A O 1
ATOM 1726 N N . ALA A 1 224 ? -11.552 27.971 10.317 1.00 35.41 224 ALA A N 1
ATOM 1727 C CA . ALA A 1 224 ? -11.847 28.703 9.102 1.00 35.41 224 ALA A CA 1
ATOM 1728 C C . ALA A 1 224 ? -12.549 30.006 9.497 1.00 35.41 224 ALA A C 1
ATOM 1730 O O . ALA A 1 224 ? -13.599 29.999 10.144 1.00 35.41 224 ALA A O 1
ATOM 1731 N N . THR A 1 225 ? -11.903 31.119 9.172 1.00 34.12 225 THR A N 1
ATOM 1732 C CA . THR A 1 225 ? -12.408 32.470 9.360 1.00 34.12 225 THR A CA 1
ATOM 1733 C C . THR A 1 225 ? -13.826 32.523 8.797 1.00 34.12 225 THR A C 1
ATOM 1735 O O . THR A 1 225 ? -14.062 32.070 7.677 1.00 34.12 225 THR A O 1
ATOM 1738 N N . ARG A 1 226 ? -14.781 33.026 9.589 1.00 34.50 226 ARG A N 1
ATOM 1739 C CA . ARG A 1 226 ? -16.182 33.197 9.182 1.00 34.50 226 ARG A CA 1
ATOM 1740 C C . ARG A 1 226 ? -16.229 34.012 7.884 1.00 34.50 226 ARG A C 1
ATOM 1742 O O . ARG A 1 226 ? -16.056 35.227 7.919 1.00 34.50 226 ARG A O 1
ATOM 1749 N N . HIS A 1 227 ? -16.438 33.353 6.748 1.00 38.69 227 HIS A N 1
ATOM 1750 C CA . HIS A 1 227 ? -16.803 34.031 5.510 1.00 38.69 227 HIS A CA 1
ATOM 1751 C C . HIS A 1 227 ? -18.264 34.485 5.625 1.00 38.69 227 HIS A C 1
ATOM 1753 O O . HIS A 1 227 ? -19.105 33.746 6.137 1.00 38.69 227 HIS A O 1
ATOM 1759 N N . GLY A 1 228 ? -18.525 35.730 5.214 1.00 38.25 228 GLY A N 1
ATOM 1760 C CA . GLY A 1 228 ? -19.845 36.365 5.216 1.00 38.25 228 GLY A CA 1
ATOM 1761 C C . GLY A 1 228 ? -20.886 35.644 4.343 1.00 38.25 228 GLY A C 1
ATOM 1762 O O . GLY A 1 228 ? -20.593 34.593 3.769 1.00 38.25 228 GLY A O 1
ATOM 1763 N N . PRO A 1 229 ? -22.115 36.187 4.254 1.00 36.44 229 PRO A N 1
ATOM 1764 C CA . PRO A 1 229 ? -23.236 35.505 3.613 1.00 36.44 229 PRO A CA 1
ATOM 1765 C C . PRO A 1 229 ? -22.919 35.143 2.150 1.00 36.44 229 PRO A C 1
ATOM 1767 O O . PRO A 1 229 ? -22.246 35.913 1.459 1.00 36.44 229 PRO A O 1
ATOM 1770 N N . PRO A 1 230 ? -23.366 33.965 1.675 1.00 42.44 230 PRO A N 1
ATOM 1771 C CA . PRO A 1 230 ? -23.005 33.467 0.355 1.00 42.44 230 PRO A CA 1
ATOM 1772 C C . PRO A 1 230 ? -23.623 34.340 -0.750 1.00 42.44 230 PRO A C 1
ATOM 1774 O O . PRO A 1 230 ? -24.767 34.777 -0.608 1.00 42.44 230 PRO A O 1
ATOM 1777 N N . PRO A 1 231 ? -22.917 34.573 -1.871 1.00 39.28 231 PRO A N 1
ATOM 1778 C CA . PRO A 1 231 ? -23.514 35.222 -3.028 1.00 39.28 231 PRO A CA 1
ATOM 1779 C C . PRO A 1 231 ? -24.628 34.338 -3.600 1.00 39.28 231 PRO A C 1
ATOM 1781 O O . PRO A 1 231 ? -24.434 33.148 -3.864 1.00 39.28 231 PRO A O 1
ATOM 1784 N N . THR A 1 232 ? -25.798 34.937 -3.796 1.00 40.00 232 THR A N 1
ATOM 1785 C CA . THR A 1 232 ? -26.955 34.376 -4.494 1.00 40.00 232 THR A CA 1
ATOM 1786 C C . THR A 1 232 ? -26.634 34.208 -5.977 1.00 40.00 232 THR A C 1
ATOM 1788 O O . THR A 1 232 ? -26.908 35.065 -6.810 1.00 40.00 232 THR A O 1
ATOM 1791 N N . GLY A 1 233 ? -26.024 33.078 -6.310 1.00 37.06 233 GLY A N 1
ATOM 1792 C CA . GLY A 1 233 ? -25.885 32.595 -7.675 1.00 37.06 233 GLY A CA 1
ATOM 1793 C C . GLY A 1 233 ? -26.158 31.100 -7.692 1.00 37.06 233 GLY A C 1
ATOM 1794 O O . GLY A 1 233 ? -25.642 30.366 -6.849 1.00 37.06 233 GLY A O 1
ATOM 1795 N N . THR A 1 234 ? -26.982 30.645 -8.631 1.00 42.69 234 THR A N 1
ATOM 1796 C CA . THR A 1 234 ? -27.220 29.231 -8.941 1.00 42.69 234 THR A CA 1
ATOM 1797 C C . THR A 1 234 ? -25.911 28.585 -9.382 1.00 42.69 234 THR A C 1
ATOM 1799 O O . THR A 1 234 ? -25.568 28.511 -10.559 1.00 42.69 234 THR A O 1
ATOM 1802 N N . ARG A 1 235 ? -25.127 28.146 -8.399 1.00 35.47 235 ARG A N 1
ATOM 1803 C CA . ARG A 1 235 ? -23.912 27.376 -8.617 1.00 35.47 235 ARG A CA 1
ATOM 1804 C C . ARG A 1 235 ? -24.346 26.004 -9.152 1.00 35.47 235 ARG A C 1
ATOM 1806 O O . ARG A 1 235 ? -25.138 25.344 -8.477 1.00 35.47 235 ARG A O 1
ATOM 1813 N N . PRO A 1 236 ? -23.880 25.567 -10.336 1.00 35.59 236 PRO A N 1
ATOM 1814 C CA . PRO A 1 236 ? -24.152 24.213 -10.799 1.00 35.59 236 PRO A CA 1
ATOM 1815 C C . PRO A 1 236 ? -23.679 23.224 -9.728 1.00 35.59 236 PRO A C 1
ATOM 1817 O O . PRO A 1 236 ? -22.670 23.476 -9.057 1.00 35.59 236 PRO A O 1
ATOM 1820 N N . ALA A 1 237 ? -24.446 22.148 -9.527 1.00 37.09 237 ALA A N 1
ATOM 1821 C CA . ALA A 1 237 ? -24.157 21.126 -8.527 1.00 37.09 237 ALA A CA 1
ATOM 1822 C C . ALA A 1 237 ? -22.664 20.745 -8.582 1.00 37.09 237 ALA A C 1
ATOM 1824 O O . ALA A 1 237 ? -22.136 20.557 -9.682 1.00 37.09 237 ALA A O 1
ATOM 1825 N N . PRO A 1 238 ? -21.950 20.686 -7.442 1.00 37.31 238 PRO A N 1
ATOM 1826 C CA . PRO A 1 238 ? -20.546 20.314 -7.454 1.00 37.31 238 PRO A CA 1
ATOM 1827 C C . PRO A 1 238 ? -20.431 18.918 -8.065 1.00 37.31 238 PRO A C 1
ATOM 1829 O O . PRO A 1 238 ? -20.944 17.953 -7.505 1.00 37.31 238 PRO A O 1
ATOM 1832 N N . VAL A 1 239 ? -19.772 18.820 -9.222 1.00 39.00 239 VAL A N 1
ATOM 1833 C CA . VAL A 1 239 ? -19.319 17.542 -9.771 1.00 39.00 239 VAL A CA 1
ATOM 1834 C C . VAL A 1 239 ? -18.471 16.907 -8.676 1.00 39.00 239 VAL A C 1
ATOM 1836 O O . VAL A 1 239 ? -17.423 17.449 -8.318 1.00 39.00 239 VAL A O 1
ATOM 1839 N N . THR A 1 240 ? -18.958 15.827 -8.067 1.00 50.34 240 THR A N 1
ATOM 1840 C CA . THR A 1 240 ? -18.191 15.073 -7.075 1.00 50.34 240 THR A CA 1
ATOM 1841 C C . THR A 1 240 ? -16.879 14.660 -7.735 1.00 50.34 240 THR A C 1
ATOM 1843 O O . THR A 1 240 ? -16.934 13.973 -8.757 1.00 50.34 240 THR A O 1
ATOM 1846 N N . PRO A 1 241 ? -15.714 15.104 -7.225 1.00 58.25 241 PRO A N 1
ATOM 1847 C CA . PRO A 1 241 ? -14.444 14.737 -7.824 1.00 58.25 241 PRO A CA 1
ATOM 1848 C C . PRO A 1 241 ? -14.322 13.217 -7.782 1.00 58.25 241 PRO A C 1
ATOM 1850 O O . PRO A 1 241 ? -14.513 12.603 -6.730 1.00 58.25 241 PRO A O 1
ATOM 1853 N N . GLU A 1 242 ? -14.058 12.629 -8.943 1.00 64.88 242 GLU A N 1
ATOM 1854 C CA . GLU A 1 242 ? -13.856 11.195 -9.077 1.00 64.88 242 GLU A CA 1
ATOM 1855 C C . GLU A 1 242 ? -12.730 10.742 -8.146 1.00 64.88 242 GLU A C 1
ATOM 1857 O O . GLU A 1 242 ? -11.663 11.366 -8.102 1.00 64.88 242 GLU A O 1
ATOM 1862 N N . THR A 1 243 ? -12.957 9.676 -7.375 1.00 73.38 243 THR A N 1
ATOM 1863 C CA . THR A 1 243 ? -11.912 9.209 -6.470 1.00 73.38 243 THR A CA 1
ATOM 1864 C C . THR A 1 243 ? -10.872 8.373 -7.220 1.00 73.38 243 THR A C 1
ATOM 1866 O O . THR A 1 243 ? -11.180 7.776 -8.253 1.00 73.38 243 THR A O 1
ATOM 1869 N N . PRO A 1 244 ? -9.620 8.290 -6.731 1.00 74.62 244 PRO A N 1
ATOM 1870 C CA . PRO A 1 244 ? -8.595 7.462 -7.368 1.00 74.62 244 PRO A CA 1
ATOM 1871 C C . PRO A 1 244 ? -9.018 5.996 -7.546 1.00 74.62 244 PRO A C 1
ATOM 1873 O O . PRO A 1 244 ? -8.595 5.339 -8.492 1.00 74.62 244 PRO A O 1
ATOM 1876 N N . GLU A 1 245 ? -9.858 5.479 -6.642 1.00 77.12 245 GLU A N 1
ATOM 1877 C CA . GLU A 1 245 ? -10.457 4.146 -6.756 1.00 77.12 245 GLU A CA 1
ATOM 1878 C C . GLU A 1 245 ? -11.406 4.031 -7.953 1.00 77.12 245 GLU A C 1
ATOM 1880 O O . GLU A 1 245 ? -11.317 3.058 -8.698 1.00 77.12 245 GLU A O 1
ATOM 1885 N N . ASP A 1 246 ? -12.278 5.022 -8.150 1.00 79.94 246 ASP A N 1
ATOM 1886 C CA . ASP A 1 246 ? -13.250 5.044 -9.246 1.00 79.94 246 ASP A CA 1
ATOM 1887 C C . ASP A 1 246 ? -12.539 5.152 -10.603 1.00 79.94 246 ASP A C 1
ATOM 1889 O O . ASP A 1 246 ? -12.860 4.404 -11.529 1.00 79.94 246 ASP A O 1
ATOM 1893 N N . SER A 1 247 ? -11.491 5.983 -10.676 1.00 80.94 247 SER A N 1
ATOM 1894 C CA . SER A 1 247 ? -10.639 6.111 -11.866 1.00 80.94 247 SER A CA 1
ATOM 1895 C C . SER A 1 247 ? -9.935 4.794 -12.192 1.00 80.94 247 SER A C 1
ATOM 1897 O O . SER A 1 247 ? -9.967 4.318 -13.331 1.00 80.94 247 SER A O 1
ATOM 1899 N N . PHE A 1 248 ? -9.383 4.125 -11.174 1.00 83.88 248 PHE A N 1
ATOM 1900 C CA . PHE A 1 248 ? -8.775 2.812 -11.359 1.00 83.88 248 PHE A CA 1
ATOM 1901 C C . PHE A 1 248 ? -9.782 1.756 -11.812 1.00 83.88 248 PHE A C 1
ATOM 1903 O O . PHE A 1 248 ? -9.467 0.955 -12.692 1.00 83.88 248 PHE A O 1
ATOM 1910 N N . LEU A 1 249 ? -10.985 1.739 -11.231 1.00 85.44 249 LEU A N 1
ATOM 1911 C CA . LEU A 1 249 ? -12.046 0.815 -11.624 1.00 85.44 249 LEU A CA 1
ATOM 1912 C C . LEU A 1 249 ? -12.458 1.035 -13.075 1.00 85.44 249 LEU A C 1
ATOM 1914 O O . LEU A 1 249 ? -12.546 0.066 -13.830 1.00 85.44 249 LEU A O 1
ATOM 1918 N N . ARG A 1 250 ? -12.638 2.294 -13.487 1.00 86.19 250 ARG A N 1
ATOM 1919 C CA . ARG A 1 250 ? -12.947 2.641 -14.875 1.00 86.19 250 ARG A CA 1
ATOM 1920 C C . ARG A 1 250 ? -11.860 2.153 -15.823 1.00 86.19 250 ARG A C 1
ATOM 1922 O O . ARG A 1 250 ? -12.175 1.499 -16.815 1.00 86.19 250 ARG A O 1
ATOM 1929 N N . TRP A 1 251 ? -10.594 2.419 -15.516 1.00 87.75 251 TRP A N 1
ATOM 1930 C CA . TRP A 1 251 ? -9.486 1.955 -16.344 1.00 87.75 251 TRP A CA 1
ATOM 1931 C C . TRP A 1 251 ? -9.413 0.424 -16.392 1.00 87.75 251 TRP A C 1
ATOM 1933 O O . TRP A 1 251 ? -9.255 -0.155 -17.469 1.00 87.75 251 TRP A O 1
ATOM 1943 N N . ALA A 1 252 ? -9.540 -0.252 -15.248 1.00 87.56 252 ALA A N 1
ATOM 1944 C CA . ALA A 1 252 ? -9.393 -1.701 -15.139 1.00 87.56 252 ALA A CA 1
ATOM 1945 C C . ALA A 1 252 ? -10.526 -2.462 -15.847 1.00 87.56 252 ALA A C 1
ATOM 1947 O O . ALA A 1 252 ? -10.266 -3.487 -16.485 1.00 87.56 252 ALA A O 1
ATOM 1948 N N . GLU A 1 253 ? -11.759 -1.961 -15.754 1.00 88.50 253 GLU A N 1
ATOM 1949 C CA . GLU A 1 253 ? -12.951 -2.539 -16.387 1.00 88.50 253 GLU A CA 1
ATOM 1950 C C . GLU A 1 253 ? -13.185 -2.042 -17.818 1.00 88.50 253 GLU A C 1
ATOM 1952 O O . GLU A 1 253 ? -13.916 -2.685 -18.571 1.00 88.50 253 GLU A O 1
ATOM 1957 N N . GLY A 1 254 ? -12.557 -0.930 -18.203 1.00 85.06 254 GLY A N 1
ATOM 1958 C CA . GLY A 1 254 ? -12.705 -0.325 -19.518 1.00 85.06 254 GLY A CA 1
ATOM 1959 C C . GLY A 1 254 ? -12.159 -1.192 -20.651 1.00 85.06 254 GLY A C 1
ATOM 1960 O O . GLY A 1 254 ? -11.282 -2.046 -20.461 1.00 85.06 254 GLY A O 1
ATOM 1961 N N . ASP A 1 255 ? -12.635 -0.923 -21.863 1.00 83.06 255 ASP A N 1
ATOM 1962 C CA . ASP A 1 255 ? -12.286 -1.708 -23.043 1.00 83.06 255 ASP A CA 1
ATOM 1963 C C . ASP A 1 255 ? -10.772 -1.714 -23.330 1.00 83.06 255 ASP A C 1
ATOM 1965 O O . ASP A 1 255 ? -10.098 -0.685 -23.215 1.00 83.06 255 ASP A O 1
ATOM 1969 N N . PRO A 1 256 ? -10.200 -2.861 -23.733 1.00 83.81 256 PRO A N 1
ATOM 1970 C CA . PRO A 1 256 ? -8.815 -2.929 -24.179 1.00 83.81 256 PRO A CA 1
ATOM 1971 C C . PRO A 1 256 ? -8.639 -2.246 -25.550 1.00 83.81 256 PRO A C 1
ATOM 1973 O O . PRO A 1 256 ? -9.516 -2.295 -26.418 1.00 83.81 256 PRO A O 1
ATOM 1976 N N . TRP A 1 257 ? -7.474 -1.637 -25.767 1.00 84.44 257 TRP A N 1
ATOM 1977 C CA . TRP A 1 257 ? -7.146 -0.868 -26.969 1.00 84.44 257 TRP A CA 1
ATOM 1978 C C . TRP A 1 257 ? -6.488 -1.739 -28.056 1.00 84.44 257 TRP A C 1
ATOM 1980 O O . TRP A 1 257 ? -6.879 -1.693 -29.223 1.00 84.44 257 TRP A O 1
ATOM 1990 N N . LEU A 1 258 ? -5.544 -2.612 -27.693 1.00 81.25 258 LEU A N 1
ATOM 1991 C CA . LEU A 1 258 ? -4.780 -3.472 -28.606 1.00 81.25 258 LEU A CA 1
ATOM 1992 C C . LEU A 1 258 ? -5.623 -4.498 -29.383 1.00 81.25 258 LEU A C 1
ATOM 1994 O O . LEU A 1 258 ? -5.250 -4.796 -30.520 1.00 81.25 258 LEU A O 1
ATOM 1998 N N . PRO A 1 259 ? -6.745 -5.062 -28.881 1.00 78.12 259 PRO A N 1
ATOM 1999 C CA . PRO A 1 259 ? -7.540 -6.019 -29.647 1.00 78.12 259 PRO A CA 1
ATOM 2000 C C . PRO A 1 259 ? -8.216 -5.379 -30.859 1.00 78.12 259 PRO A C 1
ATOM 2002 O O . PRO A 1 259 ? -8.497 -6.089 -31.825 1.00 78.12 259 PRO A O 1
ATOM 2005 N N . LYS A 1 260 ? -8.408 -4.050 -30.841 1.00 80.81 260 LYS A N 1
ATOM 2006 C CA . LYS A 1 260 ? -8.845 -3.251 -31.997 1.00 80.81 260 LYS A CA 1
ATOM 2007 C C . LYS A 1 260 ? -7.726 -3.096 -33.041 1.00 80.81 260 LYS A C 1
ATOM 2009 O O . LYS A 1 260 ? -7.991 -2.810 -34.204 1.00 80.81 260 LYS A O 1
ATOM 2014 N N . HIS A 1 261 ? -6.476 -3.367 -32.662 1.00 83.75 261 HIS A N 1
ATOM 2015 C CA . HIS A 1 261 ? -5.282 -3.247 -33.497 1.00 83.75 261 HIS A CA 1
ATOM 2016 C C . HIS A 1 261 ? -4.455 -4.544 -33.516 1.00 83.75 261 HIS A C 1
ATOM 2018 O O . HIS A 1 261 ? -3.261 -4.554 -33.219 1.00 83.75 261 HIS A O 1
ATOM 2024 N N . ARG A 1 262 ? -5.075 -5.669 -33.900 1.00 83.31 262 ARG A N 1
ATOM 2025 C CA . ARG A 1 262 ? -4.435 -7.006 -33.913 1.00 83.31 262 ARG A CA 1
ATOM 2026 C C . ARG A 1 262 ? -3.116 -7.061 -34.694 1.00 83.31 262 ARG A C 1
ATOM 2028 O O . ARG A 1 262 ? -2.212 -7.806 -34.322 1.00 83.31 262 ARG A O 1
ATOM 2035 N N . TRP A 1 263 ? -2.985 -6.245 -35.737 1.00 84.25 263 TRP A N 1
ATOM 2036 C CA . TRP A 1 263 ? -1.762 -6.137 -36.529 1.00 84.25 263 TRP A CA 1
ATOM 2037 C C . TRP A 1 263 ? -0.588 -5.533 -35.733 1.00 84.25 263 TRP A C 1
ATOM 2039 O O . TRP A 1 263 ? 0.542 -5.947 -35.956 1.00 84.25 263 TRP A O 1
ATOM 2049 N N . LEU A 1 264 ? -0.822 -4.642 -34.753 1.00 84.19 264 LEU A N 1
ATOM 2050 C CA . LEU A 1 264 ? 0.235 -4.126 -33.862 1.00 84.19 264 LEU A CA 1
ATOM 2051 C C . LEU A 1 264 ? 0.795 -5.232 -32.976 1.00 84.19 264 LEU A C 1
ATOM 2053 O O . LEU A 1 264 ? 1.995 -5.288 -32.718 1.00 84.19 264 LEU A O 1
ATOM 2057 N N . ARG A 1 265 ? -0.070 -6.149 -32.535 1.00 83.62 265 ARG A N 1
ATOM 2058 C CA . ARG A 1 265 ? 0.361 -7.323 -31.780 1.00 83.62 265 ARG A CA 1
ATOM 2059 C C . ARG A 1 265 ? 1.220 -8.245 -32.647 1.00 83.62 265 ARG A C 1
ATOM 2061 O O . ARG A 1 265 ? 2.265 -8.688 -32.179 1.00 83.62 265 ARG A O 1
ATOM 2068 N N . ALA A 1 266 ? 0.826 -8.486 -33.899 1.00 85.62 266 ALA A N 1
ATOM 2069 C CA . ALA A 1 266 ? 1.644 -9.242 -34.850 1.00 85.62 266 ALA A CA 1
ATOM 2070 C C . ALA A 1 266 ? 2.990 -8.542 -35.125 1.00 85.62 266 ALA A C 1
ATOM 2072 O O . ALA A 1 266 ? 4.041 -9.171 -35.027 1.00 85.62 266 ALA A O 1
ATOM 2073 N N . ALA A 1 267 ? 2.975 -7.226 -35.348 1.00 84.88 267 ALA A N 1
ATOM 2074 C CA . ALA A 1 267 ? 4.172 -6.409 -35.536 1.00 84.88 267 ALA A CA 1
ATOM 2075 C C . ALA A 1 267 ? 5.124 -6.495 -34.328 1.00 84.88 267 ALA A C 1
ATOM 2077 O O . ALA A 1 267 ? 6.320 -6.687 -34.511 1.00 84.88 267 ALA A O 1
ATOM 2078 N N . SER A 1 268 ? 4.602 -6.474 -33.095 1.00 85.25 268 SER A N 1
ATOM 2079 C CA . SER A 1 268 ? 5.410 -6.619 -31.871 1.00 85.25 268 SER A CA 1
ATOM 2080 C C . SER A 1 268 ? 6.084 -7.990 -31.705 1.00 85.25 268 SER A C 1
ATOM 2082 O O . SER A 1 268 ? 7.017 -8.123 -30.912 1.00 85.25 268 SER A O 1
ATOM 2084 N N . LEU A 1 269 ? 5.611 -9.011 -32.428 1.00 87.12 269 LEU A N 1
ATOM 2085 C CA . LEU A 1 269 ? 6.197 -10.352 -32.438 1.00 87.12 269 LEU A CA 1
ATOM 2086 C C . LEU A 1 269 ? 7.223 -10.517 -33.566 1.00 87.12 269 LEU A C 1
ATOM 2088 O O . LEU A 1 269 ? 8.231 -11.185 -33.368 1.00 87.12 269 LEU A O 1
ATOM 2092 N N . VAL A 1 270 ? 6.964 -9.904 -34.724 1.00 89.69 270 VAL A N 1
ATOM 2093 C CA . VAL A 1 270 ? 7.742 -10.088 -35.959 1.00 89.69 270 VAL A CA 1
ATOM 2094 C C . VAL A 1 270 ? 8.871 -9.061 -36.112 1.00 89.69 270 VAL A C 1
ATOM 2096 O O . VAL A 1 270 ? 9.951 -9.412 -36.573 1.00 89.69 270 VAL A O 1
ATOM 2099 N N . LEU A 1 271 ? 8.677 -7.805 -35.700 1.00 87.25 271 LEU A N 1
ATOM 2100 C CA . LEU A 1 271 ? 9.688 -6.754 -35.887 1.00 87.25 271 LEU A CA 1
ATOM 2101 C C . LEU A 1 271 ? 10.944 -6.935 -35.016 1.00 87.25 271 LEU A C 1
ATOM 2103 O O . LEU A 1 271 ? 12.035 -6.770 -35.552 1.00 87.25 271 LEU A O 1
ATOM 2107 N N . PRO A 1 272 ? 10.870 -7.341 -33.731 1.00 89.81 272 PRO A N 1
ATOM 2108 C CA . PRO A 1 272 ? 12.077 -7.578 -32.937 1.00 89.81 272 PRO A CA 1
ATOM 2109 C C . PRO A 1 272 ? 13.039 -8.639 -33.503 1.00 89.81 272 PRO A C 1
ATOM 2111 O O . PRO A 1 272 ? 14.236 -8.358 -33.550 1.00 89.81 272 PRO A O 1
ATOM 2114 N N . PRO A 1 273 ? 12.594 -9.829 -33.965 1.00 90.62 273 PRO A N 1
ATOM 2115 C CA . PRO A 1 273 ? 13.507 -10.773 -34.603 1.00 90.62 273 PRO A CA 1
ATOM 2116 C C . PRO A 1 273 ? 14.041 -10.258 -35.945 1.00 90.62 273 PRO A C 1
ATOM 2118 O O . PRO A 1 273 ? 15.192 -10.540 -36.256 1.00 90.62 273 PRO A O 1
ATOM 2121 N N . ILE A 1 274 ? 13.276 -9.457 -36.702 1.00 89.69 274 ILE A N 1
ATOM 2122 C CA . ILE A 1 274 ? 13.786 -8.783 -37.911 1.00 89.69 274 ILE A CA 1
ATOM 2123 C C . ILE A 1 274 ? 14.897 -7.787 -37.551 1.00 89.69 274 ILE A C 1
ATOM 2125 O O . ILE A 1 274 ? 15.955 -7.809 -38.173 1.00 89.69 274 ILE A O 1
ATOM 2129 N N . ASN A 1 275 ? 14.692 -6.955 -36.526 1.00 86.38 275 ASN A N 1
ATOM 2130 C CA . ASN A 1 275 ? 15.703 -6.015 -36.036 1.00 86.38 275 ASN A CA 1
ATOM 2131 C C . ASN A 1 275 ? 16.966 -6.758 -35.573 1.00 86.38 275 ASN A C 1
ATOM 2133 O O . ASN A 1 275 ? 18.076 -6.373 -35.932 1.00 86.38 275 ASN A O 1
ATOM 2137 N N . ALA A 1 276 ? 16.803 -7.847 -34.814 1.00 87.44 276 ALA A N 1
ATOM 2138 C CA . ALA A 1 276 ? 17.915 -8.673 -34.353 1.00 87.44 276 ALA A CA 1
ATOM 2139 C C . ALA A 1 276 ? 18.669 -9.321 -35.524 1.00 87.44 276 ALA A C 1
ATOM 2141 O O . ALA A 1 276 ? 19.892 -9.230 -35.576 1.00 87.44 276 ALA A O 1
ATOM 2142 N N . ALA A 1 277 ? 17.953 -9.901 -36.492 1.00 87.62 277 ALA A N 1
ATOM 2143 C CA . ALA A 1 277 ? 18.548 -10.487 -37.689 1.00 87.62 277 ALA A CA 1
ATOM 2144 C C . ALA A 1 277 ? 19.315 -9.443 -38.513 1.00 87.62 277 ALA A C 1
ATOM 2146 O O . ALA A 1 277 ? 20.423 -9.725 -38.958 1.00 87.62 277 ALA A O 1
ATOM 2147 N N . ALA A 1 278 ? 18.773 -8.231 -38.667 1.00 86.06 278 ALA A N 1
ATOM 2148 C CA . ALA A 1 278 ? 19.444 -7.135 -39.362 1.00 86.06 278 ALA A CA 1
ATOM 2149 C C . ALA A 1 278 ? 20.754 -6.725 -38.667 1.00 86.06 278 ALA A C 1
ATOM 2151 O O . ALA A 1 278 ? 21.769 -6.551 -39.340 1.00 86.06 278 ALA A O 1
ATOM 2152 N N . ILE A 1 279 ? 20.761 -6.640 -37.329 1.00 82.50 279 ILE A N 1
ATOM 2153 C CA . ILE A 1 279 ? 21.986 -6.399 -36.550 1.00 82.50 279 ILE A CA 1
ATOM 2154 C C . ILE A 1 279 ? 22.982 -7.546 -36.753 1.00 82.50 279 ILE A C 1
ATOM 2156 O O . ILE A 1 279 ? 24.147 -7.287 -37.033 1.00 82.50 279 ILE A O 1
ATOM 2160 N N . THR A 1 280 ? 22.543 -8.805 -36.655 1.00 85.12 280 THR A N 1
ATOM 2161 C CA . THR A 1 280 ? 23.415 -9.977 -36.830 1.00 85.12 280 THR A CA 1
ATOM 2162 C C . THR A 1 280 ? 24.039 -10.022 -38.226 1.00 85.12 280 THR A C 1
ATOM 2164 O O . THR A 1 280 ? 25.245 -10.215 -38.350 1.00 85.12 280 THR A O 1
ATOM 2167 N N . LEU A 1 281 ? 23.246 -9.793 -39.273 1.00 88.06 281 LEU A N 1
ATOM 2168 C CA . LEU A 1 281 ? 23.706 -9.742 -40.663 1.00 88.06 281 LEU A CA 1
ATOM 2169 C C . LEU A 1 281 ? 24.706 -8.602 -40.896 1.00 88.06 281 LEU A C 1
ATOM 2171 O O . LEU A 1 281 ? 25.712 -8.798 -41.579 1.00 88.06 281 LEU A O 1
ATOM 2175 N N . TYR A 1 282 ? 24.464 -7.433 -40.298 1.00 85.25 282 TYR A N 1
ATOM 2176 C CA . TYR A 1 282 ? 25.412 -6.320 -40.310 1.00 85.25 282 TYR A CA 1
ATOM 2177 C C . TYR A 1 282 ? 26.725 -6.681 -39.598 1.00 85.25 282 TYR A C 1
ATOM 2179 O O . TYR A 1 282 ? 27.800 -6.463 -40.151 1.00 85.25 282 TYR A O 1
ATOM 2187 N N . SER A 1 283 ? 26.662 -7.288 -38.407 1.00 81.88 283 SER A N 1
ATOM 2188 C CA . SER A 1 283 ? 27.852 -7.711 -37.652 1.00 81.88 283 SER A CA 1
ATOM 2189 C C . SER A 1 283 ? 28.685 -8.772 -38.376 1.00 81.88 283 SER A C 1
ATOM 2191 O O . SER A 1 283 ? 29.895 -8.828 -38.183 1.00 81.88 283 SER A O 1
ATOM 2193 N N . LEU A 1 284 ? 28.054 -9.588 -39.223 1.00 90.81 284 LEU A N 1
ATOM 2194 C CA . LEU A 1 284 ? 28.718 -10.561 -40.095 1.00 90.81 284 LEU A CA 1
ATOM 2195 C C . LEU A 1 284 ? 29.275 -9.938 -41.389 1.00 90.81 284 LEU A C 1
ATOM 2197 O O . LEU A 1 284 ? 29.835 -10.654 -42.215 1.00 90.81 284 LEU A O 1
ATOM 2201 N N . GLY A 1 285 ? 29.107 -8.627 -41.597 1.00 89.94 285 GLY A N 1
ATOM 2202 C CA . GLY A 1 285 ? 29.560 -7.921 -42.798 1.00 89.94 285 GLY A CA 1
ATOM 2203 C C . GLY A 1 285 ? 28.743 -8.226 -44.057 1.00 89.94 285 GLY A C 1
ATOM 2204 O O . GLY A 1 285 ? 29.153 -7.857 -45.153 1.00 89.94 285 GLY A O 1
ATOM 2205 N N . MET A 1 286 ? 27.587 -8.886 -43.925 1.00 90.12 286 MET A N 1
ATOM 2206 C CA . MET A 1 286 ? 26.755 -9.294 -45.064 1.00 90.12 286 MET A CA 1
ATOM 2207 C C . MET A 1 286 ? 25.899 -8.153 -45.627 1.00 90.12 286 MET A C 1
ATOM 2209 O O . MET A 1 286 ? 25.396 -8.252 -46.744 1.00 90.12 286 MET A O 1
ATOM 2213 N N . VAL A 1 287 ? 25.682 -7.090 -44.848 1.00 88.88 287 VAL A N 1
ATOM 2214 C CA . VAL A 1 287 ? 24.718 -6.025 -45.151 1.00 88.88 287 VAL A CA 1
ATOM 2215 C C . VAL A 1 287 ? 25.327 -4.654 -44.814 1.00 88.88 287 VAL A C 1
ATOM 2217 O O . VAL A 1 287 ? 25.898 -4.507 -43.733 1.00 88.88 287 VAL A O 1
ATOM 2220 N N . PRO A 1 288 ? 25.217 -3.633 -45.690 1.00 87.12 288 PRO A N 1
ATOM 2221 C CA . PRO A 1 288 ? 25.777 -2.304 -45.436 1.00 87.12 288 PRO A CA 1
ATOM 2222 C C . PRO A 1 288 ? 24.922 -1.490 -44.444 1.00 87.12 288 PRO A C 1
ATOM 2224 O O . PRO A 1 288 ? 23.719 -1.713 -44.315 1.00 87.12 288 PRO A O 1
ATOM 2227 N N . ILE A 1 289 ? 25.520 -0.483 -43.790 1.00 77.69 289 ILE A N 1
ATOM 2228 C CA . ILE A 1 289 ? 24.863 0.362 -42.765 1.00 77.69 289 ILE A CA 1
ATOM 2229 C C . ILE A 1 289 ? 23.488 0.920 -43.201 1.00 77.69 289 ILE A C 1
ATOM 2231 O O . ILE A 1 289 ? 22.556 0.846 -42.399 1.00 77.69 289 ILE A O 1
ATOM 2235 N N . PRO A 1 290 ? 23.276 1.423 -44.439 1.00 85.12 290 PRO A N 1
ATOM 2236 C CA . PRO A 1 290 ? 21.966 1.935 -44.853 1.00 85.12 290 PRO A CA 1
ATOM 2237 C C . PRO A 1 290 ? 20.842 0.893 -44.793 1.00 85.12 290 PRO A C 1
ATOM 2239 O O . PRO A 1 290 ? 19.690 1.241 -44.548 1.00 85.12 290 PRO A O 1
ATOM 2242 N N . ALA A 1 291 ? 21.158 -0.392 -44.970 1.00 82.38 291 ALA A N 1
ATOM 2243 C CA . ALA A 1 291 ? 20.166 -1.457 -44.887 1.00 82.38 291 ALA A CA 1
ATOM 2244 C C . ALA A 1 291 ? 19.747 -1.777 -43.440 1.00 82.38 291 ALA A C 1
ATOM 2246 O O . ALA A 1 291 ? 18.645 -2.283 -43.230 1.00 82.38 291 ALA A O 1
ATOM 2247 N N . LEU A 1 292 ? 20.550 -1.390 -42.440 1.00 78.19 292 LEU A N 1
ATOM 2248 C CA . LEU A 1 292 ? 20.163 -1.449 -41.030 1.00 78.19 292 LEU A CA 1
ATOM 2249 C C . LEU A 1 292 ? 19.073 -0.419 -40.697 1.00 78.19 292 LEU A C 1
ATOM 2251 O O . LEU A 1 292 ? 18.258 -0.659 -39.816 1.00 78.19 292 LEU A O 1
ATOM 2255 N N . VAL A 1 293 ? 19.016 0.708 -41.415 1.00 81.69 293 VAL A N 1
ATOM 2256 C CA . VAL A 1 293 ? 18.090 1.817 -41.125 1.00 81.69 293 VAL A CA 1
ATOM 2257 C C . VAL A 1 293 ? 16.634 1.440 -41.408 1.00 81.69 293 VAL A C 1
ATOM 2259 O O . VAL A 1 293 ? 15.749 1.820 -40.646 1.00 81.69 293 VAL A O 1
ATOM 2262 N N . TRP A 1 294 ? 16.369 0.664 -42.461 1.00 84.88 294 TRP A N 1
ATOM 2263 C CA . TRP A 1 294 ? 15.011 0.311 -42.894 1.00 84.88 294 TRP A CA 1
ATOM 2264 C C . TRP A 1 294 ? 14.134 -0.369 -41.828 1.00 84.88 294 TRP A C 1
ATOM 2266 O O . TRP A 1 294 ? 13.026 0.119 -41.598 1.00 84.88 294 TRP A O 1
ATOM 2276 N N . PRO A 1 295 ? 14.561 -1.443 -41.139 1.00 84.44 295 PRO A N 1
ATOM 2277 C CA . PRO A 1 295 ? 13.726 -2.089 -40.122 1.00 84.44 295 PRO A CA 1
ATOM 2278 C C . PRO A 1 295 ? 13.447 -1.184 -38.905 1.00 84.44 295 PRO A C 1
ATOM 2280 O O . PRO A 1 295 ? 12.327 -1.178 -38.380 1.00 84.44 295 PRO A O 1
ATOM 2283 N N . PHE A 1 296 ? 14.398 -0.326 -38.514 1.00 82.38 296 PHE A N 1
ATOM 2284 C CA . PHE A 1 296 ? 14.170 0.690 -37.479 1.00 82.38 296 PHE A CA 1
ATOM 2285 C C . PHE A 1 296 ? 13.254 1.822 -37.959 1.00 82.38 296 PHE A C 1
ATOM 2287 O O . PHE A 1 296 ? 12.410 2.285 -37.192 1.00 82.38 296 PHE A O 1
ATOM 2294 N N . LEU A 1 297 ? 13.353 2.230 -39.226 1.00 85.12 297 LEU A N 1
ATOM 2295 C CA . LEU A 1 297 ? 12.475 3.230 -39.834 1.00 85.12 297 LEU A CA 1
ATOM 2296 C C . LEU A 1 297 ? 11.030 2.723 -39.921 1.00 85.12 297 LEU A C 1
ATOM 2298 O O . LEU A 1 297 ? 10.107 3.450 -39.567 1.00 85.12 297 LEU A O 1
ATOM 2302 N N . ILE A 1 298 ? 10.829 1.464 -40.319 1.00 86.25 298 ILE A N 1
ATOM 2303 C CA . ILE A 1 298 ? 9.514 0.804 -40.311 1.00 86.25 298 ILE A CA 1
ATOM 2304 C C . ILE A 1 298 ? 8.964 0.751 -38.882 1.00 86.25 298 ILE A C 1
ATOM 2306 O O . ILE A 1 298 ? 7.802 1.087 -38.649 1.00 86.25 298 ILE A O 1
ATOM 2310 N N . SER A 1 299 ? 9.807 0.387 -37.911 1.00 84.88 299 SER A N 1
ATOM 2311 C CA . SER A 1 299 ? 9.433 0.372 -36.495 1.00 84.88 299 SER A CA 1
ATOM 2312 C C . SER A 1 299 ? 8.984 1.755 -36.009 1.00 84.88 299 SER A C 1
ATOM 2314 O O . SER A 1 299 ? 7.923 1.880 -35.392 1.00 84.88 299 SER A O 1
ATOM 2316 N N . ALA A 1 300 ? 9.731 2.806 -36.357 1.00 84.81 300 ALA A N 1
ATOM 2317 C CA . ALA A 1 300 ? 9.386 4.189 -36.046 1.00 84.81 300 ALA A CA 1
ATOM 2318 C C . ALA A 1 300 ? 8.080 4.628 -36.729 1.00 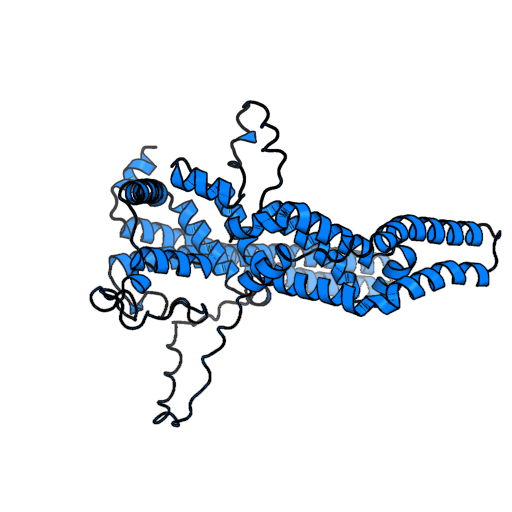84.81 300 ALA A C 1
ATOM 2320 O O . ALA A 1 300 ? 7.202 5.178 -36.067 1.00 84.81 300 ALA A O 1
ATOM 2321 N N . LEU A 1 301 ? 7.900 4.327 -38.019 1.00 88.44 301 LEU A N 1
ATOM 2322 C CA . LEU A 1 301 ? 6.694 4.667 -38.783 1.00 88.44 301 LEU A CA 1
ATOM 2323 C C . LEU A 1 301 ? 5.430 4.029 -38.186 1.00 88.44 301 LEU A C 1
ATOM 2325 O O . LEU A 1 301 ? 4.350 4.620 -38.202 1.00 88.44 301 LEU A O 1
ATOM 2329 N N . VAL A 1 302 ? 5.558 2.828 -37.621 1.00 86.06 302 VAL A N 1
ATOM 2330 C CA . VAL A 1 302 ? 4.459 2.138 -36.939 1.00 86.06 302 VAL A CA 1
ATOM 2331 C C . VAL A 1 302 ? 4.165 2.746 -35.560 1.00 86.06 302 VAL A C 1
ATOM 2333 O O . VAL A 1 302 ? 2.988 2.921 -35.218 1.00 86.06 302 VAL A O 1
ATOM 2336 N N . LEU A 1 303 ? 5.200 3.066 -34.775 1.00 84.75 303 LEU A N 1
ATOM 2337 C CA . LEU A 1 303 ? 5.087 3.519 -33.380 1.00 84.75 303 LEU A CA 1
ATOM 2338 C C . LEU A 1 303 ? 4.733 5.006 -33.242 1.00 84.75 303 LEU A C 1
ATOM 2340 O O . LEU A 1 303 ? 3.826 5.343 -32.479 1.00 84.75 303 LEU A O 1
ATOM 2344 N N . VAL A 1 304 ? 5.403 5.894 -33.983 1.00 85.56 304 VAL A N 1
ATOM 2345 C CA . VAL A 1 304 ? 5.308 7.358 -33.816 1.00 85.56 304 VAL A CA 1
ATOM 2346 C C . VAL A 1 304 ? 3.867 7.881 -33.921 1.00 85.56 304 VAL A C 1
ATOM 2348 O O . VAL A 1 304 ? 3.442 8.593 -33.009 1.00 85.56 304 VAL A O 1
ATOM 2351 N N . PRO A 1 305 ? 3.043 7.489 -34.918 1.00 87.38 305 PRO A N 1
ATOM 2352 C CA . PRO A 1 305 ? 1.665 7.983 -35.019 1.00 87.38 305 PRO A CA 1
ATOM 2353 C C . PRO A 1 305 ? 0.767 7.557 -33.849 1.00 87.38 305 PRO A C 1
ATOM 2355 O O . PRO A 1 305 ? -0.262 8.173 -33.586 1.00 87.38 305 PRO A O 1
ATOM 2358 N N . ARG A 1 306 ? 1.136 6.478 -33.151 1.00 86.69 306 ARG A N 1
ATOM 2359 C CA . ARG A 1 306 ? 0.348 5.861 -32.070 1.00 86.69 306 ARG A CA 1
ATOM 2360 C C . ARG A 1 306 ? 0.867 6.209 -30.690 1.00 86.69 306 ARG A C 1
ATOM 2362 O O . ARG A 1 306 ? 0.236 5.852 -29.699 1.00 86.69 306 ARG A O 1
ATOM 2369 N N . TRP A 1 307 ? 1.982 6.927 -30.634 1.00 81.88 307 TRP A N 1
ATOM 2370 C CA . TRP A 1 307 ? 2.683 7.257 -29.409 1.00 81.88 307 TRP A CA 1
ATOM 2371 C C . TRP A 1 307 ? 1.754 7.848 -28.352 1.00 81.88 307 TRP A C 1
ATOM 2373 O O . TRP A 1 307 ? 1.685 7.336 -27.239 1.00 81.88 307 TRP A O 1
ATOM 2383 N N . ARG A 1 308 ? 0.978 8.874 -28.726 1.00 86.12 308 ARG A N 1
ATOM 2384 C CA . ARG A 1 308 ? 0.075 9.582 -27.805 1.00 86.12 308 ARG A CA 1
ATOM 2385 C C . ARG A 1 308 ? -1.031 8.677 -27.265 1.00 86.12 308 ARG A C 1
ATOM 2387 O O . ARG A 1 308 ? -1.335 8.753 -26.085 1.00 86.12 308 ARG A O 1
ATOM 2394 N N . ALA A 1 309 ? -1.595 7.807 -28.103 1.00 86.00 309 ALA A N 1
ATOM 2395 C CA . ALA A 1 309 ? -2.650 6.883 -27.690 1.00 86.00 309 ALA A CA 1
ATOM 2396 C C . ALA A 1 309 ? -2.124 5.808 -26.727 1.00 86.00 309 ALA A C 1
ATOM 2398 O O . ALA A 1 309 ? -2.760 5.527 -25.719 1.00 86.00 309 ALA A O 1
ATOM 2399 N N . ILE A 1 310 ? -0.944 5.244 -27.006 1.00 84.38 310 ILE A N 1
ATOM 2400 C CA . ILE A 1 310 ? -0.306 4.255 -26.127 1.00 84.38 310 ILE A CA 1
ATOM 2401 C C . ILE A 1 310 ? 0.069 4.893 -24.781 1.00 84.38 310 ILE A C 1
ATOM 2403 O O . ILE A 1 310 ? -0.200 4.314 -23.732 1.00 84.38 310 ILE A O 1
ATOM 2407 N N . HIS A 1 311 ? 0.641 6.100 -24.807 1.00 84.81 311 HIS A N 1
ATOM 2408 C CA . HIS A 1 311 ? 1.032 6.813 -23.592 1.00 84.81 311 HIS A CA 1
ATOM 2409 C C . HIS A 1 311 ? -0.175 7.233 -22.753 1.00 84.81 311 HIS A C 1
ATOM 2411 O O . HIS A 1 311 ? -0.123 7.073 -21.543 1.00 84.81 311 HIS A O 1
ATOM 2417 N N . ALA A 1 312 ? -1.289 7.633 -23.375 1.00 86.12 312 ALA A N 1
ATOM 2418 C CA . ALA A 1 312 ? -2.529 7.905 -22.650 1.00 86.12 312 ALA A CA 1
ATOM 2419 C C . ALA A 1 312 ? -3.006 6.686 -21.840 1.00 86.12 312 ALA A C 1
ATOM 2421 O O . ALA A 1 312 ? -3.390 6.837 -20.686 1.00 86.12 312 ALA A O 1
ATOM 2422 N N . VAL A 1 313 ? -2.906 5.470 -22.397 1.00 84.94 313 VAL A N 1
ATOM 2423 C CA . VAL A 1 313 ? -3.250 4.235 -21.666 1.00 84.94 313 VAL A CA 1
ATOM 2424 C C . VAL A 1 313 ? -2.283 3.971 -20.509 1.00 84.94 313 VAL A C 1
ATOM 2426 O O . VAL A 1 313 ? -2.702 3.458 -19.472 1.00 84.94 313 VAL A O 1
ATOM 2429 N N . PHE A 1 314 ? -0.994 4.287 -20.668 1.00 85.44 314 PHE A N 1
ATOM 2430 C CA . PHE A 1 314 ? -0.020 4.151 -19.584 1.00 85.44 314 PHE A CA 1
ATOM 2431 C C . PHE A 1 314 ? -0.222 5.173 -18.475 1.00 85.44 314 PHE A C 1
ATOM 2433 O O . PHE A 1 314 ? -0.062 4.814 -17.315 1.00 85.44 314 PHE A O 1
ATOM 2440 N N . ASP A 1 315 ? -0.551 6.413 -18.820 1.00 83.50 315 ASP A N 1
ATOM 2441 C CA . ASP A 1 315 ? -0.768 7.478 -17.847 1.00 83.50 315 ASP A CA 1
ATOM 2442 C C . ASP A 1 315 ? -2.064 7.218 -17.062 1.00 83.50 315 ASP A C 1
ATOM 2444 O O . ASP A 1 315 ? -2.040 7.244 -15.837 1.00 83.50 315 ASP A O 1
ATOM 2448 N N . GLU A 1 316 ? -3.142 6.790 -17.730 1.00 83.06 316 GLU A N 1
ATOM 2449 C CA . GLU A 1 316 ? -4.382 6.355 -17.067 1.00 83.06 316 GLU A CA 1
ATOM 2450 C C . GLU A 1 316 ? -4.149 5.149 -16.131 1.00 83.06 316 GLU A C 1
ATOM 2452 O O . GLU A 1 316 ? -4.693 5.081 -15.027 1.00 83.06 316 GLU A O 1
ATOM 2457 N N . ALA A 1 317 ? -3.292 4.205 -16.539 1.00 83.25 317 ALA A N 1
ATOM 2458 C CA . ALA A 1 317 ? -2.914 3.062 -15.710 1.00 83.25 317 ALA A CA 1
ATOM 2459 C C . ALA A 1 317 ? -2.045 3.450 -14.498 1.00 83.25 317 ALA A C 1
ATOM 2461 O O . ALA A 1 317 ? -2.204 2.857 -13.430 1.00 83.25 317 ALA A O 1
ATOM 2462 N N . ASP A 1 318 ? -1.122 4.404 -14.660 1.00 80.50 318 ASP A N 1
ATOM 2463 C CA . ASP A 1 318 ? -0.220 4.900 -13.606 1.00 80.50 318 ASP A CA 1
ATOM 2464 C C . ASP A 1 318 ? -1.003 5.708 -12.558 1.00 80.50 318 ASP A C 1
ATOM 2466 O O . ASP A 1 318 ? -0.895 5.459 -11.351 1.00 80.50 318 ASP A O 1
ATOM 2470 N N . ASP A 1 319 ? -1.887 6.596 -13.023 1.00 74.50 319 ASP A N 1
ATOM 2471 C CA . ASP A 1 319 ? -2.804 7.361 -12.177 1.00 74.50 319 ASP A CA 1
ATOM 2472 C C . ASP A 1 319 ? -3.716 6.423 -11.375 1.00 74.50 319 ASP A C 1
ATOM 2474 O O . ASP A 1 319 ? -3.860 6.574 -10.157 1.00 74.50 319 ASP A O 1
ATOM 2478 N N . GLY A 1 320 ? -4.267 5.393 -12.023 1.00 71.75 320 GLY A N 1
ATOM 2479 C CA . GLY A 1 320 ? -5.090 4.382 -11.369 1.00 71.75 320 GLY A CA 1
ATOM 2480 C C . GLY A 1 320 ? -4.322 3.488 -10.378 1.00 71.75 320 GLY A C 1
ATOM 2481 O O . GLY A 1 320 ? -4.815 3.224 -9.276 1.00 71.75 320 GLY A O 1
ATOM 2482 N N . GLU A 1 321 ? -3.106 3.024 -10.709 1.00 77.06 321 GLU A N 1
ATOM 2483 C CA . GLU A 1 321 ? -2.293 2.180 -9.808 1.00 77.06 321 GLU A CA 1
ATOM 2484 C C . GLU A 1 321 ? -2.011 2.872 -8.484 1.00 77.06 321 GLU A C 1
ATOM 2486 O O . GLU A 1 321 ? -2.074 2.234 -7.427 1.00 77.06 321 GLU A O 1
ATOM 2491 N N . SER A 1 322 ? -1.781 4.185 -8.525 1.00 68.75 322 SER A N 1
ATOM 2492 C CA . SER A 1 322 ? -1.552 4.991 -7.330 1.00 68.75 322 SER A CA 1
ATOM 2493 C C . SER A 1 322 ? -2.689 4.848 -6.301 1.00 68.75 322 SER A C 1
ATOM 2495 O O . SER A 1 322 ? -2.428 4.801 -5.090 1.00 68.75 322 SER A O 1
ATOM 2497 N N . GLY A 1 323 ? -3.932 4.681 -6.776 1.00 69.31 323 GLY A N 1
ATOM 2498 C CA . GLY A 1 323 ? -5.130 4.475 -5.967 1.00 69.31 323 GLY A CA 1
ATOM 2499 C C . GLY A 1 323 ? -5.170 3.114 -5.274 1.00 69.31 323 GLY A C 1
ATOM 2500 O O . GLY A 1 323 ? -5.606 3.031 -4.125 1.00 69.31 323 GLY A O 1
ATOM 2501 N N . VAL A 1 324 ? -4.655 2.058 -5.915 1.00 74.62 324 VAL A N 1
ATOM 2502 C CA . VAL A 1 324 ? -4.743 0.677 -5.402 1.00 74.62 324 VAL A CA 1
ATOM 2503 C C . VAL A 1 324 ? -3.480 0.173 -4.722 1.00 74.62 324 VAL A C 1
ATOM 2505 O O . VAL A 1 324 ? -3.550 -0.659 -3.811 1.00 74.62 324 VAL A O 1
ATOM 2508 N N . ARG A 1 325 ? -2.319 0.746 -5.049 1.00 75.62 325 ARG A N 1
ATOM 2509 C CA . ARG A 1 325 ? -1.030 0.429 -4.421 1.00 75.62 325 ARG A CA 1
ATOM 2510 C C . ARG A 1 325 ? -1.088 0.498 -2.896 1.00 75.62 325 ARG A C 1
ATOM 2512 O O . ARG A 1 325 ? -0.430 -0.283 -2.208 1.00 75.62 325 ARG A O 1
ATOM 2519 N N . ARG A 1 326 ? -1.892 1.416 -2.357 1.00 77.81 326 ARG A N 1
ATOM 2520 C CA . ARG A 1 326 ? -2.078 1.599 -0.912 1.00 77.81 326 ARG A CA 1
ATOM 2521 C C . ARG A 1 326 ? -2.804 0.431 -0.231 1.00 77.81 326 ARG A C 1
ATOM 2523 O O . ARG A 1 326 ? -2.577 0.216 0.953 1.00 77.81 326 ARG A O 1
ATOM 2530 N N . TYR A 1 327 ? -3.602 -0.354 -0.957 1.00 80.62 327 TYR A N 1
ATOM 2531 C CA . TYR A 1 327 ? -4.314 -1.506 -0.393 1.00 80.62 327 TYR A CA 1
ATOM 2532 C C . TYR A 1 327 ? -3.481 -2.785 -0.366 1.00 80.62 327 TYR A C 1
ATOM 2534 O O . TYR A 1 327 ? -3.778 -3.664 0.432 1.00 80.62 327 TYR A O 1
ATOM 2542 N N . SER A 1 328 ? -2.410 -2.896 -1.158 1.00 82.50 328 SER A N 1
ATOM 2543 C CA . SER A 1 328 ? -1.594 -4.121 -1.208 1.00 82.50 328 SER A CA 1
ATOM 2544 C C . SER A 1 328 ? -1.108 -4.604 0.177 1.00 82.50 328 SER A C 1
ATOM 2546 O O . SER A 1 328 ? -1.318 -5.779 0.490 1.00 82.50 328 SER A O 1
ATOM 2548 N N . PRO A 1 329 ? -0.574 -3.740 1.071 1.00 83.19 329 PRO A N 1
ATOM 2549 C CA . PRO A 1 329 ? -0.214 -4.154 2.432 1.00 83.19 329 PRO A CA 1
ATOM 2550 C C . PRO A 1 329 ? -1.420 -4.580 3.284 1.00 83.19 329 PRO A C 1
ATOM 2552 O O . PRO A 1 329 ? -1.331 -5.554 4.029 1.00 83.19 329 PRO A O 1
ATOM 2555 N N . ILE A 1 330 ? -2.561 -3.896 3.133 1.00 87.94 330 ILE A N 1
ATOM 2556 C CA . ILE A 1 330 ? -3.818 -4.199 3.838 1.00 87.94 330 ILE A CA 1
ATOM 2557 C C . ILE A 1 330 ? -4.306 -5.598 3.437 1.00 87.94 330 ILE A C 1
ATOM 2559 O O . ILE A 1 330 ? -4.556 -6.439 4.297 1.00 87.94 330 ILE A O 1
ATOM 2563 N N . LEU A 1 331 ? -4.366 -5.875 2.131 1.00 85.00 331 LEU A N 1
ATOM 2564 C CA . LEU A 1 331 ? -4.763 -7.169 1.574 1.00 85.00 331 LEU A CA 1
ATOM 2565 C C . LEU A 1 331 ? -3.790 -8.290 1.961 1.00 85.00 331 LEU A C 1
ATOM 2567 O O . LEU A 1 331 ? -4.214 -9.404 2.266 1.00 85.00 331 LEU A O 1
ATOM 2571 N N . GLY A 1 332 ? -2.487 -7.995 1.991 1.00 82.69 332 GLY A N 1
ATOM 2572 C CA . GLY A 1 332 ? -1.470 -8.922 2.482 1.00 82.69 332 GLY A CA 1
ATOM 2573 C C . GLY A 1 332 ? -1.674 -9.292 3.953 1.00 82.69 332 GLY A C 1
ATOM 2574 O O . GLY A 1 332 ? -1.514 -10.456 4.317 1.00 82.69 332 GLY A O 1
ATOM 2575 N N . HIS A 1 333 ? -2.090 -8.335 4.787 1.00 86.56 333 HIS A N 1
ATOM 2576 C CA . HIS A 1 333 ? -2.398 -8.580 6.198 1.00 86.56 333 HIS A CA 1
ATOM 2577 C C . HIS A 1 333 ? -3.654 -9.450 6.377 1.00 86.56 333 HIS A C 1
ATOM 2579 O O . HIS A 1 333 ? -3.654 -10.333 7.231 1.00 86.56 333 HIS A O 1
ATOM 2585 N N . LEU A 1 334 ? -4.680 -9.294 5.524 1.00 83.50 334 LEU A N 1
ATOM 2586 C CA . LEU A 1 334 ? -5.890 -10.142 5.538 1.00 83.50 334 LEU A CA 1
ATOM 2587 C C . LEU A 1 334 ? -5.596 -11.633 5.285 1.00 83.50 334 LEU A C 1
ATOM 2589 O O . LEU A 1 334 ? -6.318 -12.495 5.784 1.00 83.50 334 LEU A O 1
ATOM 2593 N N . ARG A 1 335 ? -4.533 -11.957 4.537 1.00 77.88 335 ARG A N 1
ATOM 2594 C CA . ARG A 1 335 ? -4.134 -13.347 4.247 1.00 77.88 335 ARG A CA 1
ATOM 2595 C C . ARG A 1 335 ? -3.614 -14.094 5.481 1.00 77.88 335 ARG A C 1
ATOM 2597 O O . ARG A 1 335 ? -3.710 -15.316 5.542 1.00 77.88 335 ARG A O 1
ATOM 2604 N N . GLY A 1 336 ? -3.033 -13.379 6.442 1.00 70.62 336 GLY A N 1
ATOM 2605 C CA . GLY A 1 336 ? -2.429 -13.969 7.640 1.00 70.62 336 GLY A CA 1
ATOM 2606 C C . GLY A 1 336 ? -3.414 -14.276 8.768 1.00 70.62 336 GLY A C 1
ATOM 2607 O O . GLY A 1 336 ? -2.980 -14.729 9.823 1.00 70.62 336 GLY A O 1
ATOM 2608 N N . ALA A 1 337 ? -4.706 -13.992 8.585 1.00 71.44 337 ALA A N 1
ATOM 2609 C CA . ALA A 1 337 ? -5.692 -14.067 9.652 1.00 71.44 337 ALA A CA 1
ATOM 2610 C C . ALA A 1 337 ? -6.401 -15.432 9.718 1.00 71.44 337 ALA A C 1
ATOM 2612 O O . ALA A 1 337 ? -6.853 -15.930 8.676 1.00 71.44 337 ALA A O 1
ATOM 2613 N N . PRO A 1 338 ? -6.574 -16.004 10.927 1.00 67.56 338 PRO A N 1
ATOM 2614 C CA . PRO A 1 338 ? -7.535 -17.072 11.148 1.00 67.56 338 PRO A CA 1
ATOM 2615 C C . PRO A 1 338 ? -8.932 -16.448 11.046 1.00 67.56 338 PRO A C 1
ATOM 2617 O O . PRO A 1 338 ? -9.407 -15.832 11.989 1.00 67.56 338 PRO A O 1
ATOM 2620 N N . LEU A 1 339 ? -9.508 -16.491 9.843 1.00 77.50 339 LEU A N 1
ATOM 2621 C CA . LEU A 1 339 ? -10.885 -16.077 9.567 1.00 77.50 339 LEU A CA 1
ATOM 2622 C C . LEU A 1 339 ? -11.713 -17.346 9.361 1.00 77.50 339 LEU A C 1
ATOM 2624 O O . LEU A 1 339 ? -11.632 -17.964 8.290 1.00 77.50 339 LEU A O 1
ATOM 2628 N N . GLU A 1 340 ? -12.439 -17.741 10.400 1.00 81.56 340 GLU A N 1
ATOM 2629 C CA . GLU A 1 340 ? -13.242 -18.959 10.504 1.00 81.56 340 GLU A CA 1
ATOM 2630 C C . GLU A 1 340 ? -14.737 -18.694 10.296 1.00 81.56 340 GLU A C 1
ATOM 2632 O O . GLU A 1 340 ? -15.427 -19.540 9.721 1.00 81.56 340 GLU A O 1
ATOM 2637 N N . SER A 1 341 ? -15.261 -17.524 10.691 1.00 86.75 341 SER A N 1
ATOM 2638 C CA . SER A 1 341 ? -16.677 -17.216 10.474 1.00 86.75 341 SER A CA 1
ATOM 2639 C C . SER A 1 341 ? -17.016 -17.205 8.989 1.00 86.75 341 SER A C 1
ATOM 2641 O O . SER A 1 341 ? -16.272 -16.713 8.132 1.00 86.75 341 SER A O 1
ATOM 2643 N N . ARG A 1 342 ? -18.215 -17.705 8.676 1.00 87.94 342 ARG A N 1
ATOM 2644 C CA . ARG A 1 342 ? -18.717 -17.804 7.300 1.00 87.94 342 ARG A CA 1
ATOM 2645 C C . ARG A 1 342 ? -18.666 -16.462 6.566 1.00 87.94 342 ARG A C 1
ATOM 2647 O O . ARG A 1 342 ? -18.347 -16.427 5.380 1.00 87.94 342 ARG A O 1
ATOM 2654 N N . TYR A 1 343 ? -18.977 -15.369 7.261 1.00 89.25 343 TYR A N 1
ATOM 2655 C CA . TYR A 1 343 ? -18.983 -14.030 6.678 1.00 89.25 343 TYR A CA 1
ATOM 2656 C C . TYR A 1 343 ? -17.570 -13.531 6.352 1.00 89.25 343 TYR A C 1
ATOM 2658 O O . TYR A 1 343 ? -17.334 -13.064 5.237 1.00 89.25 343 TYR A O 1
ATOM 2666 N N . LEU A 1 344 ? -16.611 -13.670 7.277 1.00 88.62 344 LEU A N 1
ATOM 2667 C CA . LEU A 1 344 ? -15.227 -13.245 7.038 1.00 88.62 344 LEU A CA 1
ATOM 2668 C C . LEU A 1 344 ? -14.525 -14.131 6.007 1.00 88.62 344 LEU A C 1
ATOM 2670 O O . LEU A 1 344 ? -13.771 -13.619 5.179 1.00 88.62 344 LEU A O 1
ATOM 2674 N N . ALA A 1 345 ? -14.814 -15.434 5.994 1.00 86.06 345 ALA A N 1
ATOM 2675 C CA . ALA A 1 345 ? -14.330 -16.348 4.966 1.00 86.06 345 ALA A CA 1
ATOM 2676 C C . ALA A 1 345 ? -14.838 -15.947 3.569 1.00 86.06 345 ALA A C 1
ATOM 2678 O O . ALA A 1 345 ? -14.039 -15.843 2.636 1.00 86.06 345 ALA A O 1
ATOM 2679 N N . ALA A 1 346 ? -16.134 -15.634 3.443 1.00 86.62 346 ALA A N 1
ATOM 2680 C CA . ALA A 1 346 ? -16.713 -15.136 2.197 1.00 86.62 346 ALA A CA 1
ATOM 2681 C C . ALA A 1 346 ? -16.112 -13.782 1.782 1.00 86.62 346 ALA A C 1
ATOM 2683 O O . ALA A 1 346 ? -15.836 -13.561 0.604 1.00 86.62 346 ALA A O 1
ATOM 2684 N N . LEU A 1 347 ? -15.859 -12.875 2.733 1.00 86.69 347 LEU A N 1
ATOM 2685 C CA . LEU A 1 347 ? -15.220 -11.589 2.448 1.00 86.69 347 LEU A CA 1
ATOM 2686 C C . LEU A 1 347 ? -13.773 -11.770 1.963 1.00 86.69 347 LEU A C 1
ATOM 2688 O O . LEU A 1 347 ? -13.379 -11.151 0.977 1.00 86.69 347 LEU A O 1
ATOM 2692 N N . ARG A 1 348 ? -12.998 -12.662 2.595 1.00 85.31 348 ARG A N 1
ATOM 2693 C CA . ARG A 1 348 ? -11.628 -13.005 2.176 1.00 85.31 348 ARG A CA 1
ATOM 2694 C C . ARG A 1 348 ? -11.592 -13.542 0.746 1.00 85.31 348 ARG A C 1
ATOM 2696 O O . ARG A 1 348 ? -10.696 -13.181 -0.020 1.00 85.31 348 ARG A O 1
ATOM 2703 N N . GLU A 1 349 ? -12.556 -14.390 0.395 1.00 82.12 349 GLU A N 1
ATOM 2704 C CA . GLU A 1 349 ? -12.697 -14.936 -0.954 1.00 82.12 349 GLU A CA 1
ATOM 2705 C C . GLU A 1 349 ? -13.049 -13.842 -1.972 1.00 82.12 349 GLU A C 1
ATOM 2707 O O . GLU A 1 349 ? -12.362 -13.719 -2.987 1.00 82.12 349 GLU A O 1
ATOM 2712 N N . ARG A 1 350 ? -14.043 -12.992 -1.672 1.00 84.06 350 ARG A N 1
ATOM 2713 C CA . ARG A 1 350 ? -14.458 -11.871 -2.541 1.00 84.06 350 ARG A CA 1
ATOM 2714 C C . ARG A 1 350 ? -13.318 -10.896 -2.825 1.00 84.06 350 ARG A C 1
ATOM 2716 O O . ARG A 1 350 ? -13.109 -10.513 -3.974 1.00 84.06 350 ARG A O 1
ATOM 2723 N N . VAL A 1 351 ? -12.555 -10.556 -1.789 1.00 82.50 351 VAL A N 1
ATOM 2724 C CA . VAL A 1 351 ? -11.406 -9.645 -1.867 1.00 82.50 351 VAL A CA 1
ATOM 2725 C C . VAL A 1 351 ? -10.193 -10.306 -2.539 1.00 82.50 351 VAL A C 1
ATOM 2727 O O . VAL A 1 351 ? -9.236 -9.639 -2.926 1.00 82.50 351 VAL A O 1
ATOM 2730 N N . GLY A 1 352 ? -10.215 -11.627 -2.733 1.00 78.75 352 GLY A N 1
ATOM 2731 C CA . GLY A 1 352 ? -9.144 -12.350 -3.409 1.00 78.75 352 GLY A CA 1
ATOM 2732 C C . GLY A 1 352 ? -7.830 -12.358 -2.626 1.00 78.75 352 GLY A C 1
ATOM 2733 O O . GLY A 1 352 ? -6.768 -12.507 -3.231 1.00 78.75 352 GLY A O 1
ATOM 2734 N N . ALA A 1 353 ? -7.867 -12.214 -1.297 1.00 76.75 353 ALA A N 1
ATOM 2735 C CA . ALA A 1 353 ? -6.663 -12.229 -0.456 1.00 76.75 353 ALA A CA 1
ATOM 2736 C C . ALA A 1 353 ? -5.942 -13.597 -0.465 1.00 76.75 353 ALA A C 1
ATOM 2738 O O . ALA A 1 353 ? -4.755 -13.681 -0.146 1.00 76.75 353 ALA A O 1
ATOM 2739 N N . GLY A 1 354 ? -6.641 -14.652 -0.898 1.00 72.38 354 GLY A N 1
ATOM 2740 C CA . GLY A 1 354 ? -6.136 -16.020 -0.983 1.00 72.38 354 GLY A CA 1
ATOM 2741 C C . GLY A 1 354 ? -6.382 -16.834 0.290 1.00 72.38 354 GLY A C 1
ATOM 2742 O O . GLY A 1 354 ? -6.904 -16.307 1.276 1.00 72.38 354 GLY A O 1
ATOM 2743 N N . PRO A 1 355 ? -6.039 -18.134 0.274 1.00 69.38 355 PRO A N 1
ATOM 2744 C CA . PRO A 1 355 ? -6.149 -18.982 1.452 1.00 69.38 355 PRO A CA 1
ATOM 2745 C C . PRO A 1 355 ? -5.140 -18.565 2.541 1.00 69.38 355 PRO A C 1
ATOM 2747 O O . PRO A 1 355 ? -4.108 -17.953 2.222 1.00 69.38 355 PRO A O 1
ATOM 2750 N N . PRO A 1 356 ? -5.410 -18.922 3.812 1.00 67.50 356 PRO A N 1
ATOM 2751 C CA . PRO A 1 356 ? -4.484 -18.732 4.926 1.00 67.50 356 PRO A CA 1
ATOM 2752 C C . PRO A 1 356 ? -3.063 -19.214 4.608 1.00 67.50 356 PRO A C 1
ATOM 2754 O O . PRO A 1 356 ? -2.871 -20.225 3.928 1.00 67.50 356 PRO A O 1
ATOM 2757 N N . ALA A 1 357 ? -2.048 -18.490 5.087 1.00 61.12 357 ALA A N 1
ATOM 2758 C CA . ALA A 1 357 ? -0.639 -18.797 4.808 1.00 61.12 357 ALA A CA 1
ATOM 2759 C C . ALA A 1 357 ? -0.167 -20.164 5.361 1.00 61.12 357 ALA A C 1
ATOM 2761 O O . ALA A 1 357 ? 0.836 -20.710 4.902 1.00 61.12 357 ALA A O 1
ATOM 2762 N N . ASP A 1 358 ? -0.879 -20.712 6.337 1.00 56.75 358 ASP A N 1
ATOM 2763 C CA . ASP A 1 358 ? -0.654 -21.992 7.010 1.00 56.75 358 ASP A CA 1
ATOM 2764 C C . ASP A 1 358 ? -1.359 -23.185 6.340 1.00 56.75 358 ASP A C 1
ATOM 2766 O O . ASP A 1 358 ? -0.888 -24.315 6.487 1.00 56.75 358 ASP A O 1
ATOM 2770 N N . ALA A 1 359 ? -2.379 -22.955 5.504 1.00 55.59 359 ALA A N 1
ATOM 2771 C CA . ALA A 1 359 ? -3.096 -24.012 4.777 1.00 55.59 359 ALA A CA 1
ATOM 2772 C C . ALA A 1 359 ? -2.191 -24.845 3.841 1.00 55.59 359 ALA A C 1
ATOM 2774 O O . ALA A 1 359 ? -2.490 -25.998 3.548 1.00 55.59 359 ALA A O 1
ATOM 2775 N N . GLY A 1 360 ? -1.060 -24.285 3.393 1.00 50.44 360 GLY A N 1
ATOM 2776 C CA . GLY A 1 360 ? -0.070 -24.988 2.566 1.00 50.44 360 GLY A CA 1
ATOM 2777 C C . GLY A 1 360 ? 0.994 -25.779 3.340 1.00 50.44 360 GLY A C 1
ATOM 2778 O O . GLY A 1 360 ? 1.734 -26.539 2.724 1.00 50.44 360 GLY A O 1
ATOM 2779 N N . ARG A 1 361 ? 1.112 -25.605 4.667 1.00 51.88 361 ARG A N 1
ATOM 2780 C CA . ARG A 1 361 ? 2.109 -26.324 5.491 1.00 51.88 361 ARG A CA 1
ATOM 2781 C C . ARG A 1 361 ? 1.563 -27.610 6.102 1.00 51.88 361 ARG A C 1
ATOM 2783 O O . ARG A 1 361 ? 2.335 -28.516 6.395 1.00 51.88 361 ARG A O 1
ATOM 2790 N N . ALA A 1 362 ? 0.251 -27.704 6.276 1.00 47.16 362 ALA A N 1
ATOM 2791 C CA . ALA A 1 362 ? -0.400 -28.824 6.938 1.00 47.16 362 ALA A CA 1
ATOM 2792 C C . ALA A 1 362 ? -0.822 -29.928 5.954 1.00 47.16 362 ALA A C 1
ATOM 2794 O O . ALA A 1 362 ? -1.995 -30.257 5.924 1.00 47.16 362 ALA A O 1
ATOM 2795 N N . GLY A 1 363 ? 0.091 -30.459 5.125 1.00 47.12 363 GLY A N 1
ATOM 2796 C CA . GLY A 1 363 ? -0.045 -31.754 4.414 1.00 47.12 363 GLY A CA 1
ATOM 2797 C C . GLY A 1 363 ? -1.363 -32.078 3.679 1.00 47.12 363 GLY A C 1
ATOM 2798 O O . GLY A 1 363 ? -1.605 -33.242 3.369 1.00 47.12 363 GLY A O 1
ATOM 2799 N N . GLY A 1 364 ? -2.229 -31.093 3.442 1.00 50.47 364 GLY A N 1
ATOM 2800 C CA . GLY A 1 364 ? -3.593 -31.287 2.969 1.00 50.47 364 GLY A CA 1
ATOM 2801 C C . GLY A 1 364 ? -3.653 -31.548 1.467 1.00 50.47 364 GLY A C 1
ATOM 2802 O O . GLY A 1 364 ? -2.654 -31.358 0.766 1.00 50.47 364 GLY A O 1
ATOM 2803 N N . PRO A 1 365 ? -4.822 -31.974 0.950 1.00 48.00 365 PRO A N 1
ATOM 2804 C CA . PRO A 1 365 ? -4.998 -32.276 -0.462 1.00 48.00 365 PRO A CA 1
ATOM 2805 C C . PRO A 1 365 ? -4.504 -31.119 -1.328 1.00 48.00 365 PRO A C 1
ATOM 2807 O O . PRO A 1 365 ? -4.789 -29.952 -1.047 1.00 48.00 365 PRO A O 1
ATOM 2810 N N . ARG A 1 366 ? -3.759 -31.470 -2.382 1.00 47.84 366 ARG A N 1
ATOM 2811 C CA . ARG A 1 366 ? -3.226 -30.543 -3.385 1.00 47.84 366 ARG A CA 1
ATOM 2812 C C . ARG A 1 366 ? -4.331 -29.552 -3.764 1.00 47.84 366 ARG A C 1
ATOM 2814 O O . ARG A 1 366 ? -5.425 -29.991 -4.126 1.00 47.84 366 ARG A O 1
ATOM 2821 N N . PRO A 1 367 ? -4.100 -28.242 -3.630 1.00 50.22 367 PRO A N 1
ATOM 2822 C CA . PRO A 1 367 ? -5.196 -27.305 -3.718 1.00 50.22 367 PRO A CA 1
ATOM 2823 C C . PRO A 1 367 ? -5.701 -27.296 -5.173 1.00 50.22 367 PRO A C 1
ATOM 2825 O O . PRO A 1 367 ? -4.904 -27.312 -6.110 1.00 50.22 367 PRO A O 1
ATOM 2828 N N . GLY A 1 368 ? -7.023 -27.401 -5.357 1.00 48.94 368 GLY A N 1
ATOM 2829 C CA . GLY A 1 368 ? -7.648 -27.603 -6.671 1.00 48.94 368 GLY A CA 1
ATOM 2830 C C . GLY A 1 368 ? -7.389 -26.453 -7.663 1.00 48.94 368 GLY A C 1
ATOM 2831 O O . GLY A 1 368 ? -6.780 -25.450 -7.296 1.00 48.94 368 GLY A O 1
ATOM 2832 N N . PRO A 1 369 ? -7.911 -26.512 -8.902 1.00 49.59 369 PRO A N 1
ATOM 2833 C CA . PRO A 1 369 ? -7.632 -25.529 -9.968 1.00 49.59 369 PRO A CA 1
ATOM 2834 C C . PRO A 1 369 ? -8.004 -24.069 -9.624 1.00 49.59 369 PRO A C 1
ATOM 2836 O O . PRO A 1 369 ? -7.613 -23.133 -10.318 1.00 49.59 369 PRO A O 1
ATOM 2839 N N . ALA A 1 370 ? -8.747 -23.832 -8.536 1.00 46.75 370 ALA A N 1
ATOM 2840 C CA . ALA A 1 370 ? -8.995 -22.496 -7.998 1.00 46.75 370 ALA A CA 1
ATOM 2841 C C . ALA A 1 370 ? -7.796 -21.888 -7.240 1.00 46.75 370 ALA A C 1
ATOM 2843 O O . ALA A 1 370 ? -7.693 -20.666 -7.173 1.00 46.75 370 ALA A O 1
ATOM 2844 N N . ALA A 1 371 ? -6.880 -22.702 -6.716 1.00 47.78 371 ALA A N 1
ATOM 2845 C CA . ALA A 1 371 ? -5.698 -22.255 -5.980 1.00 47.78 371 ALA A CA 1
ATOM 2846 C C . ALA A 1 371 ? -4.490 -21.923 -6.864 1.00 47.78 371 ALA A C 1
ATOM 2848 O O . ALA A 1 371 ? -3.545 -21.295 -6.399 1.00 47.78 371 ALA A O 1
ATOM 2849 N N . GLU A 1 372 ? -4.542 -22.277 -8.150 1.00 52.22 372 GLU A N 1
ATOM 2850 C CA . GLU A 1 372 ? -3.624 -21.753 -9.170 1.00 52.22 372 GLU A CA 1
ATOM 2851 C C . GLU A 1 372 ? -3.922 -20.290 -9.539 1.00 52.22 372 GLU A C 1
ATOM 2853 O O . GLU A 1 372 ? -3.152 -19.647 -10.258 1.00 52.22 372 GLU A O 1
ATOM 2858 N N . ARG A 1 373 ? -5.039 -19.728 -9.055 1.00 67.44 373 ARG A N 1
ATOM 2859 C CA . ARG A 1 373 ? -5.392 -18.332 -9.314 1.00 67.44 373 ARG A CA 1
ATOM 2860 C C . ARG A 1 373 ? -4.549 -17.413 -8.434 1.00 67.44 373 ARG A C 1
ATOM 2862 O O . ARG A 1 373 ? -4.534 -17.542 -7.213 1.00 67.44 373 ARG A O 1
ATOM 2869 N N . ARG A 1 374 ? -3.904 -16.431 -9.068 1.00 75.56 374 ARG A N 1
ATOM 2870 C CA . ARG A 1 374 ? -3.155 -15.380 -8.369 1.00 75.56 374 ARG A CA 1
ATOM 2871 C C . ARG A 1 374 ? -4.060 -14.587 -7.436 1.00 75.56 374 ARG A C 1
ATOM 2873 O O . ARG A 1 374 ? -5.172 -14.191 -7.817 1.00 75.56 374 ARG A O 1
ATOM 2880 N N . THR A 1 375 ? -3.536 -14.320 -6.247 1.00 83.44 375 THR A N 1
ATOM 2881 C CA . THR A 1 375 ? -4.197 -13.494 -5.232 1.00 83.44 375 THR A CA 1
ATOM 2882 C C . THR A 1 375 ? -4.214 -12.019 -5.650 1.00 83.44 375 THR A C 1
ATOM 2884 O O . THR A 1 375 ? -3.420 -11.586 -6.488 1.00 83.44 375 THR A O 1
ATOM 2887 N N . ALA A 1 376 ? -5.109 -11.217 -5.074 1.00 84.31 376 ALA A N 1
ATOM 2888 C CA . ALA A 1 376 ? -5.186 -9.782 -5.340 1.00 84.31 376 ALA A CA 1
ATOM 2889 C C . ALA A 1 376 ? -3.847 -9.055 -5.073 1.00 84.31 376 ALA A C 1
ATOM 2891 O O . ALA A 1 376 ? -3.402 -8.318 -5.955 1.00 84.31 376 ALA A O 1
ATOM 2892 N N . PRO A 1 377 ? -3.113 -9.307 -3.963 1.00 82.25 377 PRO A N 1
ATOM 2893 C CA . PRO A 1 377 ? -1.773 -8.739 -3.771 1.00 82.25 377 PRO A CA 1
ATOM 2894 C C . PRO A 1 377 ? -0.770 -9.120 -4.871 1.00 82.25 377 PRO A C 1
ATOM 2896 O O . PRO A 1 377 ? 0.039 -8.288 -5.296 1.00 82.25 377 PRO A O 1
ATOM 2899 N N . GLU A 1 378 ? -0.810 -10.366 -5.350 1.00 84.38 378 GLU A N 1
ATOM 2900 C CA . GLU A 1 378 ? 0.059 -10.846 -6.432 1.00 84.38 378 GLU A CA 1
ATOM 2901 C C . GLU A 1 378 ? -0.282 -10.184 -7.769 1.00 84.38 378 GLU A C 1
ATOM 2903 O O . GLU A 1 378 ? 0.624 -9.816 -8.516 1.00 84.38 378 GLU A O 1
ATOM 2908 N N . GLU A 1 379 ? -1.567 -9.988 -8.066 1.00 87.62 379 GLU A N 1
ATOM 2909 C CA . GLU A 1 379 ? -2.016 -9.283 -9.268 1.00 87.62 379 GLU A CA 1
ATOM 2910 C C . GLU A 1 379 ? -1.682 -7.789 -9.217 1.00 87.62 379 GLU A C 1
ATOM 2912 O O . GLU A 1 379 ? -1.233 -7.253 -10.228 1.00 87.62 379 GLU A O 1
ATOM 2917 N N . ILE A 1 380 ? -1.818 -7.131 -8.061 1.00 85.88 380 ILE A N 1
ATOM 2918 C CA . ILE A 1 380 ? -1.378 -5.738 -7.868 1.00 85.88 380 ILE A CA 1
ATOM 2919 C C . ILE A 1 380 ? 0.142 -5.633 -8.055 1.00 85.88 380 ILE A C 1
ATOM 2921 O O . ILE A 1 380 ? 0.633 -4.730 -8.726 1.00 85.88 380 ILE A O 1
ATOM 2925 N N . THR A 1 381 ? 0.910 -6.592 -7.529 1.00 86.12 381 THR A N 1
ATOM 2926 C CA . THR A 1 381 ? 2.371 -6.627 -7.718 1.00 86.12 381 THR A CA 1
ATOM 2927 C C . THR A 1 381 ? 2.745 -6.881 -9.180 1.00 86.12 381 THR A C 1
ATOM 2929 O O . THR A 1 381 ? 3.704 -6.298 -9.685 1.00 86.12 381 THR A O 1
ATOM 2932 N N . ALA A 1 382 ? 2.005 -7.746 -9.878 1.00 87.94 382 ALA A N 1
ATOM 2933 C CA . ALA A 1 382 ? 2.209 -7.999 -11.299 1.00 87.94 382 ALA A CA 1
ATOM 2934 C C . ALA A 1 382 ? 1.898 -6.759 -12.148 1.00 87.94 382 ALA A C 1
ATOM 2936 O O . ALA A 1 382 ? 2.654 -6.473 -13.075 1.00 87.94 382 ALA A O 1
ATOM 2937 N N . LEU A 1 383 ? 0.837 -6.017 -11.811 1.00 90.31 383 LEU A N 1
ATOM 2938 C CA . LEU A 1 383 ? 0.528 -4.727 -12.424 1.00 90.31 383 LEU A CA 1
ATOM 2939 C C . LEU A 1 383 ? 1.667 -3.728 -12.203 1.00 90.31 383 LEU A C 1
ATOM 2941 O O . LEU A 1 383 ? 2.154 -3.153 -13.172 1.00 90.31 383 LEU A O 1
ATOM 2945 N N . ARG A 1 384 ? 2.161 -3.599 -10.963 1.00 87.69 384 ARG A N 1
ATOM 2946 C CA . ARG A 1 384 ? 3.278 -2.700 -10.645 1.00 87.69 384 ARG A CA 1
ATOM 2947 C C . ARG A 1 384 ? 4.508 -2.997 -11.493 1.00 87.69 384 ARG A C 1
ATOM 2949 O O . ARG A 1 384 ? 5.054 -2.095 -12.100 1.00 87.69 384 ARG A O 1
ATOM 2956 N N . ARG A 1 385 ? 4.894 -4.270 -11.629 1.00 88.50 385 ARG A N 1
ATOM 2957 C CA . ARG A 1 385 ? 6.035 -4.652 -12.482 1.00 88.50 385 ARG A CA 1
ATOM 2958 C C . ARG A 1 385 ? 5.853 -4.217 -13.939 1.00 88.50 385 ARG A C 1
ATOM 2960 O O . ARG A 1 385 ? 6.832 -3.859 -14.580 1.00 88.50 385 ARG A O 1
ATOM 2967 N N . LEU A 1 386 ? 4.630 -4.265 -14.471 1.00 89.75 386 LEU A N 1
ATOM 2968 C CA . LEU A 1 386 ? 4.345 -3.808 -15.834 1.00 89.75 386 LEU A CA 1
ATOM 2969 C C . LEU A 1 386 ? 4.437 -2.282 -15.955 1.00 89.75 386 LEU A C 1
ATOM 2971 O O . LEU A 1 386 ? 4.935 -1.793 -16.965 1.00 89.75 386 LEU A O 1
ATOM 2975 N N . LEU A 1 387 ? 4.002 -1.539 -14.938 1.00 88.19 387 LEU A N 1
ATOM 2976 C CA . LEU A 1 387 ? 4.110 -0.078 -14.907 1.00 88.19 387 LEU A CA 1
ATOM 2977 C C . LEU A 1 387 ? 5.548 0.396 -14.668 1.00 88.19 387 LEU A C 1
ATOM 2979 O O . LEU A 1 387 ? 6.001 1.287 -15.378 1.00 88.19 387 LEU A O 1
ATOM 2983 N N . ASP A 1 388 ? 6.301 -0.277 -13.795 1.00 87.12 388 ASP A N 1
ATOM 2984 C CA . ASP A 1 388 ? 7.742 -0.065 -13.598 1.00 87.12 388 ASP A CA 1
ATOM 2985 C C . ASP A 1 388 ? 8.493 -0.268 -14.937 1.00 87.12 388 ASP A C 1
ATOM 2987 O O . ASP A 1 388 ? 9.367 0.509 -15.312 1.00 87.12 388 ASP A O 1
ATOM 2991 N N . MET A 1 389 ? 8.110 -1.284 -15.726 1.00 87.12 389 MET A N 1
ATOM 2992 C CA . MET A 1 389 ? 8.635 -1.485 -17.086 1.00 87.12 389 MET A CA 1
ATOM 2993 C C . MET A 1 389 ? 8.218 -0.370 -18.057 1.00 87.12 389 MET A C 1
ATOM 2995 O O . MET A 1 389 ? 9.000 0.002 -18.937 1.00 87.12 389 MET A O 1
ATOM 2999 N N . ALA A 1 390 ? 7.002 0.165 -17.921 1.00 87.88 390 ALA A N 1
ATOM 3000 C CA . ALA A 1 390 ? 6.533 1.307 -18.702 1.00 87.88 390 ALA A CA 1
ATOM 3001 C C . ALA A 1 390 ? 7.256 2.607 -18.314 1.00 87.88 390 ALA A C 1
ATOM 3003 O O . ALA A 1 390 ? 7.266 3.550 -19.100 1.00 87.88 390 ALA A O 1
ATOM 3004 N N . GLU A 1 391 ? 7.859 2.683 -17.126 1.00 86.44 391 GLU A N 1
ATOM 3005 C CA . GLU A 1 391 ? 8.571 3.865 -16.633 1.00 86.44 391 GLU A CA 1
ATOM 3006 C C . GLU A 1 391 ? 9.863 4.146 -17.413 1.00 86.44 391 GLU A C 1
ATOM 3008 O O . GLU A 1 391 ? 10.315 5.291 -17.457 1.00 86.44 391 GLU A O 1
ATOM 3013 N N . ALA A 1 392 ? 10.390 3.150 -18.142 1.00 85.38 392 ALA A N 1
ATOM 3014 C CA . ALA A 1 392 ? 11.476 3.338 -19.104 1.00 85.38 392 ALA A CA 1
ATOM 3015 C C . ALA A 1 392 ? 11.205 4.514 -20.065 1.00 85.38 392 ALA A C 1
ATOM 3017 O O . ALA A 1 392 ? 12.148 5.203 -20.445 1.00 85.38 392 ALA A O 1
ATOM 3018 N N . ARG A 1 393 ? 9.926 4.811 -20.366 1.00 83.56 393 ARG A N 1
ATOM 3019 C CA . ARG A 1 393 ? 9.473 5.961 -21.174 1.00 83.56 393 ARG A CA 1
ATOM 3020 C C . ARG A 1 393 ? 9.891 7.331 -20.643 1.00 83.56 393 ARG A C 1
ATOM 3022 O O . ARG A 1 393 ? 9.977 8.279 -21.415 1.00 83.56 393 ARG A O 1
ATOM 3029 N N . ARG A 1 394 ? 10.178 7.450 -19.342 1.00 83.44 394 ARG A N 1
ATOM 3030 C CA . ARG A 1 394 ? 10.621 8.704 -18.711 1.00 83.44 394 ARG A CA 1
ATOM 3031 C C . ARG A 1 394 ? 12.082 9.047 -19.028 1.00 83.44 394 ARG A C 1
ATOM 3033 O O . ARG A 1 394 ? 12.488 10.183 -18.812 1.00 83.44 394 ARG A O 1
ATOM 3040 N N . SER A 1 395 ? 12.868 8.099 -19.551 1.00 85.19 395 SER A N 1
ATOM 3041 C CA . SER A 1 395 ? 14.265 8.307 -19.947 1.00 85.19 395 SER A CA 1
ATOM 3042 C C . SER A 1 395 ? 14.436 8.090 -21.454 1.00 85.19 395 SER A C 1
ATOM 3044 O O . SER A 1 395 ? 14.569 6.943 -21.883 1.00 85.19 395 SER A O 1
ATOM 3046 N N . PRO A 1 396 ? 14.481 9.154 -22.283 1.00 83.69 396 PRO A N 1
ATOM 3047 C CA . PRO A 1 396 ? 14.585 9.021 -23.740 1.00 83.69 396 PRO A CA 1
ATOM 3048 C C . PRO A 1 396 ? 15.796 8.198 -24.201 1.00 83.69 396 PRO A C 1
ATOM 3050 O O . PRO A 1 396 ? 15.692 7.428 -25.152 1.00 83.69 396 PRO A O 1
ATOM 3053 N N . LEU A 1 397 ? 16.925 8.308 -23.488 1.00 74.50 397 LEU A N 1
ATOM 3054 C CA . LEU A 1 397 ? 18.160 7.572 -23.788 1.00 74.50 397 LEU A CA 1
ATOM 3055 C C . LEU A 1 397 ? 17.995 6.053 -23.658 1.00 74.50 397 LEU A C 1
ATOM 3057 O O . LEU A 1 397 ? 18.605 5.301 -24.411 1.00 74.50 397 LEU A O 1
ATOM 3061 N N . VAL A 1 398 ? 17.172 5.603 -22.709 1.00 79.81 398 VAL A N 1
ATOM 3062 C CA . VAL A 1 398 ? 16.878 4.179 -22.491 1.00 79.81 398 VAL A CA 1
ATOM 3063 C C . VAL A 1 398 ? 15.689 3.744 -23.343 1.00 79.81 398 VAL A C 1
ATOM 3065 O O . VAL A 1 398 ? 15.683 2.650 -23.906 1.00 79.81 398 VAL A O 1
ATOM 3068 N N . HIS A 1 399 ? 14.681 4.606 -23.455 1.00 85.56 399 HIS A N 1
ATOM 3069 C CA . HIS A 1 399 ? 13.427 4.298 -24.121 1.00 85.56 399 HIS A CA 1
ATOM 3070 C C . HIS A 1 399 ? 13.578 4.120 -25.625 1.00 85.56 399 HIS A C 1
ATOM 3072 O O . HIS A 1 399 ? 13.109 3.114 -26.144 1.00 85.56 399 HIS A O 1
ATOM 3078 N N . ILE A 1 400 ? 14.248 5.043 -26.322 1.00 84.56 400 ILE A N 1
ATOM 3079 C CA . ILE A 1 400 ? 14.314 5.033 -27.791 1.00 84.56 400 ILE A CA 1
ATOM 3080 C C . ILE A 1 400 ? 14.916 3.717 -28.322 1.00 84.56 400 ILE A C 1
ATOM 3082 O O . ILE A 1 400 ? 14.278 3.086 -29.172 1.00 84.56 400 ILE A O 1
ATOM 3086 N N . PRO A 1 401 ? 16.066 3.225 -27.808 1.00 83.88 401 PRO A N 1
ATOM 3087 C CA . PRO A 1 401 ? 16.594 1.926 -28.220 1.00 83.88 401 PRO A CA 1
ATOM 3088 C C . PRO A 1 401 ? 15.633 0.770 -27.925 1.00 83.88 401 PRO A C 1
ATOM 3090 O O . PRO A 1 401 ? 15.431 -0.095 -28.775 1.00 83.88 401 PRO A O 1
ATOM 3093 N N . LEU A 1 402 ? 14.999 0.754 -26.747 1.00 85.88 402 LEU A N 1
ATOM 3094 C CA . LEU A 1 402 ? 14.069 -0.312 -26.362 1.00 85.88 402 LEU A CA 1
ATOM 3095 C C . LEU A 1 402 ? 12.799 -0.317 -27.222 1.00 85.88 402 LEU A C 1
ATOM 3097 O O . LEU A 1 402 ? 12.353 -1.376 -27.675 1.00 85.88 402 LEU A O 1
ATOM 3101 N N . ALA A 1 403 ? 12.219 0.856 -27.461 1.00 85.75 403 ALA A N 1
ATOM 3102 C CA . ALA A 1 403 ? 11.012 1.035 -28.249 1.00 85.75 403 ALA A CA 1
ATOM 3103 C C . ALA A 1 403 ? 11.234 0.594 -29.696 1.00 85.75 403 ALA A C 1
ATOM 3105 O O . ALA A 1 403 ? 10.447 -0.195 -30.216 1.00 85.75 403 ALA A O 1
ATOM 3106 N N . LEU A 1 404 ? 12.331 1.033 -30.317 1.00 86.69 404 LEU A N 1
ATOM 3107 C CA . LEU A 1 404 ? 12.627 0.715 -31.710 1.00 86.69 404 LEU A CA 1
ATOM 3108 C C . LEU A 1 404 ? 13.099 -0.730 -31.894 1.00 86.69 404 LEU A C 1
ATOM 3110 O O . LEU A 1 404 ? 12.639 -1.396 -32.816 1.00 86.69 404 LEU A O 1
ATOM 3114 N N . MET A 1 405 ? 13.969 -1.240 -31.016 1.00 84.88 405 MET A N 1
ATOM 3115 C CA . MET A 1 405 ? 14.549 -2.576 -31.180 1.00 84.88 405 MET A CA 1
ATOM 3116 C C . MET A 1 405 ? 13.587 -3.689 -30.763 1.00 84.88 405 MET A C 1
ATOM 3118 O O . MET A 1 405 ? 13.486 -4.701 -31.456 1.00 84.88 405 MET A O 1
ATOM 3122 N N . PHE A 1 406 ? 12.846 -3.501 -29.667 1.00 88.00 406 PHE A N 1
ATOM 3123 C CA . PHE A 1 406 ? 12.010 -4.549 -29.076 1.00 88.00 406 PHE A CA 1
ATOM 3124 C C . PHE A 1 406 ? 10.508 -4.296 -29.169 1.00 88.00 406 PHE A C 1
ATOM 3126 O O . PHE A 1 406 ? 9.739 -5.120 -28.667 1.00 88.00 406 PHE A O 1
ATOM 3133 N N . PHE A 1 407 ? 10.063 -3.187 -29.772 1.00 88.75 407 PHE A N 1
ATOM 3134 C CA . PHE A 1 407 ? 8.651 -2.792 -29.722 1.00 88.75 407 PHE A CA 1
ATOM 3135 C C . PHE A 1 407 ? 8.141 -2.708 -28.273 1.00 88.75 407 PHE A C 1
ATOM 3137 O O . PHE A 1 407 ? 7.033 -3.150 -27.949 1.00 88.75 407 PHE A O 1
ATOM 3144 N N . TRP A 1 408 ? 9.001 -2.193 -27.384 1.00 89.62 408 TRP A N 1
ATOM 3145 C CA . TRP A 1 408 ? 8.851 -2.285 -25.931 1.00 89.62 408 TRP A CA 1
ATOM 3146 C C . TRP A 1 408 ? 7.467 -1.855 -25.442 1.00 89.62 408 TRP A C 1
ATOM 3148 O O . TRP A 1 408 ? 6.789 -2.640 -24.778 1.00 89.62 408 TRP A O 1
ATOM 3158 N N . ASP A 1 409 ? 7.003 -0.675 -25.853 1.00 89.06 409 ASP A N 1
ATOM 3159 C CA . ASP A 1 409 ? 5.717 -0.126 -25.413 1.00 89.06 409 ASP A CA 1
ATOM 3160 C C . ASP A 1 409 ? 4.541 -1.033 -25.782 1.00 89.06 409 ASP A C 1
ATOM 3162 O O . ASP A 1 409 ? 3.665 -1.291 -24.960 1.00 89.06 409 ASP A O 1
ATOM 3166 N N . VAL A 1 410 ? 4.538 -1.613 -26.985 1.00 89.50 410 VAL A N 1
ATOM 3167 C CA . VAL A 1 410 ? 3.463 -2.522 -27.412 1.00 89.50 410 VAL A CA 1
ATOM 3168 C C . VAL A 1 410 ? 3.499 -3.828 -26.615 1.00 89.50 410 VAL A C 1
ATOM 3170 O O . VAL A 1 410 ? 2.447 -4.382 -26.293 1.00 89.50 410 VAL A O 1
ATOM 3173 N N . ARG A 1 411 ? 4.687 -4.318 -26.236 1.00 89.56 411 ARG A N 1
ATOM 3174 C CA . ARG A 1 411 ? 4.827 -5.518 -25.393 1.00 89.56 411 ARG A CA 1
ATOM 3175 C C . ARG A 1 411 ? 4.362 -5.270 -23.961 1.00 89.56 411 ARG A C 1
ATOM 3177 O O . ARG A 1 411 ? 3.688 -6.135 -23.393 1.00 89.56 411 ARG A O 1
ATOM 3184 N N . VAL A 1 412 ? 4.697 -4.113 -23.390 1.00 90.56 412 VAL A N 1
ATOM 3185 C CA . VAL A 1 412 ? 4.241 -3.705 -22.054 1.00 90.56 412 VAL A CA 1
ATOM 3186 C C . VAL A 1 412 ? 2.728 -3.487 -22.058 1.00 90.56 412 VAL A C 1
ATOM 3188 O O . VAL A 1 412 ? 2.038 -4.061 -21.215 1.00 90.56 412 VAL A O 1
ATOM 3191 N N . LEU A 1 413 ? 2.189 -2.795 -23.066 1.00 90.94 413 LEU A N 1
ATOM 3192 C CA . LEU A 1 413 ? 0.750 -2.616 -23.268 1.00 90.94 413 LEU A CA 1
ATOM 3193 C C . LEU A 1 413 ? 0.021 -3.961 -23.405 1.00 90.94 413 LEU A C 1
ATOM 3195 O O . LEU A 1 413 ? -0.965 -4.208 -22.717 1.00 90.94 413 LEU A O 1
ATOM 3199 N N . ALA A 1 414 ? 0.548 -4.893 -24.203 1.00 89.81 414 ALA A N 1
ATOM 3200 C CA . ALA A 1 414 ? 0.008 -6.250 -24.296 1.00 89.81 414 ALA A CA 1
ATOM 3201 C C . ALA A 1 414 ? 0.080 -7.011 -22.956 1.00 89.81 414 ALA A C 1
ATOM 3203 O O . ALA A 1 414 ? -0.715 -7.916 -22.694 1.00 89.81 414 ALA A O 1
ATOM 3204 N N . GLY A 1 415 ? 1.057 -6.700 -22.102 1.00 89.50 415 GLY A N 1
ATOM 3205 C CA . GLY A 1 415 ? 1.127 -7.180 -20.723 1.00 89.50 415 GLY A CA 1
ATOM 3206 C C . GLY A 1 415 ? -0.006 -6.625 -19.859 1.00 89.50 415 GLY A C 1
ATOM 3207 O O . GLY A 1 415 ? -0.721 -7.414 -19.236 1.00 89.50 415 GLY A O 1
ATOM 3208 N N . LEU A 1 416 ? -0.195 -5.301 -19.875 1.00 89.75 416 LEU A N 1
ATOM 3209 C CA . LEU A 1 416 ? -1.252 -4.599 -19.139 1.00 89.75 416 LEU A CA 1
ATOM 3210 C C . LEU A 1 416 ? -2.640 -5.076 -19.556 1.00 89.75 416 LEU A C 1
ATOM 3212 O O . LEU A 1 416 ? -3.475 -5.367 -18.710 1.00 89.75 416 LEU A O 1
ATOM 3216 N N . GLU A 1 417 ? -2.884 -5.264 -20.846 1.00 90.06 417 GLU A N 1
ATOM 3217 C CA . GLU A 1 417 ? -4.190 -5.728 -21.305 1.00 90.06 417 GLU A CA 1
ATOM 3218 C C . GLU A 1 417 ? -4.457 -7.197 -21.010 1.00 90.06 417 GLU A C 1
ATOM 3220 O O . GLU A 1 417 ? -5.583 -7.570 -20.685 1.00 90.06 417 GLU A O 1
ATOM 3225 N N . ARG A 1 418 ? -3.427 -8.050 -21.059 1.00 89.56 418 ARG A N 1
ATOM 3226 C CA . ARG A 1 418 ? -3.557 -9.423 -20.558 1.00 89.56 418 ARG A CA 1
ATOM 3227 C C . ARG A 1 418 ? -3.882 -9.425 -19.068 1.00 89.56 418 ARG A C 1
ATOM 3229 O O . ARG A 1 418 ? -4.604 -10.307 -18.615 1.00 89.56 418 ARG A O 1
ATOM 3236 N N . TRP A 1 419 ? -3.343 -8.475 -18.308 1.00 91.06 419 TRP A N 1
ATOM 3237 C CA . TRP A 1 419 ? -3.724 -8.277 -16.916 1.00 91.06 419 TRP A CA 1
ATOM 3238 C C . TRP A 1 419 ? -5.178 -7.791 -16.798 1.00 91.06 419 TRP A C 1
ATOM 3240 O O . TRP A 1 419 ? -5.945 -8.445 -16.095 1.00 91.06 419 TRP A O 1
ATOM 3250 N N . LYS A 1 420 ? -5.610 -6.772 -17.560 1.00 90.12 420 LYS A N 1
ATOM 3251 C CA . LYS A 1 420 ? -7.009 -6.293 -17.589 1.00 90.12 420 LYS A CA 1
ATOM 3252 C C . LYS A 1 420 ? -7.992 -7.418 -17.923 1.00 90.12 420 LYS A C 1
ATOM 3254 O O . LYS A 1 420 ? -8.973 -7.607 -17.216 1.00 90.12 420 LYS A O 1
ATOM 3259 N N . ALA A 1 421 ? -7.686 -8.244 -18.921 1.00 87.44 421 ALA A N 1
ATOM 3260 C CA . ALA A 1 421 ? -8.527 -9.375 -19.310 1.00 87.44 421 ALA A CA 1
ATOM 3261 C C . ALA A 1 421 ? -8.683 -10.435 -18.201 1.00 87.44 421 ALA A C 1
ATOM 3263 O O . ALA A 1 421 ? -9.740 -11.047 -18.081 1.00 87.44 421 ALA A O 1
ATOM 3264 N N . ARG A 1 422 ? -7.646 -10.659 -17.380 1.00 87.31 422 ARG A N 1
ATOM 3265 C CA . ARG A 1 422 ? -7.681 -11.637 -16.274 1.00 87.31 422 ARG A CA 1
ATOM 3266 C C . ARG A 1 422 ? -8.249 -11.071 -14.973 1.00 87.31 422 ARG A C 1
ATOM 3268 O O . ARG A 1 422 ? -8.844 -11.804 -14.182 1.00 87.31 422 ARG A O 1
ATOM 3275 N N . SER A 1 423 ? -7.980 -9.801 -14.702 1.00 86.94 423 SER A N 1
ATOM 3276 C CA . SER A 1 423 ? -8.117 -9.212 -13.369 1.00 86.94 423 SER A CA 1
ATOM 3277 C C . SER A 1 423 ? -9.059 -8.020 -13.329 1.00 86.94 423 SER A C 1
ATOM 3279 O O . SER A 1 423 ? -9.631 -7.787 -12.276 1.00 86.94 423 SER A O 1
ATOM 3281 N N . GLY A 1 424 ? -9.298 -7.333 -14.449 1.00 85.19 424 GLY A N 1
ATOM 3282 C CA . GLY A 1 424 ? -10.080 -6.094 -14.506 1.00 85.19 424 GLY A CA 1
ATOM 3283 C C . GLY A 1 424 ? -11.451 -6.211 -13.841 1.00 85.19 424 GLY A C 1
ATOM 3284 O O . GLY A 1 424 ? -11.756 -5.462 -12.925 1.00 85.19 424 GLY A O 1
ATOM 3285 N N . ARG A 1 425 ? -12.221 -7.254 -14.180 1.00 84.69 425 ARG A N 1
ATOM 3286 C CA . ARG A 1 425 ? -13.543 -7.519 -13.569 1.00 84.69 425 ARG A CA 1
ATOM 3287 C C . ARG A 1 425 ? -13.491 -7.940 -12.095 1.00 84.69 425 ARG A C 1
ATOM 3289 O O . ARG A 1 425 ? -14.508 -7.904 -11.415 1.00 84.69 425 ARG A O 1
ATOM 3296 N N . ARG A 1 426 ? -12.332 -8.398 -11.610 1.00 84.44 426 ARG A N 1
ATOM 3297 C CA . ARG A 1 426 ? -12.131 -8.812 -10.211 1.00 84.44 426 ARG A CA 1
ATOM 3298 C C . ARG A 1 426 ? -11.756 -7.637 -9.316 1.00 84.44 426 ARG A C 1
ATOM 3300 O O . ARG A 1 426 ? -12.003 -7.719 -8.120 1.00 84.44 426 ARG A O 1
ATOM 3307 N N . VAL A 1 427 ? -11.204 -6.561 -9.884 1.00 84.31 427 VAL A N 1
ATOM 3308 C CA . VAL A 1 427 ? -10.745 -5.381 -9.138 1.00 84.31 427 VAL A CA 1
ATOM 3309 C C . VAL A 1 427 ? -11.849 -4.794 -8.264 1.00 84.31 427 VAL A C 1
ATOM 3311 O O . VAL A 1 427 ? -11.583 -4.481 -7.109 1.00 84.31 427 VAL A O 1
ATOM 3314 N N . ARG A 1 428 ? -13.090 -4.714 -8.763 1.00 84.62 428 ARG A N 1
ATOM 3315 C CA . ARG A 1 428 ? -14.235 -4.236 -7.972 1.00 84.62 428 ARG A CA 1
ATOM 3316 C C . ARG A 1 428 ? -14.501 -5.063 -6.719 1.00 84.62 428 ARG A C 1
ATOM 3318 O O . ARG A 1 428 ? -15.025 -4.531 -5.759 1.00 84.62 428 ARG A O 1
ATOM 3325 N N . GLY A 1 429 ? -14.159 -6.349 -6.715 1.00 81.19 429 GLY A N 1
ATOM 3326 C CA . GLY A 1 429 ? -14.275 -7.177 -5.514 1.00 81.19 429 GLY A CA 1
ATOM 3327 C C . GLY A 1 429 ? -13.165 -6.933 -4.490 1.00 81.19 429 GLY A 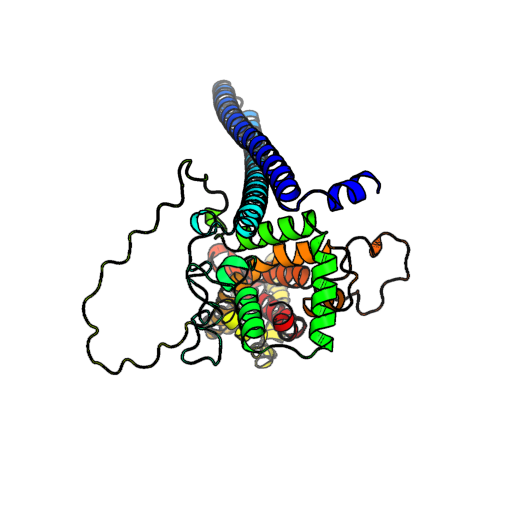C 1
ATOM 3328 O O . GLY A 1 429 ? -13.322 -7.322 -3.337 1.00 81.19 429 GLY A O 1
ATOM 3329 N N . TRP A 1 430 ? -12.041 -6.336 -4.903 1.00 82.38 430 TRP A N 1
ATOM 3330 C CA . TRP A 1 430 ? -10.879 -6.077 -4.046 1.00 82.38 430 TRP A CA 1
ATOM 3331 C C . TRP A 1 430 ? -10.976 -4.757 -3.275 1.00 82.38 430 TRP A C 1
ATOM 3333 O O . TRP A 1 430 ? -10.296 -4.612 -2.256 1.00 82.38 430 TRP A O 1
ATOM 3343 N N . LEU A 1 431 ? -11.754 -3.807 -3.800 1.00 76.19 431 LEU A N 1
ATOM 3344 C CA . LEU A 1 431 ? -12.021 -2.479 -3.242 1.00 76.19 431 LEU A CA 1
ATOM 3345 C C . LEU A 1 431 ? -13.351 -2.480 -2.492 1.00 76.19 431 LEU A C 1
ATOM 3347 O O . LEU A 1 431 ? -13.403 -1.791 -1.447 1.00 76.19 431 LEU A O 1
#

pLDDT: mean 80.16, std 16.4, range [25.45, 97.75]

Sequence (431 aa):
MQRERSRTNAPPAAVYAERADRFDREATDQQRTVRLYGRLRLALFTASTLGAWWLFASGSGTPAWLLLAAAAALFVVFVARQQAARLRMRRAEFMAGFNREGIARIARSWPELRPWPIAPSVPGLAAPRDHDYADDLDLYGHASLLHLTGVCGTPPGWRTLQEWLLGGADPKTVALRQDAVSEMAGAFDFRDGLAAETRLAAIPAATRLAPTPATRRLAPTPAATRHGPPPTGTRPAPVTPETPEDSFLRWAEGDPWLPKHRWLRAASLVLPPINAAAITLYSLGMVPIPALVWPFLISALVLVPRWRAIHAVFDEADDGESGVRRYSPILGHLRGAPLESRYLAALRERVGAGPPADAGRAGGPRPGPAAERRTAPEEITALRRLLDMAEARRSPLVHIPLALMFFWDVRVLAGLERWKARSGRRVRGWL

Foldseek 3Di:
DVVLVVLVPPDLLVVLVVLLVVLVVQLVVLVVLLVVLVVVLVVLVVVLVVVLVVCVVVVNNVVNVVSVVVSVVVSVVSVVSSLVSLLSSLLSNQLSLLSQLVNCLVVVPLLSFCDPVNCPPQFPLDDDPPQPCCVVQQCDDSSHPCRSVVLDLDSVSSVVVVCCVRPPDDPVVVVLVVVQCVVVVSVSVLSSNLSSLSNLLPDDPVCSSPDDDPDDPPDPDPPDDDDDDDDPDPDPDPPRPQDLQNLLLCLLQDDADCVVVVVLVVCLVPLQVVLVVLVVCVVVVNDDPVSNVVSLVVLCVVCVVCVVVLVVSLVSLVSSLSRCVSCLSSLCSLQQDPDDRPNSVVLNVLLQSAHHPCVVVPPDDDDPPVNVDDGPSRLSVQSVVLSVQVCLVVPCVSCSCCCRNNVSSSVSSVSSVVSSVRCSVSSVSND

Radius of gyration: 28.19 Å; chains: 1; bounding box: 86×69×78 Å